Protein AF-A0A4T0NQP6-F1 (afdb_monomer_lite)

Sequence (544 aa):
MNRVLAATRSRFIADLNANSIKNWTIVLGNQASDSLASSIAFSYLSTLKDSPVVLKNTVPVIQSTREDLNLRPENKLALSNAKIDPSQLTFYSDISQNIDPATNYALVDHFALDNQWKSPESDIVAVIDHHDGAPERHPSALLWDIRTPVGSCASLVTDNFKKVWSQSEIEIDIERSIADLLIQAIIIDTNNLKEGGKAQPVDYEAYDFLLPRSSFGDDATSMTVSTASNTLTAGVFNNLSDSKNDVSALNTTQLLKRDYKRVYTNDGLSVGLASVPLSLDTWIEENAGDMAIFEKEIQKFTSDDGKDEGPLDLLGIGTSYHDKNSKSGHKHRRELLLHVPMSSKLAGVFGKLREGIESNEILKLKVKDLHLDLADTVAYTQKNSDATRKQYMPAILSMGSQHMASSILEAHKERKAKKVSSLYTLHALVQQGHRAIRKGSRESDDWKTFLSAIESILGDFFDESIKRLDRELKVGLFDETSLNVNPKLKEKSLKILKMWSQMGIFNKPLLEILMEKINNNKNILEKGAFINLLITLDKSVLTL

Structure (mmCIF, N/CA/C/O backbone):
data_AF-A0A4T0NQP6-F1
#
_entry.id   AF-A0A4T0NQP6-F1
#
loop_
_atom_site.group_PDB
_atom_site.id
_atom_site.type_symbol
_atom_site.label_atom_id
_atom_site.label_alt_id
_atom_site.label_comp_id
_atom_site.label_asym_id
_atom_site.label_entity_id
_atom_site.label_seq_id
_atom_site.pdbx_PDB_ins_code
_atom_site.Cartn_x
_atom_site.Cartn_y
_atom_site.Cartn_z
_atom_site.occupancy
_atom_site.B_iso_or_equiv
_atom_site.auth_seq_id
_atom_site.auth_comp_id
_atom_site.auth_asym_id
_atom_site.auth_atom_id
_atom_site.pdbx_PDB_model_num
ATOM 1 N N . MET A 1 1 ? 18.799 4.748 -12.238 1.00 95.19 1 MET A N 1
ATOM 2 C CA . MET A 1 1 ? 17.313 4.807 -12.234 1.00 95.19 1 MET A CA 1
ATOM 3 C C . MET A 1 1 ? 16.719 6.222 -12.377 1.00 95.19 1 MET A C 1
ATOM 5 O O . MET A 1 1 ? 15.844 6.409 -13.213 1.00 95.19 1 MET A O 1
ATOM 9 N N . ASN A 1 2 ? 17.191 7.240 -11.639 1.00 97.75 2 ASN A N 1
ATOM 10 C CA . ASN A 1 2 ? 16.601 8.602 -11.646 1.00 97.75 2 ASN A CA 1
ATOM 11 C C . ASN A 1 2 ? 16.384 9.226 -13.031 1.00 97.75 2 ASN A C 1
ATOM 13 O O . ASN A 1 2 ? 15.325 9.786 -13.283 1.00 97.75 2 ASN A O 1
ATOM 17 N N . ARG A 1 3 ? 17.346 9.078 -13.952 1.00 97.62 3 ARG A N 1
ATOM 18 C CA . ARG A 1 3 ? 17.235 9.559 -15.343 1.00 97.62 3 ARG A CA 1
ATOM 19 C C . ARG A 1 3 ? 16.010 8.977 -16.063 1.00 97.62 3 ARG A C 1
ATOM 21 O O . ARG A 1 3 ? 15.324 9.693 -16.783 1.00 97.62 3 ARG A O 1
ATOM 28 N N . VAL A 1 4 ? 15.737 7.688 -15.850 1.00 96.75 4 VAL A N 1
ATOM 29 C CA . VAL A 1 4 ? 14.607 6.974 -16.461 1.00 96.75 4 VAL A CA 1
ATOM 30 C C . VAL A 1 4 ? 13.288 7.459 -15.873 1.00 96.75 4 VAL A C 1
ATOM 32 O O . VAL A 1 4 ? 12.372 7.776 -16.628 1.00 96.75 4 VAL A O 1
ATOM 35 N N . LEU A 1 5 ? 13.207 7.583 -14.545 1.00 97.69 5 LEU A N 1
ATOM 36 C CA . LEU A 1 5 ? 12.022 8.110 -13.861 1.00 97.69 5 LEU A CA 1
ATOM 37 C C . LEU A 1 5 ? 11.720 9.551 -14.295 1.00 97.69 5 LEU A C 1
ATOM 39 O O . LEU A 1 5 ? 10.596 9.841 -14.690 1.00 97.69 5 LEU A O 1
ATOM 43 N N . ALA A 1 6 ? 12.736 10.418 -14.333 1.00 97.94 6 ALA A N 1
ATOM 44 C CA . ALA A 1 6 ? 12.618 11.809 -14.765 1.00 97.94 6 ALA A CA 1
ATOM 45 C C . ALA A 1 6 ? 12.101 11.936 -16.208 1.00 97.94 6 ALA A C 1
ATOM 47 O O . ALA A 1 6 ? 11.173 12.701 -16.483 1.00 97.94 6 ALA A O 1
ATOM 48 N N . ALA A 1 7 ? 12.681 11.165 -17.136 1.00 97.62 7 ALA A N 1
ATOM 49 C CA . ALA A 1 7 ? 12.280 11.165 -18.541 1.00 97.62 7 ALA A CA 1
ATOM 50 C C . ALA A 1 7 ? 10.852 10.629 -18.726 1.00 97.62 7 ALA A C 1
ATOM 52 O O . ALA A 1 7 ? 10.063 11.208 -19.474 1.00 97.62 7 ALA A O 1
ATOM 53 N N . THR A 1 8 ? 10.508 9.559 -18.006 1.00 97.12 8 THR A N 1
ATOM 54 C CA . THR A 1 8 ? 9.171 8.951 -18.021 1.00 97.12 8 THR A CA 1
ATOM 55 C C . THR A 1 8 ? 8.126 9.916 -17.474 1.00 97.12 8 THR A C 1
ATOM 57 O O . THR A 1 8 ? 7.138 10.181 -18.154 1.00 97.12 8 THR A O 1
ATOM 60 N N . ARG A 1 9 ? 8.375 10.515 -16.300 1.00 97.00 9 ARG A N 1
ATOM 61 C CA . ARG A 1 9 ? 7.513 11.537 -15.693 1.00 97.00 9 ARG A CA 1
ATOM 62 C C . ARG A 1 9 ? 7.316 12.718 -16.637 1.00 97.00 9 ARG A C 1
ATOM 64 O O . ARG A 1 9 ? 6.184 13.121 -16.867 1.00 97.00 9 ARG A O 1
ATOM 71 N N . SER A 1 10 ? 8.391 13.249 -17.219 1.00 97.56 10 SER A N 1
ATOM 72 C CA . SER A 1 10 ? 8.309 14.406 -18.123 1.00 97.56 10 SER A CA 1
ATOM 73 C C . SER A 1 10 ? 7.435 14.118 -19.345 1.00 97.56 10 SER A C 1
ATOM 75 O O . SER A 1 10 ? 6.579 14.928 -19.694 1.00 97.56 10 SER A O 1
ATOM 77 N N . ARG A 1 11 ? 7.605 12.943 -19.965 1.00 97.50 11 ARG A N 1
ATOM 78 C CA . ARG A 1 11 ? 6.758 12.502 -21.080 1.00 97.50 11 ARG A CA 1
ATOM 79 C C . ARG A 1 11 ? 5.307 12.295 -20.660 1.00 97.50 11 ARG A C 1
ATOM 81 O O . ARG A 1 11 ? 4.415 12.779 -21.342 1.00 97.50 11 ARG A O 1
ATOM 88 N N . PHE A 1 12 ? 5.079 11.609 -19.543 1.00 97.50 12 PHE A N 1
ATOM 89 C CA . PHE A 1 12 ? 3.733 11.350 -19.041 1.00 97.50 12 PHE A CA 1
ATOM 90 C C . PHE A 1 12 ? 2.979 12.648 -18.753 1.00 97.50 12 PHE A C 1
ATOM 92 O O . PHE A 1 12 ? 1.846 12.795 -19.185 1.00 97.50 12 PHE A O 1
ATOM 99 N N . ILE A 1 13 ? 3.614 13.617 -18.085 1.00 96.69 13 ILE A N 1
ATOM 100 C CA . ILE A 1 13 ? 2.999 14.917 -17.789 1.00 96.69 13 ILE A CA 1
ATOM 101 C C . ILE A 1 13 ? 2.712 15.708 -19.073 1.00 96.69 13 ILE A C 1
ATOM 103 O O . ILE A 1 13 ? 1.671 16.356 -19.167 1.00 96.69 13 ILE A O 1
ATOM 107 N N . ALA A 1 14 ? 3.593 15.649 -20.077 1.00 96.56 14 ALA A N 1
ATOM 108 C CA . ALA A 1 14 ? 3.333 16.274 -21.373 1.00 96.56 14 ALA A CA 1
ATOM 109 C C . ALA A 1 14 ? 2.105 15.655 -22.065 1.00 96.56 14 ALA A C 1
ATOM 111 O O . ALA A 1 14 ? 1.210 16.386 -22.490 1.00 96.56 14 ALA A O 1
ATOM 112 N N . ASP A 1 15 ? 2.028 14.323 -22.107 1.00 96.44 15 ASP A N 1
ATOM 113 C CA . ASP A 1 15 ? 0.911 13.601 -22.719 1.00 96.44 15 ASP A CA 1
ATOM 114 C C . ASP A 1 15 ? -0.396 13.785 -21.927 1.00 96.44 15 ASP A C 1
ATOM 116 O O . ASP A 1 15 ? -1.464 13.895 -22.534 1.00 96.44 15 ASP A O 1
ATOM 120 N N . LEU A 1 16 ? -0.317 13.871 -20.593 1.00 96.06 16 LEU A N 1
ATOM 121 C CA . LEU A 1 16 ? -1.428 14.177 -19.685 1.00 96.06 16 LEU A CA 1
ATOM 122 C C . LEU A 1 16 ? -2.015 15.552 -19.989 1.00 96.06 16 LEU A C 1
ATOM 124 O O . LEU A 1 16 ? -3.209 15.665 -20.242 1.00 96.06 16 LEU A O 1
ATOM 128 N N . ASN A 1 17 ? -1.170 16.582 -20.055 1.00 95.25 17 ASN A N 1
ATOM 129 C CA . ASN A 1 17 ? -1.604 17.942 -20.377 1.00 95.25 17 ASN A CA 1
ATOM 130 C C . ASN A 1 17 ? -2.167 18.061 -21.805 1.00 95.25 17 ASN A C 1
ATOM 132 O O . ASN A 1 17 ? -2.947 18.968 -22.089 1.00 95.25 17 ASN A O 1
ATOM 136 N N . ALA A 1 18 ? -1.786 17.147 -22.700 1.00 95.12 18 ALA A N 1
ATOM 137 C CA . ALA A 1 18 ? -2.325 17.036 -24.051 1.00 95.12 18 ALA A CA 1
ATOM 138 C C . ALA A 1 18 ? -3.567 16.122 -24.156 1.00 95.12 18 ALA A C 1
ATOM 140 O O . ALA A 1 18 ? -4.035 15.881 -25.268 1.00 95.12 18 ALA A O 1
ATOM 141 N N . ASN A 1 19 ? -4.102 15.605 -23.038 1.00 93.62 19 ASN A N 1
ATOM 142 C CA . ASN A 1 19 ? -5.211 14.638 -22.993 1.00 93.62 19 ASN A CA 1
ATOM 143 C C . ASN A 1 19 ? -4.969 13.390 -23.867 1.00 93.62 19 ASN A C 1
ATOM 145 O O . ASN A 1 19 ? -5.860 12.895 -24.555 1.00 93.62 19 ASN A O 1
ATOM 149 N N . SER A 1 20 ? -3.735 12.887 -23.871 1.00 93.81 20 SER A N 1
ATOM 150 C CA . SER A 1 20 ? -3.271 11.813 -24.763 1.00 93.81 20 SER A CA 1
ATOM 151 C C . SER A 1 20 ? -2.775 10.567 -24.018 1.00 93.81 20 SER A C 1
ATOM 153 O O . SER A 1 20 ? -2.065 9.726 -24.570 1.00 93.81 20 SER A O 1
ATOM 155 N N . ILE A 1 21 ? -3.208 10.393 -22.765 1.00 94.94 21 ILE A N 1
ATOM 156 C CA . ILE A 1 21 ? -2.753 9.299 -21.895 1.00 94.94 21 ILE A CA 1
ATOM 157 C C . ILE A 1 21 ? -3.470 7.961 -22.102 1.00 94.94 21 ILE A C 1
ATOM 159 O O . ILE A 1 21 ? -3.152 6.994 -21.420 1.00 94.94 21 ILE A O 1
ATOM 163 N N . LYS A 1 22 ? -4.401 7.849 -23.054 1.00 92.81 22 LYS A N 1
ATOM 164 C CA . LYS A 1 22 ? -5.167 6.611 -23.302 1.00 92.81 22 LYS A CA 1
ATOM 165 C C . LYS A 1 22 ? -4.287 5.380 -23.585 1.00 92.81 22 LYS A C 1
ATOM 167 O O . LYS A 1 22 ? -4.662 4.257 -23.272 1.00 92.81 22 LYS A O 1
ATOM 172 N N . ASN A 1 23 ? -3.108 5.593 -24.173 1.00 91.31 23 ASN A N 1
ATOM 173 C CA . ASN A 1 23 ? -2.142 4.532 -24.485 1.00 91.31 23 ASN A CA 1
ATOM 174 C C . ASN A 1 23 ? -1.051 4.366 -23.416 1.00 91.31 23 ASN A C 1
ATOM 176 O O . ASN A 1 23 ? -0.079 3.644 -23.647 1.00 91.31 23 ASN A O 1
ATOM 180 N N . TRP A 1 24 ? -1.159 5.072 -22.291 1.00 97.50 24 TRP A N 1
ATOM 181 C CA . TRP A 1 24 ? -0.305 4.836 -21.137 1.00 97.50 24 TRP A CA 1
ATOM 182 C C . TRP A 1 24 ? -0.848 3.676 -20.306 1.00 97.50 24 TRP A C 1
ATOM 184 O O . TRP A 1 24 ? -2.020 3.310 -20.387 1.00 97.50 24 TRP A O 1
ATOM 194 N N . THR A 1 25 ? 0.033 3.069 -19.525 1.00 98.00 25 THR A N 1
ATOM 195 C CA . THR A 1 25 ? -0.321 2.168 -18.440 1.00 98.00 25 THR A CA 1
ATOM 196 C C . THR A 1 25 ? 0.182 2.769 -17.139 1.00 98.00 25 THR A C 1
ATOM 198 O O . THR A 1 25 ? 1.390 2.925 -16.939 1.00 98.00 25 THR A O 1
ATOM 201 N N . ILE A 1 26 ? -0.746 3.118 -16.257 1.00 98.25 26 ILE A N 1
ATOM 202 C CA . ILE A 1 26 ? -0.429 3.615 -14.922 1.00 98.25 26 ILE A CA 1
ATOM 203 C C . ILE A 1 26 ? -0.225 2.408 -14.007 1.00 98.25 26 ILE A C 1
ATOM 205 O O . ILE A 1 26 ? -1.113 1.570 -13.853 1.00 98.25 26 ILE A O 1
ATOM 209 N N . VAL A 1 27 ? 0.963 2.305 -13.415 1.00 98.19 27 VAL A N 1
ATOM 210 C CA . VAL A 1 27 ? 1.306 1.232 -12.479 1.00 98.19 27 VAL A CA 1
ATOM 211 C C . VAL A 1 27 ? 1.019 1.711 -11.063 1.00 98.19 27 VAL A C 1
ATOM 213 O O . VAL A 1 27 ? 1.685 2.622 -10.564 1.00 98.19 27 VAL A O 1
ATOM 216 N N . LEU A 1 28 ? 0.029 1.097 -10.424 1.00 97.06 28 LEU A N 1
ATOM 217 C CA . LEU A 1 28 ? -0.449 1.462 -9.096 1.00 97.06 28 LEU A CA 1
ATOM 218 C C . LEU A 1 28 ? -0.051 0.386 -8.086 1.00 97.06 28 LEU A C 1
ATOM 220 O O . LEU A 1 28 ? -0.299 -0.799 -8.298 1.00 97.06 28 LEU A O 1
ATOM 224 N N . GLY A 1 29 ? 0.540 0.816 -6.972 1.00 92.69 29 GLY A N 1
ATOM 225 C CA . GLY A 1 29 ? 0.601 0.031 -5.735 1.00 92.69 29 GLY A CA 1
ATOM 226 C C . GLY A 1 29 ? -0.659 0.239 -4.887 1.00 92.69 29 GLY A C 1
ATOM 227 O O . GLY A 1 29 ? -1.455 1.108 -5.208 1.00 92.69 29 GLY A O 1
ATOM 228 N N . ASN A 1 30 ? -0.859 -0.509 -3.805 1.00 84.25 30 ASN A N 1
ATOM 229 C CA . ASN A 1 30 ? -1.868 -0.243 -2.766 1.00 84.25 30 ASN A CA 1
ATOM 230 C C . ASN A 1 30 ? -1.843 1.229 -2.259 1.00 84.25 30 ASN A C 1
ATOM 232 O O . ASN A 1 30 ? -0.790 1.866 -2.180 1.00 84.25 30 ASN A O 1
ATOM 236 N N . GLN A 1 31 ? -3.010 1.746 -1.847 1.00 72.31 31 GLN A N 1
ATOM 237 C CA . GLN A 1 31 ? -3.246 3.074 -1.245 1.00 72.31 31 GLN A CA 1
ATOM 238 C C . GLN A 1 31 ? -2.290 3.455 -0.108 1.00 72.31 31 GLN A C 1
ATOM 240 O O . GLN A 1 31 ? -2.074 4.635 0.159 1.00 72.31 31 GLN A O 1
ATOM 245 N N . ALA A 1 32 ? -1.761 2.459 0.599 1.00 60.88 32 ALA A N 1
ATOM 246 C CA . ALA A 1 32 ? -0.898 2.669 1.748 1.00 60.88 32 ALA A CA 1
ATOM 247 C C . ALA A 1 32 ? 0.557 3.005 1.356 1.00 60.88 32 ALA A C 1
ATOM 249 O O . ALA A 1 32 ? 1.371 3.231 2.243 1.00 60.88 32 ALA A O 1
ATOM 250 N N . SER A 1 33 ? 0.909 3.045 0.063 1.00 66.62 33 SER A N 1
ATOM 251 C CA . SER A 1 33 ? 2.267 3.334 -0.443 1.00 66.62 33 SER A CA 1
ATOM 252 C C . SER A 1 33 ? 3.373 2.398 0.085 1.00 66.62 33 SER A C 1
ATOM 254 O O . SER A 1 33 ? 4.556 2.666 -0.111 1.00 66.62 33 SER A O 1
ATOM 256 N N . ASP A 1 34 ? 3.017 1.283 0.724 1.00 68.44 34 ASP A N 1
ATOM 257 C CA . ASP A 1 34 ? 3.895 0.160 1.098 1.00 68.44 34 ASP A CA 1
ATOM 258 C C . ASP A 1 34 ? 4.476 -0.567 -0.127 1.00 68.44 34 ASP A C 1
ATOM 260 O O . ASP A 1 34 ? 5.562 -1.134 -0.091 1.00 68.44 34 ASP A O 1
ATOM 264 N N . SER A 1 35 ? 3.772 -0.467 -1.243 1.00 83.44 35 SER A N 1
ATOM 265 C CA . SER A 1 35 ? 4.018 -1.159 -2.508 1.00 83.44 35 SER A CA 1
ATOM 266 C C . SER A 1 35 ? 4.783 -0.331 -3.549 1.00 83.44 35 SER A C 1
ATOM 268 O O . SER A 1 35 ? 4.858 -0.722 -4.717 1.00 83.44 35 SER A O 1
ATOM 270 N N . LEU A 1 36 ? 5.392 0.799 -3.154 1.00 93.31 36 LEU A N 1
ATOM 271 C CA . LEU A 1 36 ? 6.135 1.672 -4.081 1.00 93.31 36 LEU A CA 1
ATOM 272 C C . LEU A 1 36 ? 7.294 0.945 -4.778 1.00 93.31 36 LEU A C 1
ATOM 274 O O . LEU A 1 36 ? 7.614 1.235 -5.929 1.00 93.31 36 LEU A O 1
ATOM 278 N N . ALA A 1 37 ? 7.919 -0.013 -4.085 1.00 96.62 37 ALA A N 1
ATOM 279 C CA . ALA A 1 37 ? 9.008 -0.811 -4.632 1.00 96.62 37 ALA A CA 1
ATOM 280 C C . ALA A 1 37 ? 8.539 -1.629 -5.838 1.00 96.62 37 ALA A C 1
ATOM 282 O O . ALA A 1 37 ? 9.123 -1.556 -6.922 1.00 96.62 37 ALA A O 1
ATOM 283 N N . SER A 1 38 ? 7.431 -2.346 -5.650 1.00 97.94 38 SER A N 1
ATOM 284 C CA . SER A 1 38 ? 6.796 -3.166 -6.674 1.00 97.94 38 SER A CA 1
ATOM 285 C C . SER A 1 38 ? 6.334 -2.328 -7.862 1.00 97.94 38 SER A C 1
ATOM 287 O O . SER A 1 38 ? 6.537 -2.748 -8.997 1.00 97.94 38 SER A O 1
ATOM 289 N N . SER A 1 39 ? 5.759 -1.138 -7.639 1.00 97.50 39 SER A N 1
ATOM 290 C CA . SER A 1 39 ? 5.240 -0.313 -8.739 1.00 97.50 39 SER A CA 1
ATOM 291 C C . SER A 1 39 ? 6.361 0.277 -9.595 1.00 97.50 39 SER A C 1
ATOM 293 O O . SER A 1 39 ? 6.294 0.213 -10.824 1.00 97.50 39 SER A O 1
ATOM 295 N N . ILE A 1 40 ? 7.436 0.775 -8.972 1.00 98.19 40 ILE A N 1
ATOM 296 C CA . ILE A 1 40 ? 8.623 1.284 -9.677 1.00 98.19 40 ILE A CA 1
ATOM 297 C C . ILE A 1 40 ? 9.300 0.164 -10.475 1.00 98.19 40 ILE A C 1
ATOM 299 O O . ILE A 1 40 ? 9.589 0.343 -11.661 1.00 98.19 40 ILE A O 1
ATOM 303 N N . ALA A 1 41 ? 9.525 -0.994 -9.847 1.00 98.25 41 ALA A N 1
ATOM 304 C CA . ALA A 1 41 ? 10.163 -2.135 -10.495 1.00 98.25 41 ALA A CA 1
ATOM 305 C C . ALA A 1 41 ? 9.321 -2.670 -11.659 1.00 98.25 41 ALA A C 1
ATOM 307 O O . ALA A 1 41 ? 9.833 -2.803 -12.769 1.00 98.25 41 ALA A O 1
ATOM 308 N N . PHE A 1 42 ? 8.022 -2.907 -11.440 1.00 98.50 42 PHE A N 1
ATOM 309 C CA . PHE A 1 42 ? 7.102 -3.351 -12.486 1.00 98.50 42 PHE A CA 1
ATOM 310 C C . PHE A 1 42 ? 7.093 -2.372 -13.661 1.00 98.50 42 PHE A C 1
ATOM 312 O O . PHE A 1 42 ? 7.199 -2.792 -14.816 1.00 98.50 42 PHE A O 1
ATOM 319 N N . SER A 1 43 ? 7.004 -1.064 -13.388 1.00 98.00 43 SER A N 1
ATOM 320 C CA . SER A 1 43 ? 6.961 -0.053 -14.445 1.00 98.00 43 SER A CA 1
ATOM 321 C C . SER A 1 43 ? 8.198 -0.093 -15.330 1.00 98.00 43 SER A C 1
ATOM 323 O O . SER A 1 43 ? 8.059 0.094 -16.530 1.00 98.00 43 SER A O 1
ATOM 325 N N . TYR A 1 44 ? 9.386 -0.347 -14.778 1.00 97.94 44 TYR A N 1
ATOM 326 C CA . TYR A 1 44 ? 10.599 -0.479 -15.583 1.00 97.94 44 TYR A CA 1
ATOM 327 C C . TYR A 1 44 ? 10.679 -1.833 -16.298 1.00 97.94 44 TYR A C 1
ATOM 329 O O . TYR A 1 44 ? 10.861 -1.880 -17.513 1.00 97.94 44 TYR A O 1
ATOM 337 N N . LEU A 1 45 ? 10.507 -2.939 -15.571 1.00 98.06 45 LEU A N 1
ATOM 338 C CA . LEU A 1 45 ? 10.716 -4.298 -16.088 1.00 98.06 45 LEU A CA 1
ATOM 339 C C . LEU A 1 45 ? 9.697 -4.690 -17.173 1.00 98.06 45 LEU A C 1
ATOM 341 O O . LEU A 1 45 ? 10.014 -5.456 -18.084 1.00 98.06 45 LEU A O 1
ATOM 345 N N . SER A 1 46 ? 8.490 -4.121 -17.137 1.00 97.75 46 SER A N 1
ATOM 346 C CA . SER A 1 46 ? 7.484 -4.286 -18.199 1.00 97.75 46 SER A CA 1
ATOM 347 C C . SER A 1 46 ? 7.850 -3.587 -19.517 1.00 97.75 46 SER A C 1
ATOM 349 O O . SER A 1 46 ? 7.289 -3.918 -20.558 1.00 97.75 46 SER A O 1
ATOM 351 N N . THR A 1 47 ? 8.821 -2.665 -19.517 1.00 96.56 47 THR A N 1
ATOM 352 C CA . THR A 1 47 ? 9.315 -2.019 -20.752 1.00 96.56 47 THR A CA 1
ATOM 353 C C . THR A 1 47 ? 10.392 -2.832 -21.464 1.00 96.56 47 THR A C 1
ATOM 355 O O . THR A 1 47 ? 10.706 -2.554 -22.624 1.00 96.56 47 THR A O 1
ATOM 358 N N . LEU A 1 48 ? 10.965 -3.833 -20.785 1.00 96.38 48 LEU A N 1
ATOM 359 C CA . LEU A 1 48 ? 12.004 -4.677 -21.358 1.00 96.38 48 LEU A CA 1
ATOM 360 C C . LEU A 1 48 ? 11.458 -5.475 -22.544 1.00 96.38 48 LEU A C 1
ATOM 362 O O . LEU A 1 48 ? 10.290 -5.874 -22.600 1.00 96.38 48 LEU A O 1
ATOM 366 N N . LYS A 1 49 ? 12.337 -5.731 -23.509 1.00 93.75 49 LYS A N 1
ATOM 367 C CA . LYS A 1 49 ? 12.024 -6.607 -24.633 1.00 93.75 49 LYS A CA 1
ATOM 368 C C . LYS A 1 49 ? 11.759 -8.022 -24.107 1.00 93.75 49 LYS A C 1
ATOM 370 O O . LYS A 1 49 ? 12.467 -8.476 -23.222 1.00 93.75 49 LYS A O 1
ATOM 375 N N . ASP A 1 50 ? 10.761 -8.707 -24.662 1.00 92.81 50 ASP A N 1
ATOM 376 C CA . ASP A 1 50 ? 10.399 -10.091 -24.303 1.00 92.81 50 ASP A CA 1
ATOM 377 C C . ASP A 1 50 ? 9.921 -10.267 -22.845 1.00 92.81 50 ASP A C 1
ATOM 379 O O . ASP A 1 50 ? 9.886 -11.375 -22.306 1.00 92.81 50 ASP A O 1
ATOM 383 N N . SER A 1 51 ? 9.512 -9.164 -22.212 1.00 95.00 51 SER A N 1
ATOM 384 C CA . SER A 1 51 ? 8.862 -9.156 -20.903 1.00 95.00 51 SER A CA 1
ATOM 385 C C . SER A 1 51 ? 7.550 -9.961 -20.924 1.00 95.00 51 SER A C 1
ATOM 387 O O . SER A 1 51 ? 6.872 -9.959 -21.956 1.00 95.00 51 SER A O 1
ATOM 389 N N . PRO A 1 52 ? 7.140 -10.637 -19.823 1.00 94.31 52 PRO A N 1
ATOM 390 C CA . PRO A 1 52 ? 5.863 -11.369 -19.765 1.00 94.31 52 PRO A CA 1
ATOM 391 C C . PRO A 1 52 ? 4.657 -10.486 -20.110 1.00 94.31 52 PRO A C 1
ATOM 393 O O . PRO A 1 52 ? 3.638 -10.982 -20.585 1.00 94.31 52 PRO A O 1
ATOM 396 N N . VAL A 1 53 ? 4.793 -9.174 -19.904 1.00 94.94 53 VAL A N 1
ATOM 397 C CA . VAL A 1 53 ? 3.892 -8.151 -20.419 1.00 94.94 53 VAL A CA 1
ATOM 398 C C . VAL A 1 53 ? 4.727 -6.983 -20.941 1.00 94.94 53 VAL A C 1
ATOM 400 O O . VAL A 1 53 ? 5.446 -6.340 -20.181 1.00 94.94 53 VAL A O 1
ATOM 403 N N . VAL A 1 54 ? 4.666 -6.727 -22.251 1.00 93.69 54 VAL A N 1
ATOM 404 C CA . VAL A 1 54 ? 5.447 -5.659 -22.895 1.00 93.69 54 VAL A CA 1
ATOM 405 C C . VAL A 1 54 ? 4.609 -4.387 -22.966 1.00 93.69 54 VAL A C 1
ATOM 407 O O . VAL A 1 54 ? 3.718 -4.261 -23.807 1.00 93.69 54 VAL A O 1
ATOM 410 N N . LEU A 1 55 ? 4.920 -3.428 -22.099 1.00 93.62 55 LEU A N 1
ATOM 411 C CA . LEU A 1 55 ? 4.216 -2.155 -21.976 1.00 93.62 55 LEU A CA 1
ATOM 412 C C . LEU A 1 55 ? 5.170 -1.007 -22.328 1.00 93.62 55 LEU A C 1
ATOM 414 O O . LEU A 1 55 ? 6.183 -0.801 -21.671 1.00 93.62 55 LEU A O 1
ATOM 418 N N . LYS A 1 56 ? 4.866 -0.255 -23.392 1.00 88.31 56 LYS A N 1
ATOM 419 C CA . LYS A 1 56 ? 5.788 0.769 -23.930 1.00 88.31 56 LYS A CA 1
ATOM 420 C C . LYS A 1 56 ? 5.736 2.108 -23.193 1.00 88.31 56 LYS A C 1
ATOM 422 O O . LYS A 1 56 ? 6.752 2.788 -23.098 1.00 88.31 56 LYS A O 1
ATOM 427 N N . ASN A 1 57 ? 4.551 2.500 -22.734 1.00 95.38 57 ASN A N 1
ATOM 428 C CA . ASN A 1 57 ? 4.301 3.776 -22.071 1.00 95.38 57 ASN A CA 1
ATOM 429 C C . ASN A 1 57 ? 3.816 3.489 -20.650 1.00 95.38 57 ASN A C 1
ATOM 431 O O . ASN A 1 57 ? 2.616 3.480 -20.397 1.00 95.38 57 ASN A O 1
ATOM 435 N N . THR A 1 58 ? 4.735 3.190 -19.738 1.00 97.31 58 THR A N 1
ATOM 436 C CA . THR A 1 58 ? 4.418 2.882 -18.339 1.00 97.31 58 THR A CA 1
ATOM 437 C C . THR A 1 58 ? 4.883 3.994 -17.424 1.00 97.31 58 THR A C 1
ATOM 439 O O . THR A 1 58 ? 5.947 4.573 -17.635 1.00 97.31 58 THR A O 1
ATOM 442 N N . VAL A 1 59 ? 4.100 4.294 -16.393 1.00 98.00 59 VAL A N 1
ATOM 443 C CA . VAL A 1 59 ? 4.496 5.239 -15.346 1.00 98.00 59 VAL A CA 1
ATOM 444 C C . VAL A 1 59 ? 4.099 4.683 -13.979 1.00 98.00 59 VAL A C 1
ATOM 446 O O . VAL A 1 59 ? 2.935 4.320 -13.798 1.00 98.00 59 VAL A O 1
ATOM 449 N N . PRO A 1 60 ? 5.016 4.615 -12.997 1.00 97.56 60 PRO A N 1
ATOM 450 C CA . PRO A 1 60 ? 4.628 4.305 -11.635 1.00 97.56 60 PRO A CA 1
ATOM 451 C C . PRO A 1 60 ? 3.997 5.550 -11.013 1.00 97.56 60 PRO A C 1
ATOM 453 O O . PRO A 1 60 ? 4.609 6.623 -11.011 1.00 97.56 60 PRO A O 1
ATOM 456 N N . VAL A 1 61 ? 2.785 5.408 -10.480 1.00 96.75 61 VAL A N 1
ATOM 457 C CA . VAL A 1 61 ? 2.120 6.474 -9.725 1.00 96.75 61 VAL A CA 1
ATOM 458 C C . VAL A 1 61 ? 1.934 6.029 -8.282 1.00 96.75 61 VAL A C 1
ATOM 460 O O . VAL A 1 61 ? 1.314 5.006 -7.993 1.00 96.75 61 VAL A O 1
ATOM 463 N N . ILE A 1 62 ? 2.493 6.814 -7.365 1.00 94.69 62 ILE A N 1
ATOM 464 C CA . ILE A 1 62 ? 2.359 6.604 -5.928 1.00 94.69 62 ILE A CA 1
ATOM 465 C C . ILE A 1 62 ? 1.024 7.199 -5.479 1.00 94.69 62 ILE A C 1
ATOM 467 O O . ILE A 1 62 ? 0.773 8.390 -5.664 1.00 94.69 62 ILE A O 1
ATOM 471 N N . GLN A 1 63 ? 0.170 6.366 -4.885 1.00 90.38 63 GLN A N 1
ATOM 472 C CA . GLN A 1 63 ? -1.225 6.678 -4.541 1.00 90.38 63 GLN A CA 1
ATOM 473 C C . GLN A 1 63 ? -1.401 7.598 -3.311 1.00 90.38 63 GLN A C 1
ATOM 475 O O . GLN A 1 63 ? -2.430 7.569 -2.636 1.00 90.38 63 GLN A O 1
ATOM 480 N N . SER A 1 64 ? -0.402 8.426 -3.009 1.00 85.88 64 SER A N 1
ATOM 481 C CA . SER A 1 64 ? -0.406 9.379 -1.897 1.00 85.88 64 SER A CA 1
ATOM 482 C C . SER A 1 64 ? -0.050 10.784 -2.376 1.00 85.88 64 SER A C 1
ATOM 484 O O . SER A 1 64 ? 0.325 10.982 -3.536 1.00 85.88 64 SER A O 1
ATOM 486 N N . THR A 1 65 ? -0.133 11.770 -1.481 1.00 89.19 65 THR A N 1
ATOM 487 C CA . THR A 1 65 ? 0.514 13.063 -1.732 1.00 89.19 65 THR A CA 1
ATOM 488 C C . THR A 1 65 ? 2.033 12.928 -1.614 1.00 89.19 65 THR A C 1
ATOM 490 O O . THR A 1 65 ? 2.551 11.941 -1.072 1.00 89.19 65 THR A O 1
ATOM 493 N N . ARG A 1 66 ? 2.766 13.921 -2.126 1.00 90.56 66 ARG A N 1
ATOM 494 C CA . ARG A 1 66 ? 4.225 13.987 -1.970 1.00 90.56 66 ARG A CA 1
ATOM 495 C C . ARG A 1 66 ? 4.612 14.175 -0.505 1.00 90.56 66 ARG A C 1
ATOM 497 O O . ARG A 1 66 ? 5.581 13.581 -0.033 1.00 90.56 66 ARG A O 1
ATOM 504 N N . GLU A 1 67 ? 3.841 14.978 0.214 1.00 89.38 67 GLU A N 1
ATOM 505 C CA . GLU A 1 67 ? 4.017 15.273 1.631 1.00 89.38 67 GLU A CA 1
ATOM 506 C C . GLU A 1 67 ? 3.791 14.020 2.482 1.00 89.38 67 GLU A C 1
ATOM 508 O O . GLU A 1 67 ? 4.516 13.809 3.456 1.00 89.38 67 GLU A O 1
ATOM 513 N N . ASP A 1 68 ? 2.866 13.146 2.074 1.00 89.69 68 ASP A N 1
ATOM 514 C CA . ASP A 1 68 ? 2.574 11.891 2.773 1.00 89.69 68 ASP A CA 1
ATOM 515 C C . ASP A 1 68 ? 3.729 10.883 2.719 1.00 89.69 68 ASP A C 1
ATOM 517 O O . ASP A 1 68 ? 3.776 9.956 3.528 1.00 89.69 68 ASP A O 1
ATOM 521 N N . LEU A 1 69 ? 4.730 11.081 1.853 1.00 89.06 69 LEU A N 1
ATOM 522 C CA . LEU A 1 69 ? 5.964 10.294 1.916 1.00 89.06 69 LEU A CA 1
ATOM 523 C C . LEU A 1 69 ? 6.677 10.472 3.272 1.00 89.06 69 LEU A C 1
ATOM 525 O O . LEU A 1 69 ? 7.411 9.588 3.705 1.00 89.06 69 LEU A O 1
ATOM 529 N N . ASN A 1 70 ? 6.466 11.597 3.972 1.00 90.12 70 ASN A N 1
ATOM 530 C CA . ASN A 1 70 ? 6.969 11.802 5.336 1.00 90.12 70 ASN A CA 1
ATOM 531 C C . ASN A 1 70 ? 6.320 10.870 6.366 1.00 90.12 70 ASN A C 1
ATOM 533 O O . ASN A 1 70 ? 6.919 10.633 7.409 1.00 90.12 70 ASN A O 1
ATOM 537 N N . LEU A 1 71 ? 5.126 10.338 6.088 1.00 91.31 71 LEU A N 1
ATOM 538 C CA . LEU A 1 71 ? 4.433 9.429 7.002 1.00 91.31 71 LEU A CA 1
ATOM 539 C C . LEU A 1 71 ? 5.117 8.062 7.072 1.00 91.31 71 LEU A C 1
ATOM 541 O O . LEU A 1 71 ? 4.895 7.319 8.023 1.00 91.31 71 LEU A O 1
ATOM 545 N N . ARG A 1 72 ? 5.930 7.729 6.063 1.00 89.56 72 ARG A N 1
ATOM 546 C CA . ARG A 1 72 ? 6.630 6.450 5.921 1.00 89.56 72 ARG A CA 1
ATOM 547 C C . ARG A 1 72 ? 8.126 6.687 5.739 1.00 89.56 72 ARG A C 1
ATOM 549 O O . ARG A 1 72 ? 8.637 6.598 4.618 1.00 89.56 72 ARG A O 1
ATOM 556 N N . PRO A 1 73 ? 8.845 7.063 6.806 1.00 91.50 73 PRO A N 1
ATOM 557 C CA . PRO A 1 73 ? 10.276 7.331 6.718 1.00 91.50 73 PRO A CA 1
ATOM 558 C C . PRO A 1 73 ? 11.078 6.105 6.242 1.00 91.50 73 PRO A C 1
ATOM 560 O O . PRO A 1 73 ? 12.084 6.281 5.555 1.00 91.50 73 PRO A O 1
ATOM 563 N N . GLU A 1 74 ? 10.589 4.881 6.466 1.00 93.50 74 GLU A N 1
ATOM 564 C CA . GLU A 1 74 ? 11.200 3.655 5.949 1.00 93.50 74 GLU A CA 1
ATOM 565 C C . GLU A 1 74 ? 11.209 3.613 4.416 1.00 93.50 74 GLU A C 1
ATOM 567 O O . GLU A 1 74 ? 12.179 3.161 3.812 1.00 93.50 74 GLU A O 1
ATOM 572 N N . ASN A 1 75 ? 10.177 4.163 3.771 1.00 93.94 75 ASN A N 1
ATOM 573 C CA . ASN A 1 75 ? 10.102 4.261 2.316 1.00 93.94 75 ASN A CA 1
ATOM 574 C C . ASN A 1 75 ? 11.127 5.261 1.772 1.00 93.94 75 ASN A C 1
ATOM 576 O O . ASN A 1 75 ? 11.742 5.022 0.733 1.00 93.94 75 ASN A O 1
ATOM 580 N N . LYS A 1 76 ? 11.352 6.374 2.479 1.00 94.00 76 LYS A N 1
ATOM 581 C CA . LYS A 1 76 ? 12.408 7.332 2.119 1.00 94.00 76 LYS A CA 1
ATOM 582 C C . LYS A 1 76 ? 13.791 6.726 2.269 1.00 94.00 76 LYS A C 1
ATOM 584 O O . LYS A 1 76 ? 14.634 6.921 1.397 1.00 94.00 76 LYS A O 1
ATOM 589 N N . LEU A 1 77 ? 14.008 5.994 3.359 1.00 96.38 77 LEU A N 1
ATOM 590 C CA . LEU A 1 77 ? 15.251 5.278 3.589 1.00 96.38 77 LEU A CA 1
ATOM 591 C C . LEU A 1 77 ? 15.481 4.235 2.487 1.00 96.38 77 LEU A C 1
ATOM 593 O O . LEU A 1 77 ? 16.566 4.198 1.916 1.00 96.38 77 LEU A O 1
ATOM 597 N N . ALA A 1 78 ? 14.449 3.474 2.109 1.00 97.25 78 ALA A N 1
ATOM 598 C CA . ALA A 1 78 ? 14.535 2.494 1.030 1.00 97.25 78 ALA A CA 1
ATOM 599 C C . ALA A 1 78 ? 14.885 3.125 -0.327 1.00 97.25 78 ALA A C 1
ATOM 601 O O . ALA A 1 78 ? 15.775 2.629 -1.023 1.00 97.25 78 ALA A O 1
ATOM 602 N N . LEU A 1 79 ? 14.242 4.248 -0.674 1.00 97.56 79 LEU A N 1
ATOM 603 C CA . LEU A 1 79 ? 14.556 5.032 -1.874 1.00 97.56 79 LEU A CA 1
ATOM 604 C C . LEU A 1 79 ? 15.994 5.563 -1.842 1.00 97.56 79 LEU A C 1
ATOM 606 O O . LEU A 1 79 ? 16.713 5.436 -2.831 1.00 97.56 79 LEU A O 1
ATOM 610 N N . SER A 1 80 ? 16.433 6.097 -0.700 1.00 97.81 80 SER A N 1
ATOM 611 C CA . SER A 1 80 ? 17.798 6.593 -0.508 1.00 97.81 80 SER A CA 1
ATOM 612 C C . SER A 1 80 ? 18.837 5.484 -0.685 1.00 97.81 80 SER A C 1
ATOM 614 O O . SER A 1 80 ? 19.797 5.666 -1.433 1.00 97.81 80 SER A O 1
ATOM 616 N N . ASN A 1 81 ? 18.629 4.322 -0.058 1.00 97.25 81 ASN A N 1
ATOM 617 C CA . ASN A 1 81 ? 19.501 3.152 -0.195 1.00 97.25 81 ASN A CA 1
ATOM 618 C C . ASN A 1 81 ? 19.576 2.684 -1.657 1.00 97.25 81 ASN A C 1
ATOM 620 O O . ASN A 1 81 ? 20.661 2.425 -2.164 1.00 97.25 81 ASN A O 1
ATOM 624 N N . ALA A 1 82 ? 18.442 2.695 -2.365 1.00 97.88 82 ALA A N 1
ATOM 625 C CA . ALA A 1 82 ? 18.356 2.379 -3.791 1.00 97.88 82 ALA A CA 1
ATOM 626 C C . ALA A 1 82 ? 18.862 3.505 -4.721 1.00 97.88 82 ALA A C 1
ATOM 628 O O . ALA A 1 82 ? 18.777 3.380 -5.946 1.00 97.88 82 ALA A O 1
ATOM 629 N N . LYS A 1 83 ? 19.371 4.621 -4.177 1.00 98.06 83 LYS A N 1
ATOM 630 C CA . LYS A 1 83 ? 19.809 5.819 -4.920 1.00 98.06 83 LYS A CA 1
ATOM 631 C C . LYS A 1 83 ? 18.718 6.410 -5.825 1.00 98.06 83 LYS A C 1
ATOM 633 O O . LYS A 1 83 ? 19.012 6.944 -6.899 1.00 98.06 83 LYS A O 1
ATOM 638 N N . ILE A 1 84 ? 17.456 6.325 -5.409 1.00 98.00 84 ILE A N 1
ATOM 639 C CA . ILE A 1 84 ? 16.305 6.910 -6.101 1.00 98.00 84 ILE A CA 1
ATOM 640 C C . ILE A 1 84 ? 15.917 8.220 -5.413 1.00 98.00 84 ILE A C 1
ATOM 642 O O . ILE A 1 84 ? 15.624 8.250 -4.222 1.00 98.00 84 ILE A O 1
ATOM 646 N N . ASP A 1 85 ? 15.896 9.304 -6.181 1.00 96.94 85 ASP A N 1
ATOM 647 C CA . ASP A 1 85 ? 15.459 10.622 -5.740 1.00 96.94 85 ASP A CA 1
ATOM 648 C C . ASP A 1 85 ? 13.918 10.700 -5.782 1.00 96.94 85 ASP A C 1
ATOM 650 O O . ASP A 1 85 ? 13.329 10.626 -6.869 1.00 96.94 85 ASP A O 1
ATOM 654 N N . PRO A 1 86 ? 13.242 10.888 -4.629 1.00 95.06 86 PRO A N 1
ATOM 655 C CA . PRO A 1 86 ? 11.786 10.998 -4.572 1.00 95.06 86 PRO A CA 1
ATOM 656 C C . PRO A 1 86 ? 11.202 12.137 -5.421 1.00 95.06 86 PRO A C 1
ATOM 658 O O . PRO A 1 86 ? 10.022 12.090 -5.780 1.00 95.06 86 PRO A O 1
ATOM 661 N N . SER A 1 87 ? 11.989 13.164 -5.765 1.00 95.12 87 SER A N 1
ATOM 662 C CA . SER A 1 87 ? 11.536 14.258 -6.635 1.00 95.12 87 SER A CA 1
ATOM 663 C C . SER A 1 87 ? 11.211 13.787 -8.062 1.00 95.12 87 SER A C 1
ATOM 665 O O . SER A 1 87 ? 10.384 14.399 -8.737 1.00 95.12 87 SER A O 1
ATOM 667 N N . GLN A 1 88 ? 11.780 12.653 -8.489 1.00 96.50 88 GLN A N 1
ATOM 668 C CA . GLN A 1 88 ? 11.558 12.068 -9.815 1.00 96.50 88 GLN A CA 1
ATOM 669 C C . GLN A 1 88 ? 10.319 11.162 -9.881 1.00 96.50 88 GLN A C 1
ATOM 671 O O . GLN A 1 88 ? 9.900 10.778 -10.973 1.00 96.50 88 GLN A O 1
ATOM 676 N N . LEU A 1 89 ? 9.722 10.811 -8.736 1.00 96.12 89 LEU A N 1
ATOM 677 C CA . LEU A 1 89 ? 8.529 9.963 -8.660 1.00 96.12 89 LEU A CA 1
ATOM 678 C C . LEU A 1 89 ? 7.257 10.761 -8.917 1.00 96.12 89 LEU A C 1
ATOM 680 O O . LEU A 1 89 ? 7.150 11.903 -8.467 1.00 96.12 89 LEU A O 1
ATOM 684 N N . THR A 1 90 ? 6.287 10.143 -9.592 1.00 96.31 90 THR A N 1
ATOM 685 C CA . THR A 1 90 ? 4.940 10.684 -9.819 1.00 96.31 90 THR A CA 1
ATOM 686 C C . THR A 1 90 ? 4.014 10.300 -8.674 1.00 96.31 90 THR A C 1
ATOM 688 O O . THR A 1 90 ? 3.794 9.120 -8.419 1.00 96.31 90 THR A O 1
ATOM 691 N N . PHE A 1 91 ? 3.471 11.296 -7.986 1.00 94.81 91 PHE A N 1
ATOM 692 C CA . PHE A 1 91 ? 2.468 11.145 -6.938 1.00 94.81 91 PHE A CA 1
ATOM 693 C C . PHE A 1 91 ? 1.090 11.479 -7.492 1.00 94.81 91 PHE A C 1
ATOM 695 O O . PHE A 1 91 ? 0.964 12.275 -8.423 1.00 94.81 91 PHE A O 1
ATOM 702 N N . TYR A 1 92 ? 0.044 10.922 -6.888 1.00 92.81 92 TYR A N 1
ATOM 703 C CA . TYR A 1 92 ? -1.328 11.245 -7.269 1.00 92.81 92 TYR A CA 1
ATOM 704 C C . TYR A 1 92 ? -1.607 12.754 -7.178 1.00 92.81 92 TYR A C 1
ATOM 706 O O . TYR A 1 92 ? -2.209 13.323 -8.084 1.00 92.81 92 TYR A O 1
ATOM 714 N N . SER A 1 93 ? -1.079 13.430 -6.152 1.00 91.62 93 SER A N 1
ATOM 715 C CA . SER A 1 93 ? -1.218 14.885 -5.991 1.00 91.62 93 SER A CA 1
ATOM 716 C C . SER A 1 93 ? -0.592 15.708 -7.121 1.00 91.62 93 SER A C 1
ATOM 718 O O . SER A 1 93 ? -0.971 16.859 -7.304 1.00 91.62 93 SER A O 1
ATOM 720 N N . ASP A 1 94 ? 0.359 15.148 -7.879 1.00 93.25 94 ASP A N 1
ATOM 721 C CA . ASP A 1 94 ? 0.950 15.841 -9.028 1.00 93.25 94 ASP A CA 1
ATOM 722 C C . ASP A 1 94 ? -0.011 15.894 -10.231 1.00 93.25 94 ASP A C 1
ATOM 724 O O . ASP A 1 94 ? 0.182 16.715 -11.127 1.00 93.25 94 ASP A O 1
ATOM 728 N N . ILE A 1 95 ? -1.002 14.994 -10.288 1.00 94.50 95 ILE A N 1
ATOM 729 C CA . ILE A 1 95 ? -1.822 14.753 -11.487 1.00 94.50 95 ILE A CA 1
ATOM 730 C C . ILE A 1 95 ? -3.331 14.782 -11.238 1.00 94.50 95 ILE A C 1
ATOM 732 O O . ILE A 1 95 ? -4.091 14.819 -12.202 1.00 94.50 95 ILE A O 1
ATOM 736 N N . SER A 1 96 ? -3.776 14.787 -9.979 1.00 91.50 96 SER A N 1
ATOM 737 C CA . SER A 1 96 ? -5.183 14.613 -9.587 1.00 91.50 96 SER A CA 1
ATOM 738 C C . SER A 1 96 ? -6.153 15.613 -10.223 1.00 91.50 96 SER A C 1
ATOM 740 O O . SER A 1 96 ? -7.316 15.285 -10.417 1.00 91.50 96 SER A O 1
ATOM 742 N N . GLN A 1 97 ? -5.685 16.808 -10.591 1.00 89.12 97 GLN A N 1
ATOM 743 C CA . GLN A 1 97 ? -6.513 17.841 -11.226 1.00 89.12 97 GLN A CA 1
ATOM 744 C C . GLN A 1 97 ? -6.787 17.592 -12.717 1.00 89.12 97 GLN A C 1
ATOM 746 O O . GLN A 1 97 ? -7.768 18.106 -13.246 1.00 89.12 97 GLN A O 1
ATOM 751 N N . ASN A 1 98 ? -5.928 16.826 -13.397 1.00 88.94 98 ASN A N 1
ATOM 752 C CA . ASN A 1 98 ? -5.952 16.671 -14.858 1.00 88.94 98 ASN A CA 1
ATOM 753 C C . ASN A 1 98 ? -6.097 15.209 -15.306 1.00 88.94 98 ASN A C 1
ATOM 755 O O . ASN A 1 98 ? -6.110 14.937 -16.505 1.00 88.94 98 ASN A O 1
ATOM 759 N N . ILE A 1 99 ? -6.125 14.258 -14.370 1.00 92.69 99 ILE A N 1
ATOM 760 C CA . ILE A 1 99 ? -6.134 12.834 -14.692 1.00 92.69 99 ILE A CA 1
ATOM 761 C C . ILE A 1 99 ? -7.490 12.393 -15.248 1.00 92.69 99 ILE A C 1
ATOM 763 O O . ILE A 1 99 ? -8.514 12.494 -14.580 1.00 92.69 99 ILE A O 1
ATOM 767 N N . ASP A 1 100 ? -7.474 11.864 -16.471 1.00 91.81 100 ASP A N 1
ATOM 768 C CA . ASP A 1 100 ? -8.582 11.092 -17.026 1.00 91.81 100 ASP A CA 1
ATOM 769 C C . ASP A 1 100 ? -8.388 9.607 -16.658 1.00 91.81 100 ASP A C 1
ATOM 771 O O . ASP A 1 100 ? -7.393 9.003 -17.082 1.00 91.81 100 ASP A O 1
ATOM 775 N N . PRO A 1 101 ? -9.293 9.000 -15.867 1.00 92.56 101 PRO A N 1
ATOM 776 C CA . PRO A 1 101 ? -9.207 7.586 -15.520 1.00 92.56 101 PRO A CA 1
ATOM 777 C C . PRO A 1 101 ? -9.401 6.626 -16.712 1.00 92.56 101 PRO A C 1
ATOM 779 O O . PRO A 1 101 ? -9.169 5.425 -16.564 1.00 92.56 101 PRO A O 1
ATOM 782 N N . ALA A 1 102 ? -9.802 7.104 -17.895 1.00 94.19 102 ALA A N 1
ATOM 783 C CA . ALA A 1 102 ? -9.975 6.305 -19.114 1.00 94.19 102 ALA A CA 1
ATOM 784 C C . ALA A 1 102 ? -8.636 5.878 -19.762 1.00 94.19 102 ALA A C 1
ATOM 786 O O . ALA A 1 102 ? -8.280 6.283 -20.875 1.00 94.19 102 ALA A O 1
ATOM 787 N N . THR A 1 103 ? -7.868 5.047 -19.057 1.00 95.69 103 THR A N 1
ATOM 788 C CA . THR A 1 103 ? -6.563 4.531 -19.492 1.00 95.69 103 THR A CA 1
ATOM 789 C C . THR A 1 103 ? -6.321 3.097 -19.003 1.00 95.69 103 THR A C 1
ATOM 791 O O . THR A 1 103 ? -7.205 2.463 -18.423 1.00 95.69 103 THR A O 1
ATOM 794 N N . ASN A 1 104 ? -5.127 2.561 -19.257 1.00 97.00 104 ASN A N 1
ATOM 795 C CA . ASN A 1 104 ? -4.743 1.221 -18.831 1.00 97.00 104 ASN A CA 1
ATOM 796 C C . ASN A 1 104 ? -4.071 1.252 -17.455 1.00 97.00 104 ASN A C 1
ATOM 798 O O . ASN A 1 104 ? -3.331 2.181 -17.121 1.00 97.00 104 ASN A O 1
ATOM 802 N N . TYR A 1 105 ? -4.239 0.175 -16.699 1.00 97.69 105 TYR A N 1
ATOM 803 C CA . TYR A 1 105 ? -3.713 0.028 -15.352 1.00 97.69 105 TYR A CA 1
ATOM 804 C C . TYR A 1 105 ? -2.989 -1.297 -15.168 1.00 97.69 105 TYR A C 1
ATOM 806 O O . TYR A 1 105 ? -3.456 -2.355 -15.597 1.00 97.69 105 TYR A O 1
ATOM 814 N N . ALA A 1 106 ? -1.858 -1.231 -14.475 1.00 97.88 106 ALA A N 1
ATOM 815 C CA . ALA A 1 106 ? -1.205 -2.389 -13.893 1.00 97.88 106 ALA A CA 1
ATOM 816 C C . ALA A 1 106 ? -1.259 -2.262 -12.370 1.00 97.88 106 ALA A C 1
ATOM 818 O O . ALA A 1 106 ? -0.826 -1.248 -11.824 1.00 97.88 106 ALA A O 1
ATOM 819 N N . LEU A 1 107 ? -1.798 -3.269 -11.690 1.00 97.25 107 LEU A N 1
ATOM 820 C CA . LEU A 1 107 ? -1.961 -3.259 -10.240 1.00 97.25 107 LEU A CA 1
ATOM 821 C C . LEU A 1 107 ? -0.926 -4.177 -9.603 1.00 97.25 107 LEU A C 1
ATOM 823 O O . LEU A 1 107 ? -0.763 -5.327 -10.015 1.00 97.25 107 LEU A O 1
ATOM 827 N N . VAL A 1 108 ? -0.220 -3.661 -8.606 1.00 96.94 108 VAL A N 1
ATOM 828 C CA . VAL A 1 108 ? 0.694 -4.442 -7.777 1.00 96.94 108 VAL A CA 1
ATOM 829 C C . VAL A 1 108 ? 0.290 -4.332 -6.313 1.00 96.94 108 VAL A C 1
ATOM 831 O O . VAL A 1 108 ? -0.104 -3.259 -5.851 1.00 96.94 108 VAL A O 1
ATOM 834 N N . ASP A 1 109 ? 0.377 -5.440 -5.581 1.00 94.56 109 ASP A N 1
ATOM 835 C CA . ASP A 1 109 ? 0.025 -5.535 -4.153 1.00 94.56 109 ASP A CA 1
ATOM 836 C C . ASP A 1 109 ? -1.460 -5.254 -3.835 1.00 94.56 109 ASP A C 1
ATOM 838 O O . ASP A 1 109 ? -1.852 -4.991 -2.696 1.00 94.56 109 ASP A O 1
ATOM 842 N N . HIS A 1 110 ? -2.295 -5.262 -4.875 1.00 91.12 110 HIS A N 1
ATOM 843 C CA . HIS A 1 110 ? -3.749 -5.230 -4.814 1.00 91.12 110 HIS A CA 1
ATOM 844 C C . HIS A 1 110 ? -4.328 -5.617 -6.186 1.00 91.12 110 HIS A C 1
ATOM 846 O O . HIS A 1 110 ? -3.629 -5.587 -7.199 1.00 91.12 110 HIS A O 1
ATOM 852 N N . PHE A 1 111 ? -5.622 -5.937 -6.234 1.00 89.69 111 PHE A N 1
ATOM 853 C CA . PHE A 1 111 ? -6.296 -6.409 -7.453 1.00 89.69 111 PHE A CA 1
ATOM 854 C C . PHE A 1 111 ? -7.499 -5.561 -7.896 1.00 89.69 111 PHE A C 1
ATOM 856 O O . PHE A 1 111 ? -8.193 -5.941 -8.834 1.00 89.69 111 PHE A O 1
ATOM 863 N N . ALA A 1 112 ? -7.800 -4.448 -7.221 1.00 86.69 112 ALA A N 1
ATOM 864 C CA . ALA A 1 112 ? -8.978 -3.630 -7.518 1.00 86.69 112 ALA A CA 1
ATOM 865 C C . ALA A 1 112 ? -8.655 -2.135 -7.529 1.00 86.69 112 ALA A C 1
ATOM 867 O O . ALA A 1 112 ? -8.086 -1.624 -6.573 1.00 86.69 112 ALA A O 1
ATOM 868 N N . LEU A 1 113 ? -9.090 -1.429 -8.574 1.00 88.44 113 LEU A N 1
ATOM 869 C CA . LEU A 1 113 ? -8.943 0.024 -8.657 1.00 88.44 113 LEU A CA 1
ATOM 870 C C . LEU A 1 113 ? -9.718 0.743 -7.547 1.00 88.44 113 LEU A C 1
ATOM 872 O O . LEU A 1 113 ? -10.841 0.361 -7.189 1.00 88.44 113 LEU A O 1
ATOM 876 N N . ASP A 1 114 ? -9.154 1.852 -7.088 1.00 84.12 114 ASP A N 1
ATOM 877 C CA . ASP A 1 114 ? -9.870 2.822 -6.265 1.00 84.12 114 ASP A CA 1
ATOM 878 C C . ASP A 1 114 ? -10.796 3.678 -7.126 1.00 84.12 114 ASP A C 1
ATOM 880 O O . ASP A 1 114 ? -10.628 3.773 -8.342 1.00 84.12 114 ASP A O 1
ATOM 884 N N . ASN A 1 115 ? -11.803 4.295 -6.509 1.00 83.12 115 ASN A N 1
ATOM 885 C CA . ASN A 1 115 ? -12.861 4.998 -7.239 1.00 83.12 115 ASN A CA 1
ATOM 886 C C . ASN A 1 115 ? -12.327 6.128 -8.126 1.00 83.12 115 ASN A C 1
ATOM 888 O O . ASN A 1 115 ? -12.790 6.273 -9.252 1.00 83.12 115 ASN A O 1
ATOM 892 N N . GLN A 1 116 ? -11.307 6.852 -7.664 1.00 86.38 116 GLN A N 1
ATOM 893 C CA . GLN A 1 116 ? -10.633 7.903 -8.433 1.00 86.38 116 GLN A CA 1
ATOM 894 C C . GLN A 1 116 ? -9.986 7.415 -9.745 1.00 86.38 116 GLN A C 1
ATOM 896 O O . GLN A 1 116 ? -9.741 8.216 -10.640 1.00 86.38 116 GLN A O 1
ATOM 901 N N . TRP A 1 117 ? -9.715 6.113 -9.875 1.00 91.88 117 TRP A N 1
ATOM 902 C CA . TRP A 1 117 ? -9.123 5.507 -11.073 1.00 91.88 117 TRP A CA 1
ATOM 903 C C . TRP A 1 117 ? -10.140 4.752 -11.928 1.00 91.88 117 TRP A C 1
ATOM 905 O O . TRP A 1 117 ? -9.758 4.126 -12.911 1.00 91.88 117 TRP A O 1
ATOM 915 N N . LYS A 1 118 ? -11.423 4.753 -11.545 1.00 90.12 118 LYS A N 1
ATOM 916 C CA . LYS A 1 118 ? -12.473 4.021 -12.257 1.00 90.12 118 LYS A CA 1
ATOM 917 C C . LYS A 1 118 ? -13.195 4.913 -13.255 1.00 90.12 118 LYS A C 1
ATOM 919 O O . LYS A 1 118 ? -13.750 5.951 -12.909 1.00 90.12 118 LYS A O 1
ATOM 924 N N . SER A 1 119 ? -13.309 4.402 -14.468 1.00 91.19 119 SER A N 1
ATOM 925 C CA . SER A 1 119 ? -14.215 4.839 -15.523 1.00 91.19 119 SER A CA 1
ATOM 926 C C . SER A 1 119 ? -14.686 3.617 -16.320 1.00 91.19 119 SER A C 1
ATOM 928 O O . SER A 1 119 ? -14.073 2.550 -16.206 1.00 91.19 119 SER A O 1
ATOM 930 N N . PRO A 1 120 ? -15.757 3.728 -17.125 1.00 89.19 120 PRO A N 1
ATOM 931 C CA . PRO A 1 120 ? -16.166 2.660 -18.040 1.00 89.19 120 PRO A CA 1
ATOM 932 C C . PRO A 1 120 ? -15.064 2.218 -19.017 1.00 89.19 120 PRO A C 1
ATOM 934 O O . PRO A 1 120 ? -15.084 1.084 -19.487 1.00 89.19 120 PRO A O 1
ATOM 937 N N . GLU A 1 121 ? -14.111 3.102 -19.311 1.00 91.25 121 GLU A N 1
ATOM 938 C CA . GLU A 1 121 ? -12.990 2.889 -20.223 1.00 91.25 121 GLU A CA 1
ATOM 939 C C . GLU A 1 121 ? -11.666 2.552 -19.511 1.00 91.25 121 GLU A C 1
ATOM 941 O O . GLU A 1 121 ? -10.647 2.379 -20.182 1.00 91.25 121 GLU A O 1
ATOM 946 N N . SER A 1 122 ? -11.657 2.458 -18.176 1.00 93.06 122 SER A N 1
ATOM 947 C CA . SER A 1 122 ? -10.483 2.032 -17.406 1.00 93.06 122 SER A CA 1
ATOM 948 C C . SER A 1 122 ? -10.246 0.540 -17.600 1.00 93.06 122 SER A C 1
ATOM 950 O O . SER A 1 122 ? -11.119 -0.268 -17.278 1.00 93.06 122 SER A O 1
ATOM 952 N N . ASP A 1 123 ? -9.055 0.162 -18.062 1.00 94.25 123 ASP A N 1
ATOM 953 C CA . ASP A 1 123 ? -8.739 -1.235 -18.359 1.00 94.25 123 ASP A CA 1
ATOM 954 C C . ASP A 1 123 ? -7.592 -1.766 -17.498 1.00 94.25 123 ASP A C 1
ATOM 956 O O . ASP A 1 123 ? -6.518 -1.171 -17.428 1.00 94.25 123 ASP A O 1
ATOM 960 N N . ILE A 1 124 ? -7.798 -2.903 -16.833 1.00 95.62 124 ILE A N 1
ATOM 961 C CA . ILE A 1 124 ? -6.767 -3.535 -16.000 1.00 95.62 124 ILE A CA 1
ATOM 962 C C . ILE A 1 124 ? -6.032 -4.564 -16.857 1.00 95.62 124 ILE A C 1
ATOM 964 O O . ILE A 1 124 ? -6.517 -5.674 -17.086 1.00 95.62 124 ILE A O 1
ATOM 968 N N . VAL A 1 125 ? -4.840 -4.188 -17.319 1.00 97.00 125 VAL A N 1
ATOM 969 C CA . VAL A 1 125 ? -4.025 -4.980 -18.254 1.00 97.00 125 VAL A CA 1
ATOM 970 C C . VAL A 1 125 ? -3.007 -5.874 -17.551 1.00 97.00 125 VAL A C 1
ATOM 972 O O . VAL A 1 125 ? -2.492 -6.813 -18.159 1.00 97.00 125 VAL A O 1
ATOM 975 N N . ALA A 1 126 ? -2.708 -5.619 -16.275 1.00 97.75 126 ALA A N 1
ATOM 976 C CA . ALA A 1 126 ? -1.850 -6.487 -15.478 1.00 97.75 126 ALA A CA 1
ATOM 977 C C . ALA A 1 126 ? -2.208 -6.452 -13.987 1.00 97.75 126 ALA A C 1
ATOM 979 O O . ALA A 1 126 ? -2.523 -5.391 -13.453 1.00 97.75 126 ALA A O 1
ATOM 980 N N . VAL A 1 127 ? -2.108 -7.597 -13.310 1.00 97.62 127 VAL A N 1
ATOM 981 C CA . VAL A 1 127 ? -2.204 -7.704 -11.847 1.00 97.62 127 VAL A CA 1
ATOM 982 C C . VAL A 1 127 ? -1.126 -8.650 -11.324 1.00 97.62 127 VAL A C 1
ATOM 984 O O . VAL A 1 127 ? -1.010 -9.776 -11.815 1.00 97.62 127 VAL A O 1
ATOM 987 N N . ILE A 1 128 ? -0.364 -8.196 -10.326 1.00 97.69 128 ILE A N 1
ATOM 988 C CA . ILE A 1 128 ? 0.509 -9.029 -9.490 1.00 97.69 128 ILE A CA 1
ATOM 989 C C . ILE A 1 128 ? 0.152 -8.776 -8.025 1.00 97.69 128 ILE A C 1
ATOM 991 O O . ILE A 1 128 ? 0.353 -7.671 -7.528 1.00 97.69 128 ILE A O 1
ATOM 995 N N . ASP A 1 129 ? -0.366 -9.773 -7.315 1.00 95.25 129 ASP A N 1
ATOM 996 C CA . ASP A 1 129 ? -0.826 -9.582 -5.936 1.00 95.25 129 ASP A CA 1
ATOM 997 C C . ASP A 1 129 ? -0.628 -10.831 -5.061 1.00 95.25 129 ASP A C 1
ATOM 999 O O . ASP A 1 129 ? -0.539 -11.957 -5.546 1.00 95.25 129 ASP A O 1
ATOM 1003 N N . HIS A 1 130 ? -0.569 -10.631 -3.747 1.00 91.94 130 HIS A N 1
ATOM 1004 C CA . HIS A 1 130 ? -0.458 -11.690 -2.746 1.00 91.94 130 HIS A CA 1
ATOM 1005 C C . HIS A 1 130 ? -1.589 -11.701 -1.704 1.00 91.94 130 HIS A C 1
ATOM 1007 O O . HIS A 1 130 ? -1.516 -12.401 -0.690 1.00 91.94 130 HIS A O 1
ATOM 1013 N N . HIS A 1 131 ? -2.646 -10.919 -1.931 1.00 86.31 131 HIS A N 1
ATOM 1014 C CA . HIS A 1 131 ? -3.821 -10.886 -1.069 1.00 86.31 131 HIS A CA 1
ATOM 1015 C C . HIS A 1 131 ? -4.846 -11.977 -1.427 1.00 86.31 131 HIS A C 1
ATOM 1017 O O . HIS A 1 131 ? -5.047 -12.331 -2.587 1.00 86.31 131 HIS A O 1
ATOM 1023 N N . ASP A 1 132 ? -5.532 -12.498 -0.405 1.00 80.38 132 ASP A N 1
ATOM 1024 C CA . ASP A 1 132 ? -6.672 -13.403 -0.581 1.00 80.38 132 ASP A CA 1
ATOM 1025 C C . ASP A 1 132 ? -7.896 -12.673 -1.160 1.00 80.38 132 ASP A C 1
ATOM 1027 O O . ASP A 1 132 ? -8.028 -11.453 -1.055 1.00 80.38 132 ASP A O 1
ATOM 1031 N N . GLY A 1 133 ? -8.861 -13.443 -1.673 1.00 75.81 133 GLY A N 1
ATOM 1032 C CA . GLY A 1 133 ? -10.166 -12.907 -2.077 1.00 75.81 133 GLY A CA 1
ATOM 1033 C C . GLY A 1 133 ? -10.169 -12.220 -3.440 1.00 75.81 133 GLY A C 1
ATOM 1034 O O . GLY A 1 133 ? -11.035 -11.384 -3.694 1.00 75.81 133 GLY A O 1
ATOM 1035 N N . ALA A 1 134 ? -9.214 -12.580 -4.300 1.00 76.06 134 ALA A N 1
ATOM 1036 C CA . ALA A 1 134 ? -9.134 -12.089 -5.665 1.00 76.06 134 ALA A CA 1
ATOM 1037 C C . ALA A 1 134 ? -10.450 -12.300 -6.439 1.00 76.06 134 ALA A C 1
ATOM 1039 O O . ALA A 1 134 ? -11.094 -13.347 -6.287 1.00 76.06 134 ALA A O 1
ATOM 1040 N N . PRO A 1 135 ? -10.846 -11.335 -7.286 1.00 78.81 135 PRO A N 1
ATOM 1041 C CA . PRO A 1 135 ? -11.985 -11.486 -8.174 1.00 78.81 135 PRO A CA 1
ATOM 1042 C C . PRO A 1 135 ? -11.669 -12.474 -9.306 1.00 78.81 135 PRO A C 1
ATOM 1044 O O . PRO A 1 135 ? -10.550 -12.979 -9.444 1.00 78.81 135 PRO A O 1
ATOM 1047 N N . GLU A 1 136 ? -12.664 -12.726 -10.156 1.00 81.31 136 GLU A N 1
ATOM 1048 C CA . GLU A 1 136 ? -12.402 -13.340 -11.456 1.00 81.31 136 GLU A CA 1
ATOM 1049 C C . GLU A 1 136 ? -11.411 -12.487 -12.259 1.00 81.31 136 GLU A C 1
ATOM 1051 O O . GLU A 1 136 ? -11.403 -11.256 -12.168 1.00 81.31 136 GLU A O 1
ATOM 1056 N N . ARG A 1 137 ? -10.567 -13.160 -13.049 1.00 88.88 137 ARG A N 1
ATOM 1057 C CA . ARG A 1 137 ? -9.550 -12.511 -13.879 1.00 88.88 137 ARG A CA 1
ATOM 1058 C C . ARG A 1 137 ? -10.181 -11.455 -14.782 1.00 88.88 137 ARG A C 1
ATOM 1060 O O . ARG A 1 137 ? -11.125 -11.749 -15.513 1.00 88.88 137 ARG A O 1
ATOM 1067 N N . HIS A 1 138 ? -9.594 -10.258 -14.791 1.00 85.38 138 HIS A N 1
ATOM 1068 C CA . HIS A 1 138 ? -9.994 -9.212 -15.728 1.00 85.38 138 HIS A CA 1
ATOM 1069 C C . HIS A 1 138 ? -9.760 -9.683 -17.177 1.00 85.38 138 HIS A C 1
ATOM 1071 O O . HIS A 1 138 ? -8.648 -10.120 -17.486 1.00 85.38 138 HIS A O 1
ATOM 1077 N N . PRO A 1 139 ? -10.771 -9.623 -18.069 1.00 83.81 139 PRO A N 1
ATOM 1078 C CA . PRO A 1 139 ? -10.670 -10.185 -19.419 1.00 83.81 139 PRO A CA 1
ATOM 1079 C C . PRO A 1 139 ? -9.493 -9.649 -20.240 1.00 83.81 139 PRO A C 1
ATOM 1081 O O . PRO A 1 139 ? -8.875 -10.404 -20.987 1.00 83.81 139 PRO A O 1
ATOM 1084 N N . SER A 1 140 ? -9.160 -8.370 -20.068 1.00 86.31 140 SER A N 1
ATOM 1085 C CA . SER A 1 140 ? -8.065 -7.700 -20.776 1.00 86.31 140 SER A CA 1
ATOM 1086 C C . SER A 1 140 ? -6.693 -7.895 -20.126 1.00 86.31 140 SER A C 1
ATOM 1088 O O . SER A 1 140 ? -5.686 -7.453 -20.679 1.00 86.31 140 SER A O 1
ATOM 1090 N N . ALA A 1 141 ? -6.621 -8.542 -18.956 1.00 93.25 141 ALA A N 1
ATOM 1091 C CA . ALA A 1 141 ? -5.364 -8.712 -18.244 1.00 93.25 141 ALA A CA 1
ATOM 1092 C C . ALA A 1 141 ? -4.422 -9.624 -19.037 1.00 93.25 141 ALA A C 1
ATOM 1094 O O . ALA A 1 141 ? -4.645 -10.833 -19.149 1.00 93.25 141 ALA A O 1
ATOM 1095 N N . LEU A 1 142 ? -3.339 -9.046 -19.548 1.00 95.12 142 LEU A N 1
ATOM 1096 C CA . LEU A 1 142 ? -2.243 -9.738 -20.221 1.00 95.12 142 LEU A CA 1
ATOM 1097 C C . LEU A 1 142 ? -1.417 -10.545 -19.215 1.00 95.12 142 LEU A C 1
ATOM 1099 O O . LEU A 1 142 ? -1.042 -11.684 -19.489 1.00 95.12 142 LEU A O 1
ATOM 1103 N N . LEU A 1 143 ? -1.215 -9.982 -18.022 1.00 97.06 143 LEU A N 1
ATOM 1104 C CA . LEU A 1 143 ? -0.565 -10.636 -16.893 1.00 97.06 143 LEU A CA 1
ATOM 1105 C C . LEU A 1 143 ? -1.523 -10.704 -15.701 1.00 97.06 143 LEU A C 1
ATOM 1107 O O . LEU A 1 143 ? -2.087 -9.696 -15.291 1.00 97.06 143 LEU A O 1
ATOM 1111 N N . TRP A 1 144 ? -1.714 -11.896 -15.146 1.00 96.44 144 TRP A N 1
ATOM 1112 C CA . TRP A 1 144 ? -2.556 -12.114 -13.972 1.00 96.44 144 TRP A CA 1
ATOM 1113 C C . TRP A 1 144 ? -1.890 -13.144 -13.068 1.00 96.44 144 TRP A C 1
ATOM 1115 O O . TRP A 1 144 ? -2.002 -14.345 -13.319 1.00 96.44 144 TRP A O 1
ATOM 1125 N N . ASP A 1 145 ? -1.183 -12.672 -12.047 1.00 96.25 145 ASP A N 1
ATOM 1126 C CA . ASP A 1 145 ? -0.528 -13.516 -11.051 1.00 96.25 145 ASP A CA 1
ATOM 1127 C C . ASP A 1 145 ? -0.966 -13.094 -9.649 1.00 96.25 145 ASP A C 1
ATOM 1129 O O . ASP A 1 145 ? -0.510 -12.086 -9.116 1.00 96.25 145 ASP A O 1
ATOM 1133 N N . ILE A 1 146 ? -1.879 -13.863 -9.057 1.00 94.25 146 ILE A N 1
ATOM 1134 C CA . ILE A 1 146 ? -2.299 -13.658 -7.673 1.00 94.25 146 ILE A CA 1
ATOM 1135 C C . ILE A 1 146 ? -2.025 -14.940 -6.895 1.00 94.25 146 ILE A C 1
ATOM 1137 O O . ILE A 1 146 ? -2.654 -15.969 -7.155 1.00 94.25 146 ILE A O 1
ATOM 1141 N N . ARG A 1 147 ? -1.073 -14.888 -5.956 1.00 93.12 147 ARG A N 1
ATOM 1142 C CA . ARG A 1 147 ? -0.588 -16.057 -5.203 1.00 93.12 147 ARG A CA 1
ATOM 1143 C C . ARG A 1 147 ? -0.606 -15.806 -3.703 1.00 93.12 147 ARG A C 1
ATOM 1145 O O . ARG A 1 147 ? 0.010 -14.873 -3.206 1.00 93.12 147 ARG A O 1
ATOM 1152 N N . THR A 1 148 ? -1.261 -16.704 -2.976 1.00 89.19 148 THR A N 1
ATOM 1153 C CA . THR A 1 148 ? -1.398 -16.656 -1.518 1.00 89.19 148 THR A CA 1
ATOM 1154 C C . THR A 1 148 ? -1.243 -18.070 -0.930 1.00 89.19 148 THR A C 1
ATOM 1156 O O . THR A 1 148 ? -1.812 -19.015 -1.485 1.00 89.19 148 THR A O 1
ATOM 1159 N N . PRO A 1 149 ? -0.469 -18.258 0.157 1.00 91.31 149 PRO A N 1
ATOM 1160 C CA . PRO A 1 149 ? 0.328 -17.237 0.834 1.00 91.31 149 PRO A CA 1
ATOM 1161 C C . PRO A 1 149 ? 1.608 -16.906 0.049 1.00 91.31 149 PRO A C 1
ATOM 1163 O O . PRO A 1 149 ? 2.225 -17.796 -0.528 1.00 91.31 149 PRO A O 1
ATOM 1166 N N . VAL A 1 150 ? 2.028 -15.639 0.082 1.00 93.88 150 VAL A N 1
ATOM 1167 C CA . VAL A 1 150 ? 3.372 -15.156 -0.291 1.00 93.88 150 VAL A CA 1
ATOM 1168 C C . VAL A 1 150 ? 3.742 -14.016 0.657 1.00 93.88 150 VAL A C 1
ATOM 1170 O O . VAL A 1 150 ? 2.864 -13.254 1.065 1.00 93.88 150 VAL A O 1
ATOM 1173 N N . GLY A 1 151 ? 5.007 -13.915 1.064 1.00 92.69 151 GLY A N 1
ATOM 1174 C CA . GLY A 1 151 ? 5.457 -12.942 2.055 1.00 92.69 151 GLY A CA 1
ATOM 1175 C C . GLY A 1 151 ? 5.386 -11.499 1.559 1.00 92.69 151 GLY A C 1
ATOM 1176 O O . GLY A 1 151 ? 4.845 -10.653 2.270 1.00 92.69 151 GLY A O 1
ATOM 1177 N N . SER A 1 152 ? 5.873 -11.239 0.342 1.00 95.38 152 SER A N 1
ATOM 1178 C CA . SER A 1 152 ? 5.877 -9.909 -0.282 1.00 95.38 152 SER A CA 1
ATOM 1179 C C . SER A 1 152 ? 5.459 -9.939 -1.752 1.00 95.38 152 SER A C 1
ATOM 1181 O O . SER A 1 152 ? 5.909 -10.785 -2.528 1.00 95.38 152 SER A O 1
ATOM 1183 N N . CYS A 1 153 ? 4.680 -8.943 -2.185 1.00 97.25 153 CYS A N 1
ATOM 1184 C CA . CYS A 1 153 ? 4.408 -8.726 -3.607 1.00 97.25 153 CYS A CA 1
ATOM 1185 C C . CYS A 1 153 ? 5.694 -8.444 -4.415 1.00 97.25 153 CYS A C 1
ATOM 1187 O O . CYS A 1 153 ? 5.756 -8.771 -5.602 1.00 97.25 153 CYS A O 1
ATOM 1189 N N . ALA A 1 154 ? 6.744 -7.887 -3.798 1.00 98.12 154 ALA A N 1
ATOM 1190 C CA . ALA A 1 154 ? 8.029 -7.654 -4.466 1.00 98.12 154 ALA A CA 1
ATOM 1191 C C . ALA A 1 154 ? 8.694 -8.967 -4.936 1.00 98.12 154 ALA A C 1
ATOM 1193 O O . ALA A 1 154 ? 9.332 -9.003 -5.995 1.00 98.12 154 ALA A O 1
ATOM 1194 N N . SER A 1 155 ? 8.476 -10.066 -4.207 1.00 98.38 155 SER A N 1
ATOM 1195 C CA . SER A 1 155 ? 8.915 -11.410 -4.598 1.00 98.38 155 SER A CA 1
ATOM 1196 C C . SER A 1 155 ? 8.205 -11.881 -5.862 1.00 98.38 155 SER A C 1
ATOM 1198 O O . SER A 1 155 ? 8.842 -12.414 -6.766 1.00 98.38 155 SER A O 1
ATOM 1200 N N . LEU A 1 156 ? 6.898 -11.620 -5.973 1.00 98.44 156 LEU A N 1
ATOM 1201 C CA . LEU A 1 156 ? 6.108 -11.959 -7.158 1.00 98.44 156 LEU A CA 1
ATOM 1202 C C . LEU A 1 156 ? 6.511 -11.131 -8.379 1.00 98.44 156 LEU A C 1
ATOM 1204 O O . LEU A 1 156 ? 6.638 -11.679 -9.473 1.00 98.44 156 LEU A O 1
ATOM 1208 N N . VAL A 1 157 ? 6.753 -9.826 -8.206 1.00 98.56 157 VAL A N 1
ATOM 1209 C CA . VAL A 1 157 ? 7.290 -8.976 -9.283 1.00 98.56 157 VAL A CA 1
ATOM 1210 C C . VAL A 1 157 ? 8.616 -9.560 -9.770 1.00 98.56 157 VAL A C 1
ATOM 1212 O O . VAL A 1 157 ? 8.777 -9.818 -10.960 1.00 98.56 157 VAL A O 1
ATOM 1215 N N . THR A 1 158 ? 9.534 -9.864 -8.854 1.00 98.69 158 THR A N 1
ATOM 1216 C CA . THR A 1 158 ? 10.815 -10.496 -9.194 1.00 98.69 158 THR A CA 1
ATOM 1217 C C . THR A 1 158 ? 10.612 -11.799 -9.959 1.00 98.69 158 THR A C 1
ATOM 1219 O O . THR A 1 158 ? 11.180 -11.971 -11.032 1.00 98.69 158 THR A O 1
ATOM 1222 N N . ASP A 1 159 ? 9.766 -12.695 -9.456 1.00 98.56 159 ASP A N 1
ATOM 1223 C CA . ASP A 1 159 ? 9.527 -14.010 -10.046 1.00 98.56 159 ASP A CA 1
ATOM 1224 C C . ASP A 1 159 ? 8.971 -13.932 -11.478 1.00 98.56 159 ASP A C 1
ATOM 1226 O O . ASP A 1 159 ? 9.426 -14.660 -12.360 1.00 98.56 159 ASP A O 1
ATOM 1230 N N . ASN A 1 160 ? 8.062 -12.988 -11.744 1.00 98.56 160 ASN A N 1
ATOM 1231 C CA . ASN A 1 160 ? 7.499 -12.788 -13.081 1.00 98.56 160 ASN A CA 1
ATOM 1232 C C . ASN A 1 160 ? 8.535 -12.265 -14.086 1.00 98.56 160 ASN A C 1
ATOM 1234 O O . ASN A 1 160 ? 8.535 -12.678 -15.247 1.00 98.56 160 ASN A O 1
ATOM 1238 N N . PHE A 1 161 ? 9.437 -11.377 -13.660 1.00 98.62 161 PHE A N 1
ATOM 1239 C CA . PHE A 1 161 ? 10.394 -10.731 -14.562 1.00 98.62 161 PHE A CA 1
ATOM 1240 C C . PHE A 1 161 ? 11.806 -11.354 -14.536 1.00 98.62 161 PHE A C 1
ATOM 1242 O O . PHE A 1 161 ? 12.603 -11.041 -15.419 1.00 98.62 161 PHE A O 1
ATOM 1249 N N . LYS A 1 162 ? 12.144 -12.273 -13.613 1.00 97.75 162 LYS A N 1
ATOM 1250 C CA . LYS A 1 162 ? 13.524 -12.794 -13.432 1.00 97.75 162 LYS A CA 1
ATOM 1251 C C . LYS A 1 162 ? 14.141 -13.386 -14.701 1.00 97.75 162 LYS A C 1
ATOM 1253 O O . LYS A 1 162 ? 15.339 -13.219 -14.950 1.00 97.75 162 LYS A O 1
ATOM 1258 N N . LYS A 1 163 ? 13.326 -14.047 -15.534 1.00 97.75 163 LYS A N 1
ATOM 1259 C CA . LYS A 1 163 ? 13.771 -14.633 -16.808 1.00 97.75 163 LYS A CA 1
ATOM 1260 C C . LYS A 1 163 ? 14.197 -13.556 -17.806 1.00 97.75 163 LYS A C 1
ATOM 1262 O O . LYS A 1 163 ? 15.321 -13.616 -18.294 1.00 97.75 163 LYS A O 1
ATOM 1267 N N . VAL A 1 164 ? 13.323 -12.585 -18.088 1.00 97.19 164 VAL A N 1
ATOM 1268 C CA . VAL A 1 164 ? 13.626 -11.490 -19.025 1.00 97.19 164 VAL A CA 1
ATOM 1269 C C . VAL A 1 164 ? 14.737 -10.596 -18.484 1.00 97.19 164 VAL A C 1
ATOM 1271 O O . VAL A 1 164 ? 15.627 -10.209 -19.235 1.00 97.19 164 VAL A O 1
ATOM 1274 N N . TRP A 1 165 ? 14.742 -10.337 -17.174 1.00 97.44 165 TRP A N 1
ATOM 1275 C CA . TRP A 1 165 ? 15.774 -9.554 -16.504 1.00 97.44 165 TRP A CA 1
ATOM 1276 C C . TRP A 1 165 ? 17.153 -10.181 -16.742 1.00 97.44 165 TRP A C 1
ATOM 1278 O O . TRP A 1 165 ? 18.051 -9.505 -17.226 1.00 97.44 165 TRP A O 1
ATOM 1288 N N . SER A 1 166 ? 17.304 -11.493 -16.536 1.00 96.75 166 SER A N 1
ATOM 1289 C CA . SER A 1 166 ? 18.580 -12.200 -16.760 1.00 96.75 166 SER A CA 1
ATOM 1290 C C . SER A 1 166 ? 19.071 -12.197 -18.211 1.00 96.75 166 SER A C 1
ATOM 1292 O O . SER A 1 166 ? 20.237 -12.485 -18.460 1.00 96.75 166 SER A O 1
ATOM 1294 N N . GLN A 1 167 ? 18.175 -11.953 -19.167 1.00 96.50 167 GLN A N 1
ATOM 1295 C CA . GLN A 1 167 ? 18.460 -11.969 -20.603 1.00 96.50 167 GLN A CA 1
ATOM 1296 C C . GLN A 1 167 ? 18.617 -10.559 -21.187 1.00 96.50 167 GLN A C 1
ATOM 1298 O O . GLN A 1 167 ? 18.984 -10.423 -22.352 1.00 96.50 167 GLN A O 1
ATOM 1303 N N . SER A 1 168 ? 18.319 -9.526 -20.399 1.00 96.25 168 SER A N 1
ATOM 1304 C CA . SER A 1 168 ? 18.336 -8.132 -20.828 1.00 96.25 168 SER A CA 1
ATOM 1305 C C . SER A 1 168 ? 19.631 -7.449 -20.408 1.00 96.25 168 SER A C 1
ATOM 1307 O O . SER A 1 168 ? 20.117 -7.642 -19.298 1.00 96.25 168 SER A O 1
ATOM 1309 N N . GLU A 1 169 ? 20.155 -6.582 -21.270 1.00 95.12 169 GLU A N 1
ATOM 1310 C CA . GLU A 1 169 ? 21.221 -5.655 -20.895 1.00 95.12 169 GLU A CA 1
ATOM 1311 C C . GLU A 1 169 ? 20.610 -4.466 -20.145 1.00 95.12 169 GLU A C 1
ATOM 1313 O O . GLU A 1 169 ? 19.993 -3.580 -20.741 1.00 95.12 169 GLU A O 1
ATOM 1318 N N . ILE A 1 170 ? 20.755 -4.462 -18.820 1.00 96.25 170 ILE A N 1
ATOM 1319 C CA . ILE A 1 170 ? 20.303 -3.378 -17.944 1.00 96.25 170 ILE A CA 1
ATOM 1320 C C . ILE A 1 170 ? 21.538 -2.616 -17.451 1.00 96.25 170 ILE A C 1
ATOM 1322 O O . ILE A 1 170 ? 22.514 -3.218 -17.010 1.00 96.25 170 ILE A O 1
ATOM 1326 N N . GLU A 1 171 ? 21.511 -1.280 -17.531 1.00 96.88 171 GLU A N 1
ATOM 1327 C CA . GLU A 1 171 ? 22.574 -0.423 -16.977 1.00 96.88 171 GLU A CA 1
ATOM 1328 C C . GLU A 1 171 ? 22.769 -0.764 -15.488 1.00 96.88 171 GLU A C 1
ATOM 1330 O O . GLU A 1 171 ? 21.798 -0.762 -14.731 1.00 96.88 171 GLU A O 1
ATOM 1335 N N . ILE A 1 172 ? 24.008 -1.028 -15.061 1.00 95.88 172 ILE A N 1
ATOM 1336 C CA . ILE A 1 172 ? 24.317 -1.558 -13.719 1.00 95.88 172 ILE A CA 1
ATOM 1337 C C . ILE A 1 172 ? 23.719 -0.722 -12.578 1.00 95.88 172 ILE A C 1
ATOM 1339 O O . ILE A 1 172 ? 23.197 -1.269 -11.611 1.00 95.88 172 ILE A O 1
ATOM 1343 N N . ASP A 1 173 ? 23.723 0.606 -12.706 1.00 96.50 173 ASP A N 1
ATOM 1344 C CA . ASP A 1 173 ? 23.143 1.504 -11.703 1.00 96.50 173 ASP A CA 1
ATOM 1345 C C . ASP A 1 173 ? 21.609 1.440 -11.675 1.00 96.50 173 ASP A C 1
ATOM 1347 O O . ASP A 1 173 ? 20.989 1.723 -10.653 1.00 96.50 173 ASP A O 1
ATOM 1351 N N . ILE A 1 174 ? 20.962 1.098 -12.794 1.00 97.88 174 ILE A N 1
ATOM 1352 C CA . ILE A 1 174 ? 19.517 0.848 -12.836 1.00 97.88 174 ILE A CA 1
ATOM 1353 C C . ILE A 1 174 ? 19.212 -0.510 -12.207 1.00 97.88 174 ILE A C 1
ATOM 1355 O O . ILE A 1 174 ? 18.321 -0.583 -11.363 1.00 97.88 174 ILE A O 1
ATOM 1359 N N . GLU A 1 175 ? 19.960 -1.549 -12.583 1.00 97.62 175 GLU A N 1
ATOM 1360 C CA . GLU A 1 175 ? 19.799 -2.896 -12.033 1.00 97.62 175 GLU A CA 1
ATOM 1361 C C . GLU A 1 175 ? 19.943 -2.888 -10.507 1.00 97.62 175 GLU A C 1
ATOM 1363 O O . GLU A 1 175 ? 19.035 -3.347 -9.812 1.00 97.62 175 GLU A O 1
ATOM 1368 N N . ARG A 1 176 ? 21.009 -2.263 -9.989 1.00 97.56 176 ARG A N 1
ATOM 1369 C CA . ARG A 1 176 ? 21.247 -2.115 -8.547 1.00 97.56 176 ARG A CA 1
ATOM 1370 C C . ARG A 1 176 ? 20.121 -1.361 -7.848 1.00 97.56 176 ARG A C 1
ATOM 1372 O O . ARG A 1 176 ? 19.610 -1.849 -6.849 1.00 97.56 176 ARG A O 1
ATOM 1379 N N . SER A 1 177 ? 19.671 -0.224 -8.390 1.00 98.31 177 SER A N 1
ATOM 1380 C CA . SER A 1 177 ? 18.541 0.522 -7.811 1.00 98.31 177 SER A CA 1
ATOM 1381 C C . SER A 1 177 ? 17.271 -0.327 -7.691 1.00 98.31 177 SER A C 1
ATOM 1383 O O . SER A 1 177 ? 16.572 -0.243 -6.685 1.00 98.31 177 SER A O 1
ATOM 1385 N N . ILE A 1 178 ? 16.938 -1.123 -8.712 1.00 98.19 178 ILE A N 1
ATOM 1386 C CA . ILE A 1 178 ? 15.722 -1.950 -8.701 1.00 98.19 178 ILE A CA 1
ATOM 1387 C C . ILE A 1 178 ? 15.892 -3.130 -7.741 1.00 98.19 178 ILE A C 1
ATOM 1389 O O . ILE A 1 178 ? 14.977 -3.415 -6.967 1.00 98.19 178 ILE A O 1
ATOM 1393 N N . ALA A 1 179 ? 17.055 -3.786 -7.753 1.00 98.31 179 ALA A N 1
ATOM 1394 C CA . ALA A 1 179 ? 17.349 -4.903 -6.864 1.00 98.31 179 ALA A CA 1
ATOM 1395 C C . ALA A 1 179 ? 17.342 -4.483 -5.387 1.00 98.31 179 ALA A C 1
ATOM 1397 O O . ALA A 1 179 ? 16.672 -5.124 -4.577 1.00 98.31 179 ALA A O 1
ATOM 1398 N N . ASP A 1 180 ? 17.995 -3.367 -5.050 1.00 98.12 180 ASP A N 1
ATOM 1399 C CA . ASP A 1 180 ? 18.012 -2.810 -3.695 1.00 98.12 180 ASP A CA 1
ATOM 1400 C C . ASP A 1 180 ? 16.597 -2.489 -3.214 1.00 98.12 180 ASP A C 1
ATOM 1402 O O . ASP A 1 180 ? 16.234 -2.778 -2.074 1.00 98.12 180 ASP A O 1
ATOM 1406 N N . LEU A 1 181 ? 15.772 -1.895 -4.078 1.00 97.94 181 LEU A N 1
ATOM 1407 C CA . LEU A 1 181 ? 14.408 -1.516 -3.728 1.00 97.94 181 LEU A CA 1
ATOM 1408 C C . LEU A 1 181 ? 13.517 -2.745 -3.476 1.00 97.94 181 LEU A C 1
ATOM 1410 O O . LEU A 1 181 ? 12.782 -2.775 -2.488 1.00 97.94 181 LEU A O 1
ATOM 1414 N N . LEU A 1 182 ? 13.611 -3.773 -4.328 1.00 98.50 182 LEU A N 1
ATOM 1415 C CA . LEU A 1 182 ? 12.848 -5.015 -4.175 1.00 98.50 182 LEU A CA 1
ATOM 1416 C C . LEU A 1 182 ? 13.297 -5.823 -2.950 1.00 98.50 182 LEU A C 1
ATOM 1418 O O . LEU A 1 182 ? 12.439 -6.258 -2.185 1.00 98.50 182 LEU A O 1
ATOM 1422 N N . ILE A 1 183 ? 14.605 -5.975 -2.702 1.00 97.81 183 ILE A N 1
ATOM 1423 C CA . ILE A 1 183 ? 15.110 -6.673 -1.503 1.00 97.81 183 ILE A CA 1
ATOM 1424 C C . ILE A 1 183 ? 14.593 -6.007 -0.231 1.00 97.81 183 ILE A C 1
ATOM 1426 O O . ILE A 1 183 ? 14.137 -6.698 0.678 1.00 97.81 183 ILE A O 1
ATOM 1430 N N . GLN A 1 184 ? 14.639 -4.675 -0.161 1.00 97.81 184 GLN A N 1
ATOM 1431 C CA . GLN A 1 184 ? 14.193 -3.935 1.019 1.00 97.81 184 GLN A CA 1
ATOM 1432 C C . GLN A 1 184 ? 12.698 -4.130 1.303 1.00 97.81 184 GLN A C 1
ATOM 1434 O O . GLN A 1 184 ? 12.317 -4.299 2.464 1.00 97.81 184 GLN A O 1
ATOM 1439 N N . ALA A 1 185 ? 11.863 -4.185 0.260 1.00 97.38 185 ALA A N 1
ATOM 1440 C CA . ALA A 1 185 ? 10.453 -4.543 0.403 1.00 97.38 185 ALA A CA 1
ATOM 1441 C C . ALA A 1 185 ? 10.289 -5.982 0.920 1.00 97.38 185 ALA A C 1
ATOM 1443 O O . ALA A 1 185 ? 9.614 -6.196 1.927 1.00 97.38 185 ALA A O 1
ATOM 1444 N N . ILE A 1 186 ? 10.992 -6.952 0.317 1.00 97.06 186 ILE A N 1
ATOM 1445 C CA . ILE A 1 186 ? 10.947 -8.364 0.729 1.00 97.06 186 ILE A CA 1
ATOM 1446 C C . ILE A 1 186 ? 11.336 -8.518 2.202 1.00 97.06 186 ILE A C 1
ATOM 1448 O O . ILE A 1 186 ? 10.605 -9.151 2.962 1.00 97.06 186 ILE A O 1
ATOM 1452 N N . ILE A 1 187 ? 12.455 -7.942 2.655 1.00 96.19 187 ILE A N 1
ATOM 1453 C CA . ILE A 1 187 ? 12.919 -8.120 4.041 1.00 96.19 187 ILE A CA 1
ATOM 1454 C C . ILE A 1 187 ? 11.995 -7.430 5.052 1.00 96.19 187 ILE A C 1
ATOM 1456 O O . ILE A 1 187 ? 11.763 -7.982 6.126 1.00 96.19 187 ILE A O 1
ATOM 1460 N N . ILE A 1 188 ? 11.393 -6.282 4.731 1.00 94.81 188 ILE A N 1
ATOM 1461 C CA . ILE A 1 188 ? 10.409 -5.650 5.624 1.00 94.81 188 ILE A CA 1
ATOM 1462 C C . ILE A 1 188 ? 9.125 -6.481 5.708 1.00 94.81 188 ILE A C 1
ATOM 1464 O O . ILE A 1 188 ? 8.588 -6.719 6.797 1.00 94.81 188 ILE A O 1
ATOM 1468 N N . ASP A 1 189 ? 8.669 -7.004 4.576 1.00 93.75 189 ASP A N 1
ATOM 1469 C CA . ASP A 1 189 ? 7.469 -7.827 4.482 1.00 93.75 189 ASP A CA 1
ATOM 1470 C C . ASP A 1 189 ? 7.669 -9.266 4.933 1.00 93.75 189 ASP A C 1
ATOM 1472 O O . ASP A 1 189 ? 6.689 -9.981 5.098 1.00 93.75 189 ASP A O 1
ATOM 1476 N N . THR A 1 190 ? 8.889 -9.710 5.202 1.00 93.94 190 THR A N 1
ATOM 1477 C CA . THR A 1 190 ? 9.160 -11.079 5.669 1.00 93.94 190 THR A CA 1
ATOM 1478 C C . THR A 1 190 ? 9.855 -11.131 7.021 1.00 93.94 190 THR A C 1
ATOM 1480 O O . THR A 1 190 ? 10.126 -12.220 7.527 1.00 93.94 190 THR A O 1
ATOM 1483 N N . ASN A 1 191 ? 10.090 -9.971 7.645 1.00 92.56 191 ASN A N 1
ATOM 1484 C CA . ASN A 1 191 ? 10.899 -9.848 8.857 1.00 92.56 191 ASN A CA 1
ATOM 1485 C C . ASN A 1 191 ? 12.307 -10.439 8.644 1.00 92.56 191 ASN A C 1
ATOM 1487 O O . ASN A 1 191 ? 12.745 -11.315 9.387 1.00 92.56 191 ASN A O 1
ATOM 1491 N N . ASN A 1 192 ? 12.969 -9.986 7.578 1.00 95.25 192 ASN A N 1
ATOM 1492 C CA . ASN A 1 192 ? 14.265 -10.442 7.080 1.00 95.25 192 ASN A CA 1
ATOM 1493 C C . ASN A 1 192 ? 14.315 -11.953 6.816 1.00 95.25 192 ASN A C 1
ATOM 1495 O O . ASN A 1 192 ? 15.226 -12.645 7.278 1.00 95.25 192 ASN A O 1
ATOM 1499 N N . LEU A 1 193 ? 13.297 -12.465 6.110 1.00 93.94 193 LEU A N 1
ATOM 1500 C CA . LEU A 1 193 ? 13.168 -13.881 5.754 1.00 93.94 193 LEU A CA 1
ATOM 1501 C C . LEU A 1 193 ? 13.269 -14.822 6.967 1.00 93.94 193 LEU A C 1
ATOM 1503 O O . LEU A 1 193 ? 13.842 -15.911 6.882 1.00 93.94 193 LEU A O 1
ATOM 1507 N N . LYS A 1 194 ? 12.740 -14.383 8.118 1.00 90.50 194 LYS A N 1
ATOM 1508 C CA . LYS A 1 194 ? 12.818 -15.125 9.380 1.00 90.50 194 LYS A CA 1
ATOM 1509 C C . LYS A 1 194 ? 12.277 -16.545 9.208 1.00 90.50 194 LYS A C 1
ATOM 1511 O O . LYS A 1 194 ? 11.137 -16.727 8.783 1.00 90.50 194 LYS A O 1
ATOM 1516 N N . GLU A 1 195 ? 13.078 -17.528 9.608 1.00 86.31 195 GLU A N 1
ATOM 1517 C CA . GLU A 1 195 ? 12.692 -18.940 9.610 1.00 86.31 195 GLU A CA 1
ATOM 1518 C C . GLU A 1 195 ? 11.433 -19.167 10.462 1.00 86.31 195 GLU A C 1
ATOM 1520 O O . GLU A 1 195 ? 11.290 -18.609 11.555 1.00 86.31 195 GLU A O 1
ATOM 1525 N N . GLY A 1 196 ? 10.483 -19.941 9.930 1.00 84.75 196 GLY A N 1
ATOM 1526 C CA . GLY A 1 196 ? 9.161 -20.128 10.540 1.00 84.75 196 GLY A CA 1
ATOM 1527 C C . GLY A 1 196 ? 8.287 -18.865 10.557 1.00 84.75 196 GLY A C 1
ATOM 1528 O O . GLY A 1 196 ? 7.253 -18.844 11.222 1.00 84.75 196 GLY A O 1
ATOM 1529 N N . GLY A 1 197 ? 8.711 -17.797 9.873 1.00 87.56 197 GLY A N 1
ATOM 1530 C CA . GLY A 1 197 ? 7.952 -16.569 9.676 1.00 87.56 197 GLY A CA 1
ATOM 1531 C C . GLY A 1 197 ? 6.984 -16.651 8.493 1.00 87.56 197 GLY A C 1
ATOM 1532 O O . GLY A 1 197 ? 6.529 -17.718 8.095 1.00 87.56 197 GLY A O 1
ATOM 1533 N N . LYS A 1 198 ? 6.657 -15.485 7.926 1.00 88.56 198 LYS A N 1
ATOM 1534 C CA . LYS A 1 198 ? 5.711 -15.354 6.802 1.00 88.56 198 LYS A CA 1
ATOM 1535 C C . LYS A 1 198 ? 6.334 -15.580 5.417 1.00 88.56 198 LYS A C 1
ATOM 1537 O O . LYS A 1 198 ? 5.585 -15.696 4.451 1.00 88.56 198 LYS A O 1
ATOM 1542 N N . ALA A 1 199 ? 7.665 -15.651 5.326 1.00 93.31 199 ALA A N 1
ATOM 1543 C CA . ALA A 1 199 ? 8.370 -15.935 4.078 1.00 93.31 199 ALA A CA 1
ATOM 1544 C C . ALA A 1 199 ? 7.963 -17.301 3.506 1.00 93.31 199 ALA A C 1
ATOM 1546 O O . ALA A 1 199 ? 7.851 -18.285 4.235 1.00 93.31 199 ALA A O 1
ATOM 1547 N N . GLN A 1 200 ? 7.755 -17.344 2.199 1.00 95.00 200 GLN A N 1
ATOM 1548 C CA . GLN A 1 200 ? 7.441 -18.527 1.407 1.00 95.00 200 GLN A CA 1
ATOM 1549 C C . GLN A 1 200 ? 8.599 -18.817 0.440 1.00 95.00 200 GLN A C 1
ATOM 1551 O O . GLN A 1 200 ? 9.438 -17.940 0.227 1.00 95.00 200 GLN A O 1
ATOM 1556 N N . PRO A 1 201 ? 8.671 -20.008 -0.189 1.00 95.81 201 PRO A N 1
ATOM 1557 C CA . PRO A 1 201 ? 9.769 -20.355 -1.098 1.00 95.81 201 PRO A CA 1
ATOM 1558 C C . PRO A 1 201 ? 10.060 -19.302 -2.178 1.00 95.81 201 PRO A C 1
ATOM 1560 O O . PRO A 1 201 ? 11.219 -18.978 -2.412 1.00 95.81 201 PRO A O 1
ATOM 1563 N N . VAL A 1 202 ? 9.022 -18.684 -2.756 1.00 96.62 202 VAL A N 1
ATOM 1564 C CA . VAL A 1 202 ? 9.180 -17.612 -3.756 1.00 96.62 202 VAL A CA 1
ATOM 1565 C C . VAL A 1 202 ? 9.881 -16.363 -3.203 1.00 96.62 202 VAL A C 1
ATOM 1567 O O . VAL A 1 202 ? 10.578 -15.686 -3.951 1.00 96.62 202 VAL A O 1
ATOM 1570 N N . ASP A 1 203 ? 9.742 -16.058 -1.906 1.00 97.25 203 ASP A N 1
ATOM 1571 C CA . ASP A 1 203 ? 10.433 -14.929 -1.270 1.00 97.25 203 ASP A CA 1
ATOM 1572 C C . ASP A 1 203 ? 11.935 -15.208 -1.127 1.00 97.25 203 ASP A C 1
ATOM 1574 O O . ASP A 1 203 ? 12.751 -14.326 -1.391 1.00 97.25 203 ASP A O 1
ATOM 1578 N N . TYR A 1 204 ? 12.299 -16.444 -0.765 1.00 95.69 204 TYR A N 1
ATOM 1579 C CA . TYR A 1 204 ? 13.694 -16.887 -0.715 1.00 95.69 204 TYR A CA 1
ATOM 1580 C C . TYR A 1 204 ? 14.321 -16.896 -2.116 1.00 95.69 204 TYR A C 1
ATOM 1582 O O . TYR A 1 204 ? 15.381 -16.311 -2.312 1.00 95.69 204 TYR A O 1
ATOM 1590 N N . GLU A 1 205 ? 13.637 -17.467 -3.112 1.00 96.31 205 GLU A N 1
ATOM 1591 C CA . GLU A 1 205 ? 14.119 -17.495 -4.500 1.00 96.31 205 GLU A CA 1
ATOM 1592 C C . GLU A 1 205 ? 14.290 -16.092 -5.099 1.00 96.31 205 GLU A C 1
ATOM 1594 O O . GLU A 1 205 ? 15.272 -15.827 -5.795 1.00 96.31 205 GLU A O 1
ATOM 1599 N N . ALA A 1 206 ? 13.339 -15.187 -4.848 1.00 97.62 206 ALA A N 1
ATOM 1600 C CA . ALA A 1 206 ? 13.436 -13.803 -5.294 1.00 97.62 206 ALA A CA 1
ATOM 1601 C C . ALA A 1 206 ? 14.621 -13.095 -4.630 1.00 97.62 206 ALA A C 1
ATOM 1603 O O . ALA A 1 206 ? 15.400 -12.435 -5.313 1.00 97.62 206 ALA A O 1
ATOM 1604 N N . TYR A 1 207 ? 14.791 -13.260 -3.318 1.00 96.75 207 TYR A N 1
ATOM 1605 C CA . TYR A 1 207 ? 15.918 -12.685 -2.592 1.00 96.75 207 TYR A CA 1
ATOM 1606 C C . TYR A 1 207 ? 17.265 -13.193 -3.123 1.00 96.75 207 TYR A C 1
ATOM 1608 O O . TYR A 1 207 ? 18.134 -12.380 -3.435 1.00 96.75 207 TYR A O 1
ATOM 1616 N N . ASP A 1 208 ? 17.418 -14.506 -3.313 1.00 94.81 208 ASP A N 1
ATOM 1617 C CA . ASP A 1 208 ? 18.645 -15.117 -3.840 1.00 94.81 208 ASP A CA 1
ATOM 1618 C C . ASP A 1 208 ? 18.949 -14.653 -5.273 1.00 94.81 208 ASP A C 1
ATOM 1620 O O . ASP A 1 208 ? 20.108 -14.471 -5.651 1.00 94.81 208 ASP A O 1
ATOM 1624 N N . PHE A 1 209 ? 17.911 -14.413 -6.079 1.00 96.69 209 PHE A N 1
ATOM 1625 C CA . PHE A 1 209 ? 18.054 -13.836 -7.412 1.00 96.69 209 PHE A CA 1
ATOM 1626 C C . PHE A 1 209 ? 18.523 -12.373 -7.373 1.00 96.69 209 PHE A C 1
ATOM 1628 O O . PHE A 1 209 ? 19.365 -11.965 -8.181 1.00 96.69 209 PHE A O 1
ATOM 1635 N N . LEU A 1 210 ? 17.966 -11.574 -6.464 1.00 97.38 210 LEU A N 1
ATOM 1636 C CA . LEU A 1 210 ? 18.207 -10.135 -6.389 1.00 97.38 210 LEU A CA 1
ATOM 1637 C C . LEU A 1 210 ? 19.530 -9.795 -5.703 1.00 97.38 210 LEU A C 1
ATOM 1639 O O . LEU A 1 210 ? 20.190 -8.844 -6.112 1.00 97.38 210 LEU A O 1
ATOM 1643 N N . LEU A 1 211 ? 19.933 -10.549 -4.679 1.00 95.38 211 LEU A N 1
ATOM 1644 C CA . LEU A 1 211 ? 21.103 -10.239 -3.860 1.00 95.38 211 LEU A CA 1
ATOM 1645 C C . LEU A 1 211 ? 22.388 -10.001 -4.678 1.00 95.38 211 LEU A C 1
ATOM 1647 O O . LEU A 1 211 ? 22.973 -8.930 -4.509 1.00 95.38 211 LEU A O 1
ATOM 1651 N N . PRO A 1 212 ? 22.812 -10.881 -5.610 1.00 93.69 212 PRO A N 1
ATOM 1652 C CA . PRO A 1 212 ? 24.013 -10.644 -6.420 1.00 93.69 212 PRO A CA 1
ATOM 1653 C C . PRO A 1 212 ? 23.882 -9.476 -7.415 1.00 93.69 212 PRO A C 1
ATOM 1655 O O . PRO A 1 212 ? 24.872 -9.082 -8.024 1.00 93.69 212 PRO A O 1
ATOM 1658 N N . ARG A 1 213 ? 22.673 -8.932 -7.605 1.00 95.38 213 ARG A N 1
ATOM 1659 C CA . ARG A 1 213 ? 22.376 -7.756 -8.444 1.00 95.38 213 ARG A CA 1
ATOM 1660 C C . ARG A 1 213 ? 22.234 -6.469 -7.626 1.00 95.38 213 ARG A C 1
ATOM 1662 O O . ARG A 1 213 ? 22.071 -5.394 -8.196 1.00 95.38 213 ARG A O 1
ATOM 1669 N N . SER A 1 214 ? 22.264 -6.580 -6.302 1.00 96.06 214 SER A N 1
ATOM 1670 C CA . SER A 1 214 ? 22.047 -5.495 -5.344 1.00 96.06 214 SER A CA 1
ATOM 1671 C C . SER A 1 214 ? 23.371 -4.974 -4.783 1.00 96.06 214 SER A C 1
ATOM 1673 O O . SER A 1 214 ? 24.386 -5.669 -4.813 1.00 96.06 214 SER A O 1
ATOM 1675 N N . SER A 1 215 ? 23.367 -3.770 -4.215 1.00 94.56 215 SER A N 1
ATOM 1676 C CA . SER A 1 215 ? 24.494 -3.256 -3.426 1.00 94.56 215 SER A CA 1
ATOM 1677 C C . SER A 1 215 ? 24.718 -4.038 -2.128 1.00 94.56 215 SER A C 1
ATOM 1679 O O . SER A 1 215 ? 25.835 -4.085 -1.621 1.00 94.56 215 SER A O 1
ATOM 1681 N N . PHE A 1 216 ? 23.695 -4.727 -1.619 1.00 92.56 216 PHE A N 1
ATOM 1682 C CA . PHE A 1 216 ? 23.806 -5.564 -0.419 1.00 92.56 216 PHE A CA 1
ATOM 1683 C C . PHE A 1 216 ? 24.575 -6.872 -0.663 1.00 92.56 216 PHE A C 1
ATOM 1685 O O . PHE A 1 216 ? 24.955 -7.548 0.290 1.00 92.56 216 PHE A O 1
ATOM 1692 N N . GLY A 1 217 ? 24.792 -7.238 -1.931 1.00 85.44 217 GLY A N 1
ATOM 1693 C CA . GLY A 1 217 ? 25.541 -8.428 -2.330 1.00 85.44 217 GLY A CA 1
ATOM 1694 C C . GLY A 1 217 ? 27.031 -8.192 -2.589 1.00 85.44 217 GLY A C 1
ATOM 1695 O O . GLY A 1 217 ? 27.739 -9.166 -2.830 1.00 85.44 217 GLY A O 1
ATOM 1696 N N . ASP A 1 218 ? 27.530 -6.949 -2.541 1.00 80.06 218 ASP A N 1
ATOM 1697 C CA . ASP A 1 218 ? 28.931 -6.644 -2.889 1.00 80.06 218 ASP A CA 1
ATOM 1698 C C . ASP A 1 218 ? 29.939 -7.355 -1.950 1.00 80.06 218 ASP A C 1
ATOM 1700 O O . ASP A 1 218 ? 30.996 -7.811 -2.393 1.00 80.06 218 ASP A O 1
ATOM 1704 N N . ASP A 1 219 ? 29.568 -7.564 -0.681 1.00 63.94 219 ASP A N 1
ATOM 1705 C CA . ASP A 1 219 ? 30.375 -8.281 0.323 1.00 63.94 219 ASP A CA 1
ATOM 1706 C C . ASP A 1 219 ? 30.208 -9.819 0.274 1.00 63.94 219 ASP A C 1
ATOM 1708 O O . ASP A 1 219 ? 30.870 -10.554 1.011 1.00 63.94 219 ASP A O 1
ATOM 1712 N N . ALA A 1 220 ? 29.359 -10.353 -0.616 1.00 61.88 220 ALA A N 1
ATOM 1713 C CA . ALA A 1 220 ? 29.066 -11.790 -0.705 1.00 61.88 220 ALA A CA 1
ATOM 1714 C C . ALA A 1 220 ? 30.203 -12.629 -1.333 1.00 61.88 220 ALA A C 1
ATOM 1716 O O . ALA A 1 220 ? 30.105 -13.854 -1.413 1.00 61.88 220 ALA A O 1
ATOM 1717 N N . THR A 1 221 ? 31.314 -12.003 -1.737 1.00 49.69 221 THR A N 1
ATOM 1718 C CA . THR A 1 221 ? 32.470 -12.649 -2.392 1.00 49.69 221 THR A CA 1
ATOM 1719 C C . THR A 1 221 ? 33.257 -13.635 -1.508 1.00 49.69 221 THR A C 1
ATOM 1721 O O . THR A 1 221 ? 34.211 -14.246 -1.986 1.00 49.69 221 THR A O 1
ATOM 1724 N N . SER A 1 222 ? 32.864 -13.851 -0.244 1.00 49.78 222 SER A N 1
ATOM 1725 C CA . SER A 1 222 ? 33.526 -14.792 0.683 1.00 49.78 222 SER A CA 1
ATOM 1726 C C . SER A 1 222 ? 32.616 -15.801 1.398 1.00 49.78 222 SER A C 1
ATOM 1728 O O . SER A 1 222 ? 33.122 -16.576 2.208 1.00 49.78 222 SER A O 1
ATOM 1730 N N . MET A 1 223 ? 31.305 -15.855 1.127 1.00 48.28 223 MET A N 1
ATOM 1731 C CA . MET A 1 223 ? 30.399 -16.751 1.867 1.00 48.28 223 MET A CA 1
ATOM 1732 C C . MET A 1 223 ? 29.619 -17.699 0.954 1.00 48.28 223 MET A C 1
ATOM 1734 O O . MET A 1 223 ? 28.993 -17.294 -0.021 1.00 48.28 223 MET A O 1
ATOM 1738 N N . THR A 1 224 ? 29.654 -18.993 1.280 1.00 45.78 224 THR A N 1
ATOM 1739 C CA . THR A 1 224 ? 28.888 -20.033 0.593 1.00 45.78 224 THR A CA 1
ATOM 1740 C C . THR A 1 224 ? 27.388 -19.818 0.796 1.00 45.78 224 THR A C 1
ATOM 1742 O O . THR A 1 224 ? 26.888 -19.743 1.919 1.00 45.78 224 THR A O 1
ATOM 1745 N N . VAL A 1 225 ? 26.667 -19.727 -0.322 1.00 51.31 225 VAL A N 1
ATOM 1746 C CA . VAL A 1 225 ? 25.222 -19.484 -0.403 1.00 51.31 225 VAL A CA 1
ATOM 1747 C C . VAL A 1 225 ? 24.458 -20.730 0.046 1.00 51.31 225 VAL A C 1
ATOM 1749 O O . VAL A 1 225 ? 24.136 -21.612 -0.740 1.00 51.31 225 VAL A O 1
ATOM 1752 N N . SER A 1 226 ? 24.225 -20.847 1.347 1.00 46.75 226 SER A N 1
ATOM 1753 C CA . SER A 1 226 ? 23.003 -21.432 1.909 1.00 46.75 226 SER A CA 1
ATOM 1754 C C . SER A 1 226 ? 22.961 -21.115 3.402 1.00 46.75 226 SER A C 1
ATOM 1756 O O . SER A 1 226 ? 23.965 -21.208 4.108 1.00 46.75 226 SER A O 1
ATOM 1758 N N . THR A 1 227 ? 21.798 -20.698 3.902 1.00 46.56 227 THR A N 1
ATOM 1759 C CA . THR A 1 227 ? 21.511 -20.331 5.310 1.00 46.56 227 THR A CA 1
ATOM 1760 C C . THR A 1 227 ? 22.136 -19.038 5.866 1.00 46.56 227 THR A C 1
ATOM 1762 O O . THR A 1 227 ? 21.606 -18.513 6.839 1.00 46.56 227 THR A O 1
ATOM 1765 N N . ALA A 1 228 ? 23.176 -18.460 5.250 1.00 54.66 228 ALA A N 1
ATOM 1766 C CA . ALA A 1 228 ? 23.825 -17.225 5.730 1.00 54.66 228 ALA A CA 1
ATOM 1767 C C . ALA A 1 228 ? 23.331 -15.915 5.070 1.00 54.66 228 ALA A C 1
ATOM 1769 O O . ALA A 1 228 ? 23.782 -14.835 5.443 1.00 54.66 228 ALA A O 1
ATOM 1770 N N . SER A 1 229 ? 22.413 -15.973 4.099 1.00 61.34 229 SER A N 1
ATOM 1771 C CA . SER A 1 229 ? 22.145 -14.833 3.205 1.00 61.34 229 SER A CA 1
ATOM 1772 C C . SER A 1 229 ? 21.436 -13.652 3.874 1.00 61.34 229 SER A C 1
ATOM 1774 O O . SER A 1 229 ? 21.809 -12.508 3.640 1.00 61.34 229 SER A O 1
ATOM 1776 N N . ASN A 1 230 ? 20.482 -13.899 4.778 1.00 72.19 230 ASN A N 1
ATOM 1777 C CA . ASN A 1 230 ? 19.764 -12.819 5.468 1.00 72.19 230 ASN A CA 1
ATOM 1778 C C . ASN A 1 230 ? 20.636 -12.030 6.465 1.00 72.19 230 ASN A C 1
ATOM 1780 O O . ASN A 1 230 ? 20.228 -10.960 6.920 1.00 72.19 230 ASN A O 1
ATOM 1784 N N . THR A 1 231 ? 21.836 -12.521 6.798 1.00 84.50 231 THR A N 1
ATOM 1785 C CA . THR A 1 231 ? 22.792 -11.783 7.637 1.00 84.50 231 THR A CA 1
ATOM 1786 C C . THR A 1 231 ? 23.316 -10.535 6.930 1.00 84.50 231 THR A C 1
ATOM 1788 O O . THR A 1 231 ? 23.460 -9.497 7.574 1.00 84.50 231 THR A O 1
ATOM 1791 N N . LEU A 1 232 ? 23.482 -10.594 5.603 1.00 88.75 232 LEU A N 1
ATOM 1792 C CA . LEU A 1 232 ? 23.940 -9.472 4.777 1.00 88.75 232 LEU A CA 1
ATOM 1793 C C . LEU A 1 232 ? 22.943 -8.308 4.793 1.00 88.75 232 LEU A C 1
ATOM 1795 O O . LEU A 1 232 ? 23.331 -7.144 4.811 1.00 88.75 232 LEU A O 1
ATOM 1799 N N . THR A 1 233 ? 21.646 -8.609 4.877 1.00 92.94 233 THR A N 1
ATOM 1800 C CA . THR A 1 233 ? 20.587 -7.593 4.960 1.00 92.94 233 THR A CA 1
ATOM 1801 C C . THR A 1 233 ? 20.104 -7.323 6.379 1.00 92.94 233 THR A C 1
ATOM 1803 O O . THR A 1 233 ? 19.192 -6.520 6.552 1.00 92.94 233 THR A O 1
ATOM 1806 N N . ALA A 1 234 ? 20.702 -7.926 7.413 1.00 93.00 234 ALA A N 1
ATOM 1807 C CA . ALA A 1 234 ? 20.246 -7.751 8.794 1.00 93.00 234 ALA A CA 1
ATOM 1808 C C . ALA A 1 234 ? 20.355 -6.292 9.265 1.00 93.00 234 ALA A C 1
ATOM 1810 O O . ALA A 1 234 ? 19.413 -5.764 9.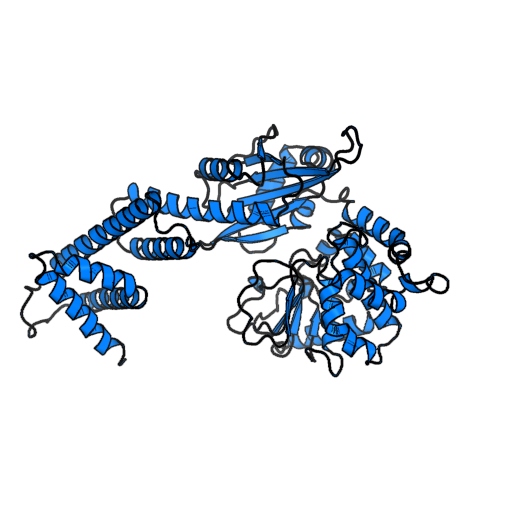854 1.00 93.00 234 ALA A O 1
ATOM 1811 N N . GLY A 1 235 ? 21.468 -5.614 8.958 1.00 94.00 235 GLY A N 1
ATOM 1812 C CA . GLY A 1 235 ? 21.640 -4.194 9.282 1.00 94.00 235 GLY A CA 1
ATOM 1813 C C . GLY A 1 235 ? 20.638 -3.298 8.547 1.00 94.00 235 GLY A C 1
ATOM 1814 O O . GLY A 1 235 ? 20.028 -2.420 9.152 1.00 94.00 235 GLY A O 1
ATOM 1815 N N . VAL A 1 236 ? 20.410 -3.571 7.258 1.00 95.88 236 VAL A N 1
ATOM 1816 C CA . VAL A 1 236 ? 19.437 -2.840 6.428 1.00 95.88 236 VAL A CA 1
ATOM 1817 C C . VAL A 1 236 ? 18.018 -3.038 6.958 1.00 95.88 236 VAL A C 1
ATOM 1819 O O . VAL A 1 236 ? 17.283 -2.068 7.132 1.00 95.88 236 VAL A O 1
ATOM 1822 N N . PHE A 1 237 ? 17.648 -4.280 7.276 1.00 96.25 237 PHE A N 1
ATOM 1823 C CA . PHE A 1 237 ? 16.360 -4.611 7.872 1.00 96.25 237 PHE A CA 1
ATOM 1824 C C . PHE A 1 237 ? 16.144 -3.888 9.202 1.00 96.25 237 PHE A C 1
ATOM 1826 O O . PHE A 1 237 ? 15.080 -3.306 9.390 1.00 96.25 237 PHE A O 1
ATOM 1833 N N . ASN A 1 238 ? 17.133 -3.898 10.102 1.00 95.62 238 ASN A N 1
ATOM 1834 C CA . ASN A 1 238 ? 17.017 -3.228 11.397 1.00 95.62 238 ASN A CA 1
ATOM 1835 C C . ASN A 1 238 ? 16.769 -1.727 11.213 1.00 95.62 238 ASN A C 1
ATOM 1837 O O . ASN A 1 238 ? 15.793 -1.214 11.744 1.00 95.62 238 ASN A O 1
ATOM 1841 N N . ASN A 1 239 ? 17.555 -1.053 10.366 1.00 96.69 239 ASN A N 1
ATOM 1842 C CA . ASN A 1 239 ? 17.377 0.377 10.099 1.00 96.69 239 ASN A CA 1
ATOM 1843 C C . ASN A 1 239 ? 15.994 0.696 9.502 1.00 96.69 239 ASN A C 1
ATOM 1845 O O . ASN A 1 239 ? 15.349 1.663 9.903 1.00 96.69 239 ASN A O 1
ATOM 1849 N N . LEU A 1 240 ? 15.518 -0.116 8.551 1.00 95.81 240 LEU A N 1
ATOM 1850 C CA . LEU A 1 240 ? 14.188 0.047 7.958 1.00 95.81 240 LEU A CA 1
ATOM 1851 C C . LEU A 1 240 ? 13.069 -0.228 8.971 1.00 95.81 240 LEU A C 1
ATOM 1853 O O . LEU A 1 240 ? 12.082 0.500 9.005 1.00 95.81 240 LEU A O 1
ATOM 1857 N N . SER A 1 241 ? 13.212 -1.267 9.795 1.00 93.38 241 SER A N 1
ATOM 1858 C CA . SER A 1 241 ? 12.249 -1.632 10.836 1.00 93.38 241 SER A CA 1
ATOM 1859 C C . SER A 1 241 ? 12.170 -0.556 11.918 1.00 93.38 241 SER A C 1
ATOM 1861 O O . SER A 1 241 ? 11.071 -0.163 12.308 1.00 93.38 241 SER A O 1
ATOM 1863 N N . ASP A 1 242 ? 13.311 -0.041 12.370 1.00 93.00 242 ASP A N 1
ATOM 1864 C CA . ASP A 1 242 ? 13.381 1.052 13.338 1.00 93.00 242 ASP A CA 1
ATOM 1865 C C . ASP A 1 242 ? 12.735 2.312 12.761 1.00 93.00 242 ASP A C 1
ATOM 1867 O O . ASP A 1 242 ? 11.860 2.898 13.394 1.00 93.00 242 ASP A O 1
ATOM 1871 N N . SER A 1 243 ? 13.060 2.658 11.510 1.00 93.56 243 SER A N 1
ATOM 1872 C CA . SER A 1 243 ? 12.440 3.786 10.814 1.00 93.56 243 SER A CA 1
ATOM 1873 C C . SER A 1 243 ? 10.920 3.621 10.674 1.00 93.56 243 SER A C 1
ATOM 1875 O O . SER A 1 243 ? 10.179 4.548 10.974 1.00 93.56 243 SER A O 1
ATOM 1877 N N . LYS A 1 244 ? 10.429 2.431 10.309 1.00 91.06 244 LYS A N 1
ATOM 1878 C CA . LYS A 1 244 ? 8.991 2.130 10.173 1.00 91.06 244 LYS A CA 1
ATOM 1879 C C . LYS A 1 244 ? 8.221 2.267 11.490 1.00 91.06 244 LYS A C 1
ATOM 1881 O O . LYS A 1 244 ? 7.027 2.595 11.493 1.00 91.06 244 LYS A O 1
ATOM 1886 N N . ASN A 1 245 ? 8.876 1.939 12.601 1.00 88.81 245 ASN A N 1
ATOM 1887 C CA . ASN A 1 245 ? 8.283 1.976 13.934 1.00 88.81 245 ASN A CA 1
ATOM 1888 C C . ASN A 1 245 ? 8.446 3.340 14.617 1.00 88.81 245 ASN A C 1
ATOM 1890 O O . ASN A 1 245 ? 7.699 3.619 15.555 1.00 88.81 245 ASN A O 1
ATOM 1894 N N . ASP A 1 246 ? 9.359 4.195 14.150 1.00 90.88 246 ASP A N 1
ATOM 1895 C CA . ASP A 1 246 ? 9.479 5.566 14.634 1.00 90.88 246 ASP A CA 1
ATOM 1896 C C . ASP A 1 246 ? 8.345 6.439 14.087 1.00 90.88 246 ASP A C 1
ATOM 1898 O O . ASP A 1 246 ? 8.320 6.869 12.933 1.00 90.88 246 ASP A O 1
ATOM 1902 N N . VAL A 1 247 ? 7.378 6.692 14.960 1.00 93.06 247 VAL A N 1
ATOM 1903 C CA . VAL A 1 247 ? 6.240 7.576 14.703 1.00 93.06 247 VAL A CA 1
ATOM 1904 C C . VAL A 1 247 ? 6.172 8.739 15.682 1.00 93.06 247 VAL A C 1
ATOM 1906 O O . VAL A 1 247 ? 5.148 9.411 15.771 1.00 93.06 247 VAL A O 1
ATOM 1909 N N . SER A 1 248 ? 7.254 8.985 16.419 1.00 92.00 248 SER A N 1
ATOM 1910 C CA . SER A 1 248 ? 7.311 10.016 17.461 1.00 92.00 248 SER A CA 1
ATOM 1911 C C . SER A 1 248 ? 7.015 11.422 16.922 1.00 92.00 248 SER A C 1
ATOM 1913 O O . SER A 1 248 ? 6.432 12.248 17.615 1.00 92.00 248 SER A O 1
ATOM 1915 N N . ALA A 1 249 ? 7.354 11.680 15.657 1.00 92.50 249 ALA A N 1
ATOM 1916 C CA . ALA A 1 249 ? 7.127 12.960 14.992 1.00 92.50 249 ALA A CA 1
ATOM 1917 C C . ALA A 1 249 ? 5.726 13.119 14.362 1.00 92.50 249 ALA A C 1
ATOM 1919 O O . ALA A 1 249 ? 5.432 14.181 13.810 1.00 92.50 249 ALA A O 1
ATOM 1920 N N . LEU A 1 250 ? 4.877 12.083 14.381 1.00 95.19 250 LEU A N 1
ATOM 1921 C CA . LEU A 1 250 ? 3.570 12.105 13.716 1.00 95.19 250 LEU A CA 1
ATOM 1922 C C . LEU A 1 250 ? 2.462 12.550 14.676 1.00 95.19 250 LEU A C 1
ATOM 1924 O O . LEU A 1 250 ? 2.351 12.043 15.788 1.00 95.19 250 LEU A O 1
ATOM 1928 N N . ASN A 1 251 ? 1.588 13.449 14.226 1.00 94.81 251 ASN A N 1
ATOM 1929 C CA . ASN A 1 251 ? 0.362 13.786 14.958 1.00 94.81 251 ASN A CA 1
ATOM 1930 C C . ASN A 1 251 ? -0.767 12.761 14.711 1.00 94.81 251 ASN A C 1
ATOM 1932 O O . ASN A 1 251 ? -0.652 11.882 13.856 1.00 94.81 251 ASN A O 1
ATOM 1936 N N . THR A 1 252 ? -1.895 12.892 15.419 1.00 96.00 252 THR A N 1
ATOM 1937 C CA . THR A 1 252 ? -3.057 11.984 15.307 1.00 96.00 252 THR A CA 1
ATOM 1938 C C . THR A 1 252 ? -3.567 11.811 13.875 1.00 96.00 252 THR A C 1
ATOM 1940 O O . THR A 1 252 ? -3.714 10.678 13.418 1.00 96.00 252 THR A O 1
ATOM 1943 N N . THR A 1 253 ? -3.787 12.900 13.129 1.00 94.44 253 THR A N 1
ATOM 1944 C CA . THR A 1 253 ? -4.228 12.817 11.724 1.00 94.44 253 THR A CA 1
ATOM 1945 C C . THR A 1 253 ? -3.203 12.069 10.860 1.00 94.44 253 THR A C 1
ATOM 1947 O O . THR A 1 253 ? -3.567 11.232 10.035 1.00 94.44 253 THR A O 1
ATOM 1950 N N . GLN A 1 254 ? -1.913 12.336 11.052 1.00 94.25 254 GLN A N 1
ATOM 1951 C CA . GLN A 1 254 ? -0.831 11.684 10.312 1.00 94.25 254 GLN A CA 1
ATOM 1952 C C . GLN A 1 254 ? -0.723 10.187 10.635 1.00 94.25 254 GLN A C 1
ATOM 1954 O O . GLN A 1 254 ? -0.576 9.376 9.721 1.00 94.25 254 GLN A O 1
ATOM 1959 N N . LEU A 1 255 ? -0.860 9.808 11.909 1.00 95.56 255 LEU A N 1
ATOM 1960 C CA . LEU A 1 255 ? -0.906 8.412 12.352 1.00 95.56 255 LEU A CA 1
ATOM 1961 C C . LEU A 1 255 ? -2.076 7.655 11.719 1.00 95.56 255 LEU A C 1
ATOM 1963 O O . LEU A 1 255 ? -1.888 6.537 11.240 1.00 95.56 255 LEU A O 1
ATOM 1967 N N . LEU A 1 256 ? -3.259 8.278 11.670 1.00 95.56 256 LEU A N 1
ATOM 1968 C CA . LEU A 1 256 ? -4.440 7.706 11.026 1.00 95.56 256 LEU A CA 1
ATOM 1969 C C . LEU A 1 256 ? -4.216 7.487 9.531 1.00 95.56 256 LEU A C 1
ATOM 1971 O O . LEU A 1 256 ? -4.488 6.392 9.047 1.00 95.56 256 LEU A O 1
ATOM 1975 N N . LYS A 1 257 ? -3.683 8.490 8.819 1.00 92.50 257 LYS A N 1
ATOM 1976 C CA . LYS A 1 257 ? -3.451 8.446 7.362 1.00 92.50 257 LYS A CA 1
ATOM 1977 C C . LYS A 1 257 ? -2.380 7.443 6.936 1.00 92.50 257 LYS A C 1
ATOM 1979 O O . LYS A 1 257 ? -2.472 6.885 5.845 1.00 92.50 257 LYS A O 1
ATOM 1984 N N . ARG A 1 258 ? -1.369 7.211 7.778 1.00 90.25 258 ARG A N 1
ATOM 1985 C CA . ARG A 1 258 ? -0.153 6.459 7.431 1.00 90.25 258 ARG A CA 1
ATOM 1986 C C . ARG A 1 258 ? -0.419 5.063 6.857 1.00 90.25 258 ARG A C 1
ATOM 1988 O O . ARG A 1 258 ? 0.191 4.680 5.861 1.00 90.25 258 ARG A O 1
ATOM 1995 N N . ASP A 1 259 ? -1.298 4.292 7.491 1.00 89.38 259 ASP A N 1
ATOM 1996 C CA . ASP A 1 259 ? -1.743 2.972 7.023 1.00 89.38 259 ASP A CA 1
ATOM 1997 C C . ASP A 1 259 ? -3.271 2.899 7.071 1.00 89.38 259 ASP A C 1
ATOM 1999 O O . ASP A 1 259 ? -3.876 2.156 7.850 1.00 89.38 259 ASP A O 1
ATOM 2003 N N . TYR A 1 260 ? -3.882 3.738 6.241 1.00 90.94 260 TYR A N 1
ATOM 2004 C CA . TYR A 1 260 ? -5.320 3.895 6.115 1.00 90.94 260 TYR A CA 1
ATOM 2005 C C . TYR A 1 260 ? -5.859 3.178 4.879 1.00 90.94 260 TYR A C 1
ATOM 2007 O O . TYR A 1 260 ? -5.262 3.244 3.805 1.00 90.94 260 TYR A O 1
ATOM 2015 N N . LYS A 1 261 ? -7.022 2.538 5.019 1.00 87.50 261 LYS A N 1
ATOM 2016 C CA . LYS A 1 261 ? -7.834 2.071 3.890 1.00 87.50 261 LYS A CA 1
ATOM 2017 C C . LYS A 1 261 ? -9.261 2.562 4.058 1.00 87.50 261 LYS A C 1
ATOM 2019 O O . LYS A 1 261 ? -9.857 2.345 5.114 1.00 87.50 261 LYS A O 1
ATOM 2024 N N . ARG A 1 262 ? -9.811 3.164 3.005 1.00 88.62 262 ARG A N 1
ATOM 2025 C CA . ARG A 1 262 ? -11.244 3.446 2.900 1.00 88.62 262 ARG A CA 1
ATOM 2026 C C . ARG A 1 262 ? -11.889 2.351 2.070 1.00 88.62 262 ARG A C 1
ATOM 2028 O O . ARG A 1 262 ? -11.453 2.069 0.956 1.00 88.62 262 ARG A O 1
ATOM 2035 N N . VAL A 1 263 ? -12.901 1.708 2.631 1.00 85.12 263 VAL A N 1
ATOM 2036 C CA . VAL A 1 263 ? -13.635 0.622 1.985 1.00 85.12 263 VAL A CA 1
ATOM 2037 C C . VAL A 1 263 ? -15.125 0.898 2.045 1.00 85.12 263 VAL A C 1
ATOM 2039 O O . VAL A 1 263 ? -15.612 1.574 2.949 1.00 85.12 263 VAL A O 1
ATOM 2042 N N . TYR A 1 264 ? -15.848 0.350 1.077 1.00 82.50 264 TYR A N 1
ATOM 2043 C CA . TYR A 1 264 ? -17.293 0.489 0.996 1.00 82.50 264 TYR A CA 1
ATOM 2044 C C . TYR A 1 264 ? -17.968 -0.857 1.202 1.00 82.50 264 TYR A C 1
ATOM 2046 O O . TYR A 1 264 ? -17.564 -1.868 0.622 1.00 82.50 264 TYR A O 1
ATOM 2054 N N . THR A 1 265 ? -19.010 -0.878 2.026 1.00 75.12 265 THR A N 1
ATOM 2055 C CA . THR A 1 265 ? -19.911 -2.032 2.085 1.00 75.12 265 THR A CA 1
ATOM 2056 C C . THR A 1 265 ? -20.737 -2.125 0.794 1.00 75.12 265 THR A C 1
ATOM 2058 O O . THR A 1 265 ? -20.843 -1.169 0.026 1.00 75.12 265 THR A O 1
ATOM 2061 N N . ASN A 1 266 ? -21.363 -3.281 0.545 1.00 67.50 266 ASN A N 1
ATOM 2062 C CA . ASN A 1 266 ? -22.192 -3.487 -0.655 1.00 67.50 266 ASN A CA 1
ATOM 2063 C C . ASN A 1 266 ? -23.389 -2.519 -0.736 1.00 67.50 266 ASN A C 1
ATOM 2065 O O . ASN A 1 266 ? -23.893 -2.24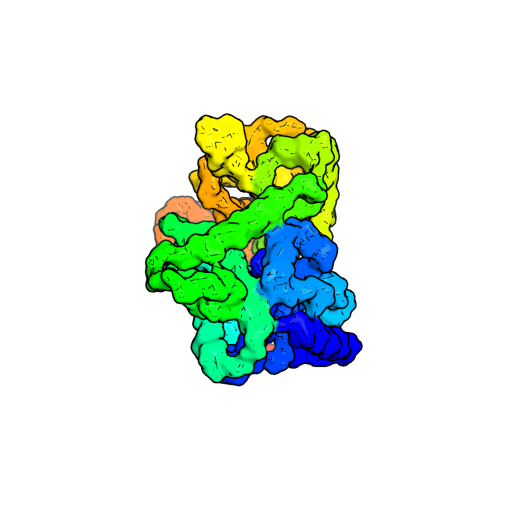4 -1.820 1.00 67.50 266 ASN A O 1
ATOM 2069 N N . ASP A 1 267 ? -23.857 -2.037 0.410 1.00 69.50 267 ASP A N 1
ATOM 2070 C CA . ASP A 1 267 ? -24.931 -1.056 0.572 1.00 69.50 267 ASP A CA 1
ATOM 2071 C C . ASP A 1 267 ? -24.428 0.399 0.623 1.00 69.50 267 ASP A C 1
ATOM 2073 O O . ASP A 1 267 ? -25.219 1.321 0.819 1.00 69.50 267 ASP A O 1
ATOM 2077 N N . GLY A 1 268 ? -23.130 0.624 0.390 1.00 78.12 268 GLY A N 1
ATOM 2078 C CA . GLY A 1 268 ? -22.550 1.956 0.219 1.00 78.12 268 GLY A CA 1
ATOM 2079 C C . GLY A 1 268 ? -22.253 2.700 1.524 1.00 78.12 268 GLY A C 1
ATOM 2080 O O . GLY 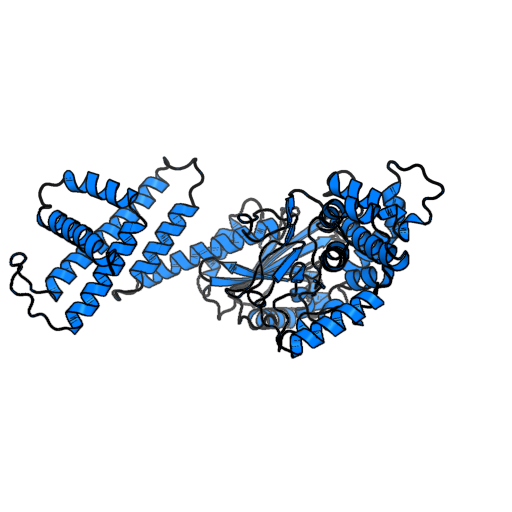A 1 268 ? -22.231 3.935 1.524 1.00 78.12 268 GLY A O 1
ATOM 2081 N N . LEU A 1 269 ? -22.047 1.987 2.637 1.00 84.38 269 LEU A N 1
ATOM 2082 C CA . LEU A 1 269 ? -21.478 2.577 3.850 1.00 84.38 269 LEU A CA 1
ATOM 2083 C C . LEU A 1 269 ? -19.988 2.811 3.651 1.00 84.38 269 LEU A C 1
ATOM 2085 O O . LEU A 1 269 ? -19.274 1.913 3.205 1.00 84.38 269 LEU A O 1
ATOM 2089 N N . SER A 1 270 ? -19.532 4.001 4.022 1.00 91.00 270 SER A N 1
ATOM 2090 C CA . SER A 1 270 ? -18.118 4.353 3.999 1.00 91.00 270 SER A CA 1
ATOM 2091 C C . SER A 1 270 ? -17.439 3.936 5.300 1.00 91.00 270 SER A C 1
ATOM 2093 O O . SER A 1 270 ? -17.804 4.406 6.377 1.00 91.00 270 SER A O 1
ATOM 2095 N N . VAL A 1 271 ? -16.445 3.055 5.222 1.00 92.62 271 VAL A N 1
ATOM 2096 C CA . VAL A 1 271 ? -15.727 2.535 6.387 1.00 92.62 271 VAL A CA 1
ATOM 2097 C C . VAL A 1 271 ? -14.239 2.841 6.256 1.00 92.62 271 VAL A C 1
ATOM 2099 O O . VAL A 1 271 ? -13.565 2.346 5.353 1.00 92.62 271 VAL A O 1
ATOM 2102 N N . GLY A 1 272 ? -13.718 3.640 7.183 1.00 94.06 272 GLY A N 1
ATOM 2103 C CA . GLY A 1 272 ? -12.295 3.930 7.304 1.00 94.06 272 GLY A CA 1
ATOM 2104 C C . GLY A 1 272 ? -11.602 2.962 8.258 1.00 94.06 272 GLY A C 1
ATOM 2105 O O . GLY A 1 272 ? -12.113 2.667 9.337 1.00 94.06 272 GLY A O 1
ATOM 2106 N N . LEU A 1 273 ? -10.430 2.455 7.875 1.00 93.94 273 LEU A N 1
ATOM 2107 C CA . LEU A 1 273 ? -9.671 1.470 8.647 1.00 93.94 273 LEU A CA 1
ATOM 2108 C C . LEU A 1 273 ? -8.201 1.872 8.748 1.00 93.94 273 LEU A C 1
ATOM 2110 O O . LEU A 1 273 ? -7.421 1.650 7.818 1.00 93.94 273 LEU A O 1
ATOM 2114 N N . ALA A 1 274 ? -7.817 2.413 9.901 1.00 94.81 274 ALA A N 1
ATOM 2115 C CA . ALA A 1 274 ? -6.442 2.795 10.205 1.00 94.81 274 ALA A CA 1
ATOM 2116 C C . ALA A 1 274 ? -5.700 1.678 10.957 1.00 94.81 274 ALA A C 1
ATOM 2118 O O . ALA A 1 274 ? -6.290 0.922 11.737 1.00 94.81 274 ALA A O 1
ATOM 2119 N N . SER A 1 275 ? -4.394 1.565 10.723 1.00 93.38 275 SER A N 1
ATOM 2120 C CA . SER A 1 275 ? -3.485 0.697 11.477 1.00 93.38 275 SER A CA 1
ATOM 2121 C C . SER A 1 275 ? -2.319 1.504 12.055 1.00 93.38 275 SER A C 1
ATOM 2123 O O . SER A 1 275 ? -1.566 2.137 11.320 1.00 93.38 275 SER A O 1
ATOM 2125 N N . VAL A 1 276 ? -2.165 1.486 13.382 1.00 94.56 276 VAL A N 1
ATOM 2126 C CA . VAL A 1 276 ? -1.247 2.380 14.116 1.00 94.56 276 VAL A CA 1
ATOM 2127 C C . VAL A 1 276 ? -0.268 1.562 14.975 1.00 94.56 276 VAL A C 1
ATOM 2129 O O . VAL A 1 276 ? -0.693 0.611 15.635 1.00 94.56 276 VAL A O 1
ATOM 2132 N N . PRO A 1 277 ? 1.044 1.873 14.994 1.00 93.00 277 PRO A N 1
ATOM 2133 C CA . PRO A 1 277 ? 2.057 1.041 15.645 1.00 93.00 277 PRO A CA 1
ATOM 2134 C C . PRO A 1 277 ? 2.265 1.403 17.131 1.00 93.00 277 PRO A C 1
ATOM 2136 O O . PRO A 1 277 ? 3.334 1.165 17.685 1.00 93.00 277 PRO A O 1
ATOM 2139 N N . LEU A 1 278 ? 1.267 2.019 17.768 1.00 93.94 278 LEU A N 1
ATOM 2140 C CA . LEU A 1 278 ? 1.308 2.518 19.146 1.00 93.94 278 LEU A CA 1
ATOM 2141 C C . LEU A 1 278 ? 0.093 2.019 19.909 1.00 93.94 278 LEU A C 1
ATOM 2143 O O . LEU A 1 278 ? -0.980 1.916 19.322 1.00 93.94 278 LEU A O 1
ATOM 2147 N N . SER A 1 279 ? 0.223 1.775 21.212 1.00 95.06 279 SER A N 1
ATOM 2148 C CA . SER A 1 279 ? -0.967 1.625 22.056 1.00 95.06 279 SER A CA 1
ATOM 2149 C C . SER A 1 279 ? -1.769 2.922 22.096 1.00 95.06 279 SER A C 1
ATOM 2151 O O . SER A 1 279 ? -1.179 3.998 21.997 1.00 95.06 279 SER A O 1
ATOM 2153 N N . LEU A 1 280 ? -3.077 2.826 22.329 1.00 96.50 280 LEU A N 1
ATOM 2154 C CA . LEU A 1 280 ? -3.952 3.989 22.494 1.00 96.50 280 LEU A CA 1
ATOM 2155 C C . LEU A 1 280 ? -3.457 4.923 23.608 1.00 96.50 280 LEU A C 1
ATOM 2157 O O . LEU A 1 280 ? -3.418 6.126 23.388 1.00 96.50 280 LEU A O 1
ATOM 2161 N N . ASP A 1 281 ? -3.011 4.380 24.745 1.00 94.81 281 ASP A N 1
ATOM 2162 C CA . ASP A 1 281 ? -2.541 5.185 25.885 1.00 94.81 281 ASP A CA 1
ATOM 2163 C C . ASP A 1 281 ? -1.308 6.020 25.496 1.00 94.81 281 ASP A C 1
ATOM 2165 O O . ASP A 1 281 ? -1.348 7.246 25.546 1.00 94.81 281 ASP A O 1
ATOM 2169 N N . THR A 1 282 ? -0.252 5.369 24.987 1.00 94.31 282 THR A N 1
ATOM 2170 C CA . THR A 1 282 ? 0.951 6.052 24.472 1.00 94.31 282 THR A CA 1
ATOM 2171 C C . THR A 1 282 ? 0.633 7.059 23.371 1.00 94.31 282 THR A C 1
ATOM 2173 O O . THR A 1 282 ? 1.202 8.140 23.367 1.00 94.31 282 THR A O 1
ATOM 2176 N N . TRP A 1 283 ? -0.273 6.747 22.442 1.00 96.31 283 TRP A N 1
ATOM 2177 C CA . TRP A 1 283 ? -0.666 7.705 21.407 1.00 96.31 283 TRP A CA 1
ATOM 2178 C C . TRP A 1 283 ? -1.293 8.953 22.034 1.00 96.31 283 TRP A C 1
ATOM 2180 O O . TRP A 1 283 ? -0.871 10.070 21.730 1.00 96.31 283 TRP A O 1
ATOM 2190 N N . ILE A 1 284 ? -2.277 8.781 22.916 1.00 96.12 284 ILE A N 1
ATOM 2191 C CA . ILE A 1 284 ? -2.964 9.902 23.562 1.00 96.12 284 ILE A CA 1
ATOM 2192 C C . ILE A 1 284 ? -1.961 10.774 24.329 1.00 96.12 284 ILE A C 1
ATOM 2194 O O . ILE A 1 284 ? -1.987 11.994 24.185 1.00 96.12 284 ILE A O 1
ATOM 2198 N N . GLU A 1 285 ? -1.047 10.157 25.077 1.00 94.12 285 GLU A N 1
ATOM 2199 C CA . GLU A 1 285 ? -0.045 10.859 25.885 1.00 94.12 285 GLU A CA 1
ATOM 2200 C C . GLU A 1 285 ? 1.045 11.544 25.043 1.00 94.12 285 GLU A C 1
ATOM 2202 O O . GLU A 1 285 ? 1.338 12.719 25.254 1.00 94.12 285 GLU A O 1
ATOM 2207 N N . GLU A 1 286 ? 1.653 10.832 24.092 1.00 94.12 286 GLU A N 1
ATOM 2208 C CA . GLU A 1 286 ? 2.875 11.285 23.412 1.00 94.12 286 GLU A CA 1
ATOM 2209 C C . GLU A 1 286 ? 2.604 12.025 22.094 1.00 94.12 286 GLU A C 1
ATOM 2211 O O . GLU A 1 286 ? 3.324 12.965 21.760 1.00 94.12 286 GLU A O 1
ATOM 2216 N N . ASN A 1 287 ? 1.573 11.633 21.336 1.00 95.69 287 ASN A N 1
ATOM 2217 C CA . ASN A 1 287 ? 1.325 12.156 19.985 1.00 95.69 287 ASN A CA 1
ATOM 2218 C C . ASN A 1 287 ? 0.112 13.094 19.904 1.00 95.69 287 ASN A C 1
ATOM 2220 O O . ASN A 1 287 ? 0.122 14.031 19.104 1.00 95.69 287 ASN A O 1
ATOM 2224 N N . ALA A 1 288 ? -0.946 12.843 20.684 1.00 95.44 288 ALA A N 1
ATOM 2225 C CA . ALA A 1 288 ? -2.095 13.752 20.760 1.00 95.44 288 ALA A CA 1
ATOM 2226 C C . ALA A 1 288 ? -1.889 14.851 21.815 1.00 95.44 288 ALA A C 1
ATOM 2228 O O . ALA A 1 288 ? -2.369 15.968 21.634 1.00 95.44 288 ALA A O 1
ATOM 2229 N N . GLY A 1 289 ? -1.162 14.542 22.892 1.00 91.88 289 GLY A N 1
ATOM 2230 C CA . GLY A 1 289 ? -0.883 15.430 24.019 1.00 91.88 289 GLY A CA 1
ATOM 2231 C C . GLY A 1 289 ? -1.949 15.377 25.115 1.00 91.88 289 GLY A C 1
ATOM 2232 O O . GLY A 1 289 ? -1.610 15.465 26.293 1.00 91.88 289 GLY A O 1
ATOM 2233 N N . ASP A 1 290 ? -3.222 15.196 24.750 1.00 93.69 290 ASP A N 1
ATOM 2234 C CA . ASP A 1 290 ? -4.312 14.920 25.688 1.00 93.69 290 ASP A CA 1
ATOM 2235 C C . ASP A 1 290 ? -5.519 14.229 25.017 1.00 93.69 290 ASP A C 1
ATOM 2237 O O . ASP A 1 290 ? -5.624 14.140 23.787 1.00 93.69 290 ASP A O 1
ATOM 2241 N N . MET A 1 291 ? -6.446 13.735 25.849 1.00 95.31 291 MET A N 1
ATOM 2242 C CA . MET A 1 291 ? -7.656 13.024 25.415 1.00 95.31 291 MET A CA 1
ATOM 2243 C C . MET A 1 291 ? -8.594 13.897 24.568 1.00 95.31 291 MET A C 1
ATOM 2245 O O . MET A 1 291 ? -9.136 13.428 23.571 1.00 95.31 291 MET A O 1
ATOM 2249 N N . ALA A 1 292 ? -8.771 15.172 24.920 1.00 95.31 292 ALA A N 1
ATOM 2250 C CA . ALA A 1 292 ? -9.696 16.057 24.216 1.00 95.31 292 ALA A CA 1
ATOM 2251 C C . ALA A 1 292 ? -9.191 16.386 22.800 1.00 95.31 292 ALA A C 1
ATOM 2253 O O . ALA A 1 292 ? -9.976 16.444 21.848 1.00 95.31 292 ALA A O 1
ATOM 2254 N N . ILE A 1 293 ? -7.876 16.562 22.632 1.00 95.94 293 ILE A N 1
ATOM 2255 C CA . ILE A 1 293 ? -7.237 16.714 21.321 1.00 95.94 293 ILE A CA 1
ATOM 2256 C C . ILE A 1 293 ? -7.378 15.423 20.515 1.00 95.94 293 ILE A C 1
ATOM 2258 O O . ILE A 1 293 ? -7.733 15.489 19.335 1.00 95.94 293 ILE A O 1
ATOM 2262 N N . PHE A 1 294 ? -7.141 14.262 21.134 1.00 97.00 294 PHE A N 1
ATOM 2263 C CA . PHE A 1 294 ? -7.318 12.966 20.480 1.00 97.00 294 PHE A CA 1
ATOM 2264 C C . PHE A 1 294 ? -8.737 12.819 19.912 1.00 97.00 294 PHE A C 1
ATOM 2266 O O . PHE A 1 294 ? -8.892 12.608 18.709 1.00 97.00 294 PHE A O 1
ATOM 2273 N N . GLU A 1 295 ? -9.770 13.021 20.731 1.00 96.19 295 GLU A N 1
ATOM 2274 C CA . GLU A 1 295 ? -11.173 12.922 20.311 1.00 96.19 295 GLU A CA 1
ATOM 2275 C C . GLU A 1 295 ? -11.538 13.913 19.205 1.00 96.19 295 GLU A C 1
ATOM 2277 O O . GLU A 1 295 ? -12.184 13.542 18.221 1.00 96.19 295 GLU A O 1
ATOM 2282 N N . LYS A 1 296 ? -11.082 15.165 19.324 1.00 95.94 296 LYS A N 1
ATOM 2283 C CA . LYS A 1 296 ? -11.308 16.194 18.305 1.00 95.94 296 LYS A CA 1
ATOM 2284 C C . LYS A 1 296 ? -10.694 15.806 16.959 1.00 95.94 296 LYS A C 1
ATOM 2286 O O . LYS A 1 296 ? -11.310 16.019 15.915 1.00 95.94 296 LYS A O 1
ATOM 2291 N N . GLU A 1 297 ? -9.490 15.243 16.961 1.00 96.50 297 GLU A N 1
ATOM 2292 C CA . GLU A 1 297 ? -8.824 14.793 15.738 1.00 96.50 297 GLU A CA 1
ATOM 2293 C C . GLU A 1 297 ? -9.495 13.536 15.150 1.00 96.50 297 GLU A C 1
ATOM 2295 O O . GLU A 1 297 ? -9.620 13.452 13.929 1.00 96.50 297 GLU A O 1
ATOM 2300 N N . ILE A 1 298 ? -10.029 12.618 15.973 1.00 97.00 298 ILE A N 1
ATOM 2301 C CA . ILE A 1 298 ? -10.881 11.507 15.498 1.00 97.00 298 ILE A CA 1
ATOM 2302 C C . ILE A 1 298 ? -12.147 12.038 14.800 1.00 97.00 298 ILE A C 1
ATOM 2304 O O . ILE A 1 298 ? -12.482 11.603 13.693 1.00 97.00 298 ILE A O 1
ATOM 2308 N N . GLN A 1 299 ? -12.843 13.005 15.404 1.00 95.62 299 GLN A N 1
ATOM 2309 C CA . GLN A 1 299 ? -14.036 13.630 14.813 1.00 95.62 299 GLN A CA 1
ATOM 2310 C C . GLN A 1 299 ? -13.720 14.351 13.497 1.00 95.62 299 GLN A C 1
ATOM 2312 O O . GLN A 1 299 ? -14.457 14.243 12.514 1.00 95.62 299 GLN A O 1
ATOM 2317 N N . LYS A 1 300 ? -12.601 15.080 13.460 1.00 95.69 300 LYS A N 1
ATOM 2318 C CA . LYS A 1 300 ? -12.133 15.762 12.253 1.00 95.69 300 LYS A CA 1
ATOM 2319 C C . LYS A 1 300 ? -11.831 14.760 11.142 1.00 95.69 300 LYS A C 1
ATOM 2321 O O . LYS A 1 300 ? -12.325 14.935 10.035 1.00 95.69 300 LYS A O 1
ATOM 2326 N N . PHE A 1 301 ? -11.089 13.698 11.450 1.00 96.50 301 PHE A N 1
ATOM 2327 C CA . PHE A 1 301 ? -10.714 12.677 10.474 1.00 96.50 301 PHE A CA 1
ATOM 2328 C C . PHE A 1 301 ? -11.920 11.904 9.925 1.00 96.50 301 PHE A C 1
ATOM 2330 O O . PHE A 1 301 ? -11.958 11.563 8.750 1.00 96.50 301 PHE A O 1
ATOM 2337 N N . THR A 1 302 ? -12.938 11.642 10.750 1.00 96.25 302 THR A N 1
ATOM 2338 C CA . THR A 1 302 ? -14.181 11.014 10.268 1.00 96.25 302 THR A CA 1
ATOM 2339 C C . THR A 1 302 ? -15.050 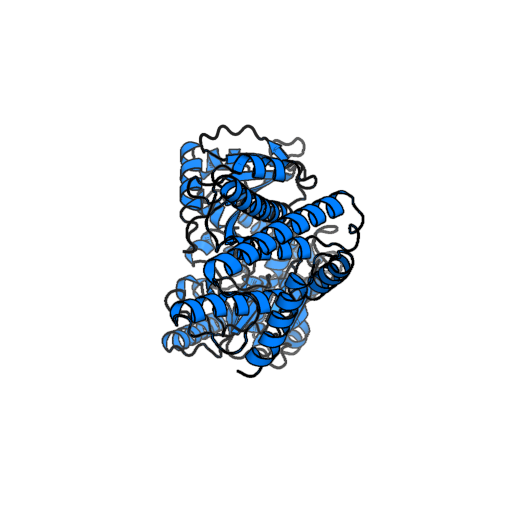11.939 9.429 1.00 96.25 302 THR A C 1
ATOM 2341 O O . THR A 1 302 ? -15.811 11.458 8.591 1.00 96.25 302 THR A O 1
ATOM 2344 N N . SER A 1 303 ? -14.931 13.253 9.613 1.00 94.88 303 SER A N 1
ATOM 2345 C CA . SER A 1 303 ? -15.608 14.240 8.768 1.00 94.88 303 SER A CA 1
ATOM 2346 C C . SER A 1 303 ? -14.899 14.424 7.423 1.00 94.88 303 SER A C 1
ATOM 2348 O O . SER A 1 303 ? -15.566 14.573 6.400 1.00 94.88 303 SER A O 1
ATOM 2350 N N . ASP A 1 304 ? -13.566 14.394 7.434 1.00 92.56 304 ASP A N 1
ATOM 2351 C CA . ASP A 1 304 ? -12.699 14.523 6.264 1.00 92.56 304 ASP A CA 1
ATOM 2352 C C . ASP A 1 304 ? -11.405 13.712 6.465 1.00 92.56 304 ASP A C 1
ATOM 2354 O O . ASP A 1 304 ? -10.510 14.088 7.229 1.00 92.56 304 ASP A O 1
ATOM 2358 N N . ASP A 1 305 ? -11.300 12.591 5.752 1.00 90.44 305 ASP A N 1
ATOM 2359 C CA . ASP A 1 305 ? -10.122 11.720 5.753 1.00 90.44 305 ASP A CA 1
ATOM 2360 C C . ASP A 1 305 ? -9.059 12.157 4.725 1.00 90.44 305 ASP A C 1
ATOM 2362 O O . ASP A 1 305 ? -7.991 11.544 4.620 1.00 90.44 305 ASP A O 1
ATOM 2366 N N . GLY A 1 306 ? -9.313 13.242 3.987 1.00 84.06 306 GLY A N 1
ATOM 2367 C CA . GLY A 1 306 ? -8.468 13.755 2.914 1.00 84.06 306 GLY A CA 1
ATOM 2368 C C . GLY A 1 306 ? -8.535 12.943 1.621 1.00 84.06 306 GLY A C 1
ATOM 2369 O O . GLY A 1 306 ? -7.599 13.028 0.827 1.00 84.06 306 GLY A O 1
ATOM 2370 N N . LYS A 1 307 ? -9.577 12.122 1.422 1.00 80.00 307 LYS A N 1
ATOM 2371 C CA . LYS A 1 307 ? -9.819 11.397 0.161 1.00 80.00 307 LYS A CA 1
ATOM 2372 C C . LYS A 1 307 ? -10.811 12.101 -0.770 1.00 80.00 307 LYS A C 1
ATOM 2374 O O . LYS A 1 307 ? -11.025 11.613 -1.869 1.00 80.00 307 LYS A O 1
ATOM 2379 N N . ASP A 1 308 ? -11.423 13.207 -0.342 1.00 81.38 308 ASP A N 1
ATOM 2380 C CA . ASP A 1 308 ? -12.475 13.928 -1.081 1.00 81.38 308 ASP A CA 1
ATOM 2381 C C . ASP A 1 308 ? -13.715 13.067 -1.416 1.00 81.38 308 ASP A C 1
ATOM 2383 O O . ASP A 1 308 ? -14.495 13.375 -2.315 1.00 81.38 308 ASP A O 1
ATOM 2387 N N . GLU A 1 309 ? -13.949 11.993 -0.651 1.00 84.25 309 GLU A N 1
ATOM 2388 C CA . GLU A 1 309 ? -15.073 11.061 -0.842 1.00 84.25 309 GLU A CA 1
ATOM 2389 C C . GLU A 1 309 ? -16.206 11.260 0.195 1.00 84.25 309 GLU A C 1
ATOM 2391 O O . GLU A 1 309 ? -17.096 10.418 0.347 1.00 84.25 309 GLU A O 1
ATOM 2396 N N . GLY A 1 310 ? -16.180 12.377 0.930 1.00 89.69 310 GLY A N 1
ATOM 2397 C CA . GLY A 1 310 ? -17.146 12.721 1.981 1.00 89.69 310 GLY A CA 1
ATOM 2398 C C . GLY A 1 310 ? -16.877 12.037 3.332 1.00 89.69 310 GLY A C 1
ATOM 2399 O O . GLY A 1 310 ? -15.887 11.312 3.467 1.00 89.69 310 GLY A O 1
ATOM 2400 N N . PRO A 1 311 ? -17.753 12.236 4.336 1.00 94.12 311 PRO A N 1
ATOM 2401 C CA . PRO A 1 311 ? -17.544 11.721 5.689 1.00 94.12 311 PRO A CA 1
ATOM 2402 C C . PRO A 1 311 ? -17.623 10.191 5.758 1.00 94.12 311 PRO A C 1
ATOM 2404 O O . PRO A 1 311 ? -18.250 9.534 4.921 1.00 94.12 311 PRO A O 1
ATOM 2407 N N . LEU A 1 312 ? -16.994 9.624 6.784 1.00 95.12 312 LEU A N 1
ATOM 2408 C CA . LEU A 1 312 ? -17.056 8.201 7.102 1.00 95.12 312 LEU A CA 1
ATOM 2409 C C . LEU A 1 312 ? -18.357 7.861 7.831 1.00 95.12 312 LEU A C 1
ATOM 2411 O O . LEU A 1 312 ? -18.825 8.616 8.677 1.00 95.12 312 LEU A O 1
ATOM 2415 N N . ASP A 1 313 ? -18.909 6.684 7.547 1.00 93.75 313 ASP A N 1
ATOM 2416 C CA . ASP A 1 313 ? -19.997 6.102 8.336 1.00 93.75 313 ASP A CA 1
ATOM 2417 C C . ASP A 1 313 ? -19.441 5.337 9.559 1.00 93.75 313 ASP A C 1
ATOM 2419 O O . ASP A 1 313 ? -20.122 5.206 10.577 1.00 93.75 313 ASP A O 1
ATOM 2423 N N . LEU A 1 314 ? -18.202 4.841 9.490 1.00 94.44 314 LEU A N 1
ATOM 2424 C CA . LEU A 1 314 ? -17.514 4.182 10.601 1.00 94.44 314 LEU A CA 1
ATOM 2425 C C . LEU A 1 314 ? -15.998 4.321 10.468 1.00 94.44 314 LEU A C 1
ATOM 2427 O O . LEU A 1 314 ? -15.451 4.158 9.378 1.00 94.44 314 LEU A O 1
ATOM 2431 N N . LEU A 1 315 ? -15.314 4.534 11.590 1.00 96.44 315 LEU A N 1
ATOM 2432 C CA . LEU A 1 315 ? -13.862 4.446 11.697 1.00 96.44 315 LEU A CA 1
ATOM 2433 C C . LEU A 1 315 ? -13.468 3.294 12.624 1.00 96.44 315 LEU A C 1
ATOM 2435 O O . LEU A 1 315 ? -13.871 3.248 13.784 1.00 96.44 315 LEU A O 1
ATOM 2439 N N . GLY A 1 316 ? -12.653 2.378 12.107 1.00 95.94 316 GLY A N 1
ATOM 2440 C CA . GLY A 1 316 ? -11.974 1.347 12.883 1.00 95.94 316 GLY A CA 1
ATOM 2441 C C . GLY A 1 316 ? -10.474 1.618 12.956 1.00 95.94 316 GLY A C 1
ATOM 2442 O O . GLY A 1 316 ? -9.808 1.762 11.932 1.00 95.94 316 GLY A O 1
ATOM 2443 N N . ILE A 1 317 ? -9.922 1.646 14.162 1.00 97.12 317 ILE A N 1
ATOM 2444 C CA . ILE A 1 317 ? -8.502 1.887 14.420 1.00 97.12 317 ILE A CA 1
ATOM 2445 C C . ILE A 1 317 ? -7.923 0.647 15.091 1.00 97.12 317 ILE A C 1
ATOM 2447 O O . ILE A 1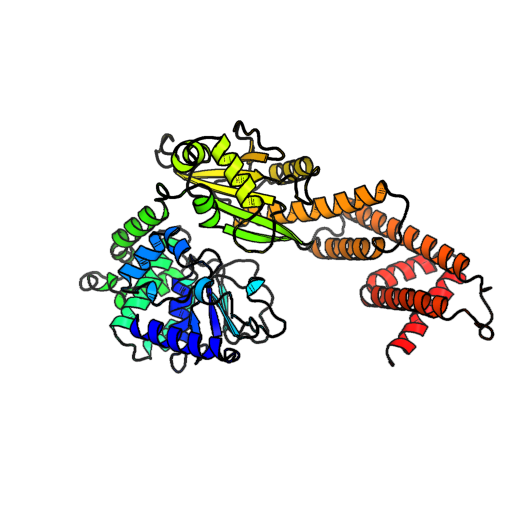 317 ? -8.203 0.376 16.256 1.00 97.12 317 ILE A O 1
ATOM 2451 N N . GLY A 1 318 ? -7.114 -0.111 14.356 1.00 96.56 318 GLY A N 1
ATOM 2452 C CA . GLY A 1 318 ? -6.374 -1.244 14.904 1.00 96.56 318 GLY A CA 1
ATOM 2453 C C . GLY A 1 318 ? -4.980 -0.815 15.346 1.00 96.56 318 GLY A C 1
ATOM 2454 O O . GLY A 1 318 ? -4.202 -0.327 14.526 1.00 96.56 318 GLY A O 1
ATOM 2455 N N . THR A 1 319 ? -4.625 -1.035 16.608 1.00 95.88 319 THR A N 1
ATOM 2456 C CA . THR A 1 319 ? -3.255 -0.811 17.081 1.00 95.88 319 THR A CA 1
ATOM 2457 C C . THR A 1 319 ? -2.445 -2.102 17.129 1.00 95.88 319 THR A C 1
ATOM 2459 O O . THR A 1 319 ? -2.989 -3.202 17.265 1.00 95.88 319 THR A O 1
ATOM 2462 N N . SER A 1 320 ? -1.124 -1.995 16.982 1.00 93.31 320 SER A N 1
ATOM 2463 C CA . SER A 1 320 ? -0.193 -3.123 17.062 1.00 93.31 320 SER A CA 1
ATOM 2464 C C . SER A 1 320 ? 1.155 -2.663 17.588 1.00 93.31 320 SER A C 1
ATOM 2466 O O . SER A 1 320 ? 1.860 -1.947 16.891 1.00 93.31 320 SER A O 1
ATOM 2468 N N . TYR A 1 321 ? 1.546 -3.110 18.776 1.00 91.75 321 TYR A N 1
ATOM 2469 C CA . TYR A 1 321 ? 2.746 -2.609 19.447 1.00 91.75 321 TYR A CA 1
ATOM 2470 C C . TYR A 1 321 ? 3.406 -3.690 20.308 1.00 91.75 321 TYR A C 1
ATOM 2472 O O . TYR A 1 321 ? 2.813 -4.733 20.603 1.00 91.75 321 TYR A O 1
ATOM 2480 N N . HIS A 1 322 ? 4.649 -3.441 20.715 1.00 88.31 322 HIS A N 1
ATOM 2481 C CA . HIS A 1 322 ? 5.336 -4.248 21.719 1.00 88.31 322 HIS A CA 1
ATOM 2482 C C . HIS A 1 322 ? 5.229 -3.577 23.090 1.00 88.31 322 HIS A C 1
ATOM 2484 O O . HIS A 1 322 ? 5.631 -2.432 23.277 1.00 88.31 322 HIS A O 1
ATOM 2490 N N . ASP A 1 323 ? 4.682 -4.311 24.053 1.00 84.44 323 ASP A N 1
ATOM 2491 C CA . ASP A 1 323 ? 4.495 -3.871 25.431 1.00 84.44 323 ASP A CA 1
ATOM 2492 C C . ASP A 1 323 ? 5.825 -3.925 26.194 1.00 84.44 323 ASP A C 1
ATOM 2494 O O . ASP A 1 323 ? 6.247 -4.993 26.662 1.00 84.44 323 ASP A O 1
ATOM 2498 N N . LYS A 1 324 ? 6.470 -2.757 26.317 1.00 78.31 324 LYS A N 1
ATOM 2499 C CA . LYS A 1 324 ? 7.736 -2.566 27.045 1.00 78.31 324 LYS A CA 1
ATOM 2500 C C . LYS A 1 324 ? 7.624 -2.929 28.530 1.00 78.31 324 LYS A C 1
ATOM 2502 O O . LYS A 1 324 ? 8.611 -3.341 29.129 1.00 78.31 324 LYS A O 1
ATOM 2507 N N . ASN A 1 325 ? 6.421 -2.845 29.102 1.00 78.38 325 ASN A N 1
ATOM 2508 C CA . ASN A 1 325 ? 6.149 -3.142 30.511 1.00 78.38 325 ASN A CA 1
ATOM 2509 C C . ASN A 1 325 ? 5.826 -4.626 30.755 1.00 78.38 325 ASN A C 1
ATOM 2511 O O . ASN A 1 325 ? 5.639 -5.059 31.895 1.00 78.38 325 ASN A O 1
ATOM 2515 N N . SER A 1 326 ? 5.747 -5.437 29.697 1.00 81.38 326 SER A N 1
ATOM 2516 C CA . SER A 1 326 ? 5.555 -6.878 29.836 1.00 81.38 326 SER A CA 1
ATOM 2517 C C . SER A 1 326 ? 6.764 -7.543 30.504 1.00 81.38 326 SER A C 1
ATOM 2519 O O . SER A 1 326 ? 7.897 -7.101 30.356 1.00 81.38 326 SER A O 1
ATOM 2521 N N . LYS A 1 327 ? 6.551 -8.678 31.191 1.00 73.50 327 LYS A N 1
ATOM 2522 C CA . LYS A 1 327 ? 7.640 -9.443 31.842 1.00 73.50 327 LYS A CA 1
ATOM 2523 C C . LYS A 1 327 ? 8.779 -9.832 30.889 1.00 73.50 327 LYS A C 1
ATOM 2525 O O . LYS A 1 327 ? 9.901 -10.024 31.333 1.00 73.50 327 LYS A O 1
ATOM 2530 N N . SER A 1 328 ? 8.471 -9.990 29.602 1.00 73.50 328 SER A N 1
ATOM 2531 C CA . SER A 1 328 ? 9.431 -10.304 28.542 1.00 73.50 328 SER A CA 1
ATOM 2532 C C . SER A 1 328 ? 9.964 -9.063 27.814 1.00 73.50 328 SER A C 1
ATOM 2534 O O . SER A 1 328 ? 10.683 -9.223 26.836 1.00 73.50 328 SER A O 1
ATOM 2536 N N . GLY A 1 329 ? 9.540 -7.851 28.189 1.00 67.38 329 GLY A N 1
ATOM 2537 C CA . GLY A 1 329 ? 9.900 -6.570 27.559 1.00 67.38 329 GLY A CA 1
ATOM 2538 C C . GLY A 1 329 ? 9.379 -6.352 26.131 1.00 67.38 329 GLY A C 1
ATOM 2539 O O . GLY A 1 329 ? 9.375 -5.230 25.639 1.00 67.38 329 GLY A O 1
ATOM 2540 N N . HIS A 1 330 ? 8.925 -7.411 25.453 1.00 75.31 330 HIS A N 1
ATOM 2541 C CA . HIS A 1 330 ? 8.604 -7.383 24.022 1.00 75.31 330 HIS A CA 1
ATOM 2542 C C . HIS A 1 330 ? 7.319 -8.135 23.664 1.00 75.31 330 HIS A C 1
ATOM 2544 O O . HIS A 1 330 ? 7.175 -8.626 22.542 1.00 75.31 330 HIS A O 1
ATOM 2550 N N . LYS A 1 331 ? 6.362 -8.278 24.589 1.00 86.88 331 LYS A N 1
ATOM 2551 C CA . LYS A 1 331 ? 5.116 -8.976 24.255 1.00 86.88 331 LYS A CA 1
ATOM 2552 C C . LYS A 1 331 ? 4.314 -8.171 23.231 1.00 86.88 331 LYS A C 1
ATOM 2554 O O . LYS A 1 331 ? 3.944 -7.033 23.495 1.00 86.88 331 LYS A O 1
ATOM 2559 N N . HIS A 1 332 ? 4.027 -8.777 22.083 1.00 90.50 332 HIS A N 1
ATOM 2560 C CA . HIS A 1 332 ? 3.177 -8.177 21.056 1.00 90.50 332 HIS A CA 1
ATOM 2561 C C . HIS A 1 332 ? 1.726 -8.063 21.547 1.00 90.50 332 HIS A C 1
ATOM 2563 O O . HIS A 1 332 ? 1.191 -8.985 22.175 1.00 90.50 332 HIS A O 1
ATOM 2569 N N . ARG A 1 333 ? 1.109 -6.906 21.307 1.00 93.69 333 ARG A N 1
ATOM 2570 C CA . ARG A 1 333 ? -0.250 -6.545 21.723 1.00 93.69 333 ARG A CA 1
ATOM 2571 C C . ARG A 1 333 ? -1.002 -5.890 20.574 1.00 93.69 333 ARG A C 1
ATOM 2573 O O . ARG A 1 333 ? -0.396 -5.311 19.673 1.00 93.69 333 ARG A O 1
ATOM 2580 N N . ARG A 1 334 ? -2.331 -5.962 20.650 1.00 95.81 334 ARG A N 1
ATOM 2581 C CA . ARG A 1 334 ? -3.253 -5.264 19.756 1.00 95.81 334 ARG A CA 1
ATOM 2582 C C . ARG A 1 334 ? -4.421 -4.675 20.531 1.00 95.81 334 ARG A C 1
ATOM 2584 O O . ARG A 1 334 ? -4.901 -5.279 21.496 1.00 95.81 334 ARG A O 1
ATOM 2591 N N . GLU A 1 335 ? -4.900 -3.536 20.064 1.00 96.88 335 GLU A N 1
ATOM 2592 C CA . GLU A 1 335 ? -6.144 -2.910 20.506 1.00 96.88 335 GLU A CA 1
ATOM 2593 C C . GLU A 1 335 ? -6.995 -2.567 19.282 1.00 96.88 335 GLU A C 1
ATOM 2595 O O . GLU A 1 335 ? -6.497 -2.515 18.155 1.00 96.88 335 GLU A O 1
ATOM 2600 N N . LEU A 1 336 ? -8.289 -2.366 19.501 1.00 96.44 336 LEU A N 1
ATOM 2601 C CA . LEU A 1 336 ? -9.226 -1.936 18.470 1.00 96.44 336 LEU A CA 1
ATOM 2602 C C . LEU A 1 336 ? -10.097 -0.822 19.040 1.00 96.44 336 LEU A C 1
ATOM 2604 O O . LEU A 1 336 ? -10.739 -1.027 20.066 1.00 96.44 336 LEU A O 1
ATOM 2608 N N . LEU A 1 337 ? -10.136 0.328 18.376 1.00 97.06 337 LEU A N 1
ATOM 2609 C CA . LEU A 1 337 ? -11.101 1.389 18.648 1.00 97.06 337 LEU A CA 1
ATOM 2610 C C . LEU A 1 337 ? -12.088 1.472 17.487 1.00 97.06 337 LEU A C 1
ATOM 2612 O O . LEU A 1 337 ? -11.684 1.459 16.325 1.00 97.06 337 LEU A O 1
ATOM 2616 N N . LEU A 1 338 ? -13.376 1.544 17.803 1.00 95.75 338 LEU A N 1
ATOM 2617 C CA . LEU A 1 338 ? -14.440 1.791 16.835 1.00 95.75 338 LEU A CA 1
ATOM 2618 C C . LEU A 1 338 ? -15.121 3.104 17.175 1.00 95.75 338 LEU A C 1
ATOM 2620 O O . LEU A 1 338 ? -15.453 3.324 18.337 1.00 95.75 338 LEU A O 1
ATOM 2624 N N . HIS A 1 339 ? -15.364 3.919 16.158 1.00 96.19 339 HIS A N 1
ATOM 2625 C CA . HIS A 1 339 ? -16.102 5.166 16.271 1.00 96.19 339 HIS A CA 1
ATOM 2626 C C . HIS A 1 339 ? -17.132 5.270 15.142 1.00 96.19 339 HIS A C 1
ATOM 2628 O O . HIS A 1 339 ? -16.792 5.104 13.967 1.00 96.19 339 HIS A O 1
ATOM 2634 N N . VAL A 1 340 ? -18.384 5.553 15.497 1.00 94.88 340 VAL A N 1
ATOM 2635 C CA . VAL A 1 340 ? -19.442 5.923 14.552 1.00 94.88 340 VAL A CA 1
ATOM 2636 C C . VAL A 1 340 ? -19.735 7.415 14.739 1.00 94.88 340 VAL A C 1
ATOM 2638 O O . VAL A 1 340 ? -20.244 7.800 15.791 1.00 94.88 340 VAL A O 1
ATOM 2641 N N . PRO A 1 341 ? -19.420 8.282 13.758 1.00 93.25 341 PRO A N 1
ATOM 2642 C CA . PRO A 1 341 ? -19.697 9.707 13.891 1.00 93.25 341 PRO A CA 1
ATOM 2643 C C . PRO A 1 341 ? -21.208 9.959 13.899 1.00 93.25 341 PRO A C 1
ATOM 2645 O O . PRO A 1 341 ? -21.970 9.253 13.243 1.00 93.25 341 PRO A O 1
ATOM 2648 N N . MET A 1 342 ? -21.664 11.010 14.586 1.00 88.25 342 MET A N 1
ATOM 2649 C CA . MET A 1 342 ? -23.104 11.311 14.705 1.00 88.25 342 MET A CA 1
ATOM 2650 C C . MET A 1 342 ? -23.793 11.586 13.356 1.00 88.25 342 MET A C 1
ATOM 2652 O O . MET A 1 342 ? -25.005 11.431 13.237 1.00 88.25 342 MET A O 1
ATOM 2656 N N . SER A 1 343 ? -23.033 12.009 12.342 1.00 86.19 343 SER A N 1
ATOM 2657 C CA . SER A 1 343 ? -23.507 12.215 10.968 1.00 86.19 343 SER A CA 1
ATOM 2658 C C . SER A 1 343 ? -23.682 10.913 10.173 1.00 86.19 343 SER A C 1
ATOM 2660 O O . SER A 1 343 ? -24.217 10.949 9.065 1.00 86.19 343 SER A O 1
ATOM 2662 N N . SER A 1 344 ? -23.231 9.779 10.716 1.00 90.25 344 SER A N 1
ATOM 2663 C CA . SER A 1 344 ? -23.252 8.472 10.065 1.00 90.25 344 SER A CA 1
ATOM 2664 C C . SER A 1 344 ? -24.666 7.943 9.851 1.00 90.25 344 SER A C 1
ATOM 2666 O O . SER A 1 344 ? -25.553 8.096 10.694 1.00 90.25 344 SER A O 1
ATOM 2668 N N . LYS A 1 345 ? -24.850 7.173 8.775 1.00 85.06 345 LYS A N 1
ATOM 2669 C CA . LYS A 1 345 ? -26.055 6.350 8.564 1.00 85.06 345 LYS A CA 1
ATOM 2670 C C . LYS A 1 345 ? -26.223 5.255 9.629 1.00 85.06 345 LYS A C 1
ATOM 2672 O O . LYS A 1 345 ? -27.299 4.672 9.738 1.00 85.06 345 LYS A O 1
ATOM 2677 N N . LEU A 1 346 ? -25.167 4.966 10.394 1.00 84.00 346 LEU A N 1
ATOM 2678 C CA . LEU A 1 346 ? -25.151 4.009 11.502 1.00 84.00 346 LEU A CA 1
ATOM 2679 C C . LEU A 1 346 ? -25.485 4.644 12.865 1.00 84.00 346 LEU A C 1
ATOM 2681 O O . LEU A 1 346 ? -25.480 3.939 13.879 1.00 84.00 346 LEU A O 1
ATOM 2685 N N . ALA A 1 347 ? -25.791 5.945 12.917 1.00 83.69 347 ALA A N 1
ATOM 2686 C CA . ALA A 1 347 ? -26.221 6.594 14.151 1.00 83.69 347 ALA A CA 1
ATOM 2687 C C . ALA A 1 347 ? -27.450 5.875 14.744 1.00 83.69 347 ALA A C 1
ATOM 2689 O O . ALA A 1 347 ? -28.425 5.584 14.048 1.00 83.69 347 ALA A O 1
ATOM 2690 N N . GLY A 1 348 ? -27.393 5.548 16.037 1.00 81.69 348 GLY A N 1
ATOM 2691 C CA . GLY A 1 348 ? -28.460 4.824 16.740 1.00 81.69 348 GLY A CA 1
ATOM 2692 C C . GLY A 1 348 ? -28.460 3.297 16.573 1.00 81.69 348 GLY A C 1
ATOM 2693 O O . GLY A 1 348 ? -29.239 2.625 17.247 1.00 81.69 348 GLY A O 1
ATOM 2694 N N . VAL A 1 349 ? -27.578 2.716 15.746 1.00 83.06 349 VAL A N 1
ATOM 2695 C CA . VAL A 1 349 ? -27.384 1.249 15.660 1.00 83.06 349 VAL A CA 1
ATOM 2696 C C . VAL A 1 349 ? -26.026 0.778 16.191 1.00 83.06 349 VAL A C 1
ATOM 2698 O O . VAL A 1 349 ? -25.722 -0.415 16.121 1.00 83.06 349 VAL A O 1
ATOM 2701 N N . PHE A 1 350 ? -25.235 1.681 16.781 1.00 86.94 350 PHE A N 1
ATOM 2702 C CA . PHE A 1 350 ? -23.910 1.382 17.333 1.00 86.94 350 PHE A CA 1
ATOM 2703 C C . PHE A 1 350 ? -23.921 0.235 18.354 1.00 86.94 350 PHE A C 1
ATOM 2705 O O . PHE A 1 350 ? -23.057 -0.636 18.302 1.00 86.94 350 PHE A O 1
ATOM 2712 N N . GLY A 1 351 ? -24.938 0.163 19.223 1.00 86.31 351 GLY A N 1
ATOM 2713 C CA . GLY A 1 351 ? -25.085 -0.933 20.189 1.00 86.31 351 GLY A CA 1
ATOM 2714 C C . GLY A 1 351 ? -25.163 -2.317 19.531 1.00 86.31 351 GLY A C 1
ATOM 2715 O O . GLY A 1 351 ? -24.458 -3.232 19.947 1.00 86.31 351 GLY A O 1
ATOM 2716 N N . LYS A 1 352 ? -25.937 -2.456 18.444 1.00 81.69 352 LYS A N 1
ATOM 2717 C CA . LYS A 1 352 ? -26.064 -3.726 17.706 1.00 81.69 352 LYS A CA 1
ATOM 2718 C C . LYS A 1 352 ? -24.757 -4.088 16.984 1.00 81.69 352 LYS A C 1
ATOM 2720 O O . LYS A 1 352 ? -24.316 -5.232 17.043 1.00 81.69 352 LYS A O 1
ATOM 2725 N N . LEU A 1 353 ? -24.106 -3.099 16.360 1.00 82.81 353 LEU A N 1
ATOM 2726 C CA . LEU A 1 353 ? -22.791 -3.272 15.732 1.00 82.81 353 LEU A CA 1
ATOM 2727 C C . LEU A 1 353 ? -21.744 -3.760 16.749 1.00 82.81 353 LEU A C 1
ATOM 2729 O O . LEU A 1 353 ? -20.954 -4.659 16.456 1.00 82.81 353 LEU A O 1
ATOM 2733 N N . ARG A 1 354 ? -21.760 -3.169 17.946 1.00 87.81 354 ARG A N 1
ATOM 2734 C CA . ARG A 1 354 ? -20.899 -3.532 19.069 1.00 87.81 354 ARG A CA 1
ATOM 2735 C C . ARG A 1 354 ? -21.144 -4.968 19.538 1.00 87.81 354 ARG A C 1
ATOM 2737 O O . ARG A 1 354 ? -20.185 -5.722 19.664 1.00 87.81 354 ARG A O 1
ATOM 2744 N N . GLU A 1 355 ? -22.396 -5.369 19.743 1.00 85.69 355 GLU A N 1
ATOM 2745 C CA . GLU A 1 355 ? -22.736 -6.760 20.087 1.00 85.69 355 GLU A CA 1
ATOM 2746 C C . GLU A 1 355 ? -22.212 -7.742 19.032 1.00 85.69 355 GLU A C 1
ATOM 2748 O O . GLU A 1 355 ? -21.594 -8.757 19.364 1.00 85.69 355 GLU A O 1
ATOM 2753 N N . GLY A 1 356 ? -22.388 -7.400 17.752 1.00 82.50 356 GLY A N 1
ATOM 2754 C CA . GLY A 1 356 ? -21.857 -8.174 16.638 1.00 82.50 356 GLY A CA 1
ATOM 2755 C C . GLY A 1 356 ? -20.347 -8.364 16.750 1.00 82.50 356 GLY A C 1
ATOM 2756 O O . GLY A 1 356 ? -19.866 -9.500 16.747 1.00 82.50 356 GLY A O 1
ATOM 2757 N N . ILE A 1 357 ? -19.577 -7.280 16.875 1.00 83.88 357 ILE A N 1
ATOM 2758 C CA . ILE A 1 357 ? -18.114 -7.386 16.833 1.00 83.88 357 ILE A CA 1
ATOM 2759 C C . ILE A 1 357 ? -17.544 -8.065 18.081 1.00 83.88 357 ILE A C 1
ATOM 2761 O O . ILE A 1 357 ? -16.571 -8.814 17.981 1.00 83.88 357 ILE A O 1
ATOM 2765 N N . GLU A 1 358 ? -18.170 -7.862 19.240 1.00 88.44 358 GLU A N 1
ATOM 2766 C CA . GLU A 1 358 ? -17.796 -8.523 20.492 1.00 88.44 358 GLU A CA 1
ATOM 2767 C C . GLU A 1 358 ? -18.059 -10.033 20.447 1.00 88.44 358 GLU A C 1
ATOM 2769 O O . GLU A 1 358 ? -17.297 -10.799 21.038 1.00 88.44 358 GLU A O 1
ATOM 2774 N N . SER A 1 359 ? -19.068 -10.477 19.687 1.00 84.38 359 SER A N 1
ATOM 2775 C CA . SER A 1 359 ? -19.346 -11.904 19.463 1.00 84.38 359 SER A CA 1
ATOM 2776 C C . SER A 1 359 ? -18.330 -12.604 18.548 1.00 84.38 359 SER A C 1
ATOM 2778 O O . SER A 1 359 ? -18.337 -13.830 18.431 1.00 84.38 359 SER A O 1
ATOM 2780 N N . ASN A 1 360 ? -17.422 -11.860 17.903 1.00 83.44 360 ASN A N 1
ATOM 2781 C CA . ASN A 1 360 ? -16.429 -12.442 17.009 1.00 83.44 360 ASN A CA 1
ATOM 2782 C C . ASN A 1 360 ? -15.360 -13.247 17.781 1.00 83.44 360 ASN A C 1
ATOM 2784 O O . ASN A 1 360 ? -14.435 -12.696 18.390 1.00 83.44 360 ASN A O 1
ATOM 2788 N N . GLU A 1 361 ? -15.441 -14.576 17.679 1.00 84.19 361 GLU A N 1
ATOM 2789 C CA . GLU A 1 361 ? -14.546 -15.514 18.371 1.00 84.19 361 GLU A CA 1
ATOM 2790 C C . GLU A 1 361 ? -13.073 -15.426 17.937 1.00 84.19 361 GLU A C 1
ATOM 2792 O O . GLU A 1 361 ? -12.179 -15.841 18.684 1.00 84.19 361 GLU A O 1
ATOM 2797 N N . ILE A 1 362 ? -12.794 -14.875 16.749 1.00 85.25 362 ILE A N 1
ATOM 2798 C CA . ILE A 1 362 ? -11.426 -14.697 16.250 1.00 85.25 362 ILE A CA 1
ATOM 2799 C C . ILE A 1 362 ? -10.766 -13.521 16.964 1.00 85.25 362 ILE A C 1
ATOM 2801 O O . ILE A 1 362 ? -9.628 -13.655 17.411 1.00 85.25 362 ILE A O 1
ATOM 2805 N N . LEU A 1 363 ? -11.451 -12.381 17.089 1.00 85.69 363 LEU A N 1
ATOM 2806 C CA . LEU A 1 363 ? -10.858 -11.162 17.650 1.00 85.69 363 LEU A CA 1
ATOM 2807 C C . LEU A 1 363 ? -10.667 -11.251 19.170 1.00 85.69 363 LEU A C 1
ATOM 2809 O O . LEU A 1 363 ? -9.672 -10.743 19.698 1.00 85.69 363 LEU A O 1
ATOM 2813 N N . LYS A 1 364 ? -11.574 -11.944 19.875 1.00 90.75 364 LYS A N 1
ATOM 2814 C CA . LYS A 1 364 ? -11.532 -12.117 21.341 1.00 90.75 364 LYS A CA 1
ATOM 2815 C C . LYS A 1 364 ? -11.380 -10.771 22.062 1.00 90.75 364 LYS A C 1
ATOM 2817 O O . LYS A 1 364 ? -10.460 -10.579 22.868 1.00 90.75 364 LYS A O 1
ATOM 2822 N N . LEU A 1 365 ? -12.253 -9.829 21.714 1.00 93.12 365 LEU A N 1
ATOM 2823 C CA . LEU A 1 365 ? -12.225 -8.465 22.229 1.00 93.12 365 LEU A CA 1
ATOM 2824 C C . LEU A 1 365 ? -12.597 -8.436 23.715 1.00 93.12 365 LEU A C 1
ATOM 2826 O O . LEU A 1 365 ? -13.456 -9.180 24.188 1.00 93.12 365 LEU A O 1
ATOM 2830 N N . LYS A 1 366 ? -11.925 -7.571 24.469 1.00 95.12 366 LYS A N 1
ATOM 2831 C CA . LYS A 1 366 ? -12.297 -7.204 25.836 1.00 95.12 366 LYS A CA 1
ATOM 2832 C C . LYS A 1 366 ? -12.331 -5.690 25.905 1.00 95.12 366 LYS A C 1
ATOM 2834 O O . LYS A 1 366 ? -11.338 -5.069 25.542 1.00 95.12 366 LYS A O 1
ATOM 2839 N N . VAL A 1 367 ? -13.437 -5.120 26.382 1.00 95.56 367 VAL A N 1
ATOM 2840 C CA . VAL A 1 367 ? -13.572 -3.666 26.553 1.00 95.56 367 VAL A CA 1
ATOM 2841 C C . VAL A 1 367 ? -12.377 -3.141 27.350 1.00 95.56 367 VAL A C 1
ATOM 2843 O O . VAL A 1 367 ? -12.050 -3.675 28.416 1.00 95.56 367 VAL A O 1
ATOM 2846 N N . LYS A 1 368 ? -11.698 -2.149 26.778 1.00 95.06 368 LYS A N 1
ATOM 2847 C CA . LYS A 1 368 ? -10.645 -1.378 27.429 1.00 95.06 368 LYS A CA 1
ATOM 2848 C C . LYS A 1 368 ? -11.324 -0.190 28.092 1.00 95.06 368 LYS A C 1
ATOM 2850 O O . LYS A 1 368 ? -12.119 0.493 27.452 1.00 95.06 368 LYS A O 1
ATOM 2855 N N . ASP A 1 369 ? -11.019 0.024 29.363 1.00 92.06 369 ASP A N 1
ATOM 2856 C CA . ASP A 1 369 ? -11.449 1.232 30.052 1.00 92.06 369 ASP A CA 1
ATOM 2857 C C . ASP A 1 369 ? -10.592 2.392 29.545 1.00 92.06 369 ASP A C 1
ATOM 2859 O O . ASP A 1 369 ? -9.420 2.518 29.897 1.00 92.06 369 ASP A O 1
ATOM 2863 N N . LEU A 1 370 ? -11.154 3.138 28.603 1.00 90.81 370 LEU A N 1
ATOM 2864 C CA . LEU A 1 370 ? -10.588 4.353 28.048 1.00 90.81 370 LEU A CA 1
ATOM 2865 C C . LEU A 1 370 ? -11.682 5.405 28.211 1.00 90.81 370 LEU A C 1
ATOM 2867 O O . LEU A 1 370 ? -12.741 5.278 27.597 1.00 90.81 370 LEU A O 1
ATOM 2871 N N . HIS A 1 371 ? -11.469 6.370 29.106 1.00 87.56 371 HIS A N 1
ATOM 2872 C CA . HIS A 1 371 ? -12.454 7.400 29.444 1.00 87.56 371 HIS A CA 1
ATOM 2873 C C . HIS A 1 371 ? -12.621 8.387 28.281 1.00 87.56 371 HIS A C 1
ATOM 2875 O O . HIS A 1 371 ? -12.003 9.446 28.268 1.00 87.56 371 HIS A O 1
ATOM 2881 N N . LEU A 1 372 ? -13.416 7.982 27.291 1.00 89.00 372 LEU A N 1
ATOM 2882 C CA . LEU A 1 372 ? -13.779 8.774 26.123 1.00 89.00 372 LEU A CA 1
ATOM 2883 C C . LEU A 1 372 ? -15.145 9.435 26.357 1.00 89.00 372 LEU A C 1
ATOM 2885 O O . LEU A 1 372 ? -16.118 8.744 26.666 1.00 89.00 372 LEU A O 1
ATOM 2889 N N . ASP A 1 373 ? -15.223 10.745 26.148 1.00 91.38 373 ASP A N 1
ATOM 2890 C CA . ASP A 1 373 ? -16.466 11.522 26.075 1.00 91.38 373 ASP A CA 1
ATOM 2891 C C . ASP A 1 373 ? -17.085 11.470 24.662 1.00 91.38 373 ASP A C 1
ATOM 2893 O O . ASP A 1 373 ? -18.219 11.909 24.431 1.00 91.38 373 ASP A O 1
ATOM 2897 N N . LEU A 1 374 ? -16.363 10.894 23.696 1.00 89.69 374 LEU A N 1
ATOM 2898 C CA . LEU A 1 374 ? -16.833 10.704 22.331 1.00 89.69 374 LEU A CA 1
ATOM 2899 C C . LEU A 1 374 ? -17.987 9.684 22.254 1.00 89.69 374 LEU A C 1
ATOM 2901 O O . LEU A 1 374 ? -17.796 8.478 22.426 1.00 89.69 374 LEU A O 1
ATOM 2905 N N . ALA A 1 375 ? -19.190 10.163 21.920 1.00 89.88 375 ALA A N 1
ATOM 2906 C CA . ALA A 1 375 ? -20.367 9.316 21.709 1.00 89.88 375 ALA A CA 1
ATOM 2907 C C . ALA A 1 375 ? -20.128 8.231 20.640 1.00 89.88 375 ALA A C 1
ATOM 2909 O O . ALA A 1 375 ? -19.314 8.409 19.732 1.00 89.88 375 ALA A O 1
ATOM 2910 N N . ASP A 1 376 ? -20.848 7.111 20.761 1.00 93.69 376 ASP A N 1
ATOM 2911 C CA . ASP A 1 376 ? -20.772 5.956 19.855 1.00 93.69 376 ASP A CA 1
ATOM 2912 C C . ASP A 1 376 ? -19.328 5.516 19.542 1.00 93.69 376 ASP A C 1
ATOM 2914 O O . ASP A 1 376 ? -18.938 5.261 18.397 1.00 93.69 376 ASP A O 1
ATOM 2918 N N . THR A 1 377 ? -18.523 5.436 20.608 1.00 95.44 377 THR A N 1
ATOM 2919 C CA . THR A 1 377 ? -17.120 5.021 20.563 1.00 95.44 377 THR A CA 1
ATOM 2920 C C . THR A 1 377 ? -16.838 3.942 21.596 1.00 95.44 377 THR A C 1
ATOM 2922 O O . THR A 1 377 ? -17.378 3.953 22.701 1.00 95.44 377 THR A O 1
ATOM 2925 N N . VAL A 1 378 ? -15.990 2.980 21.241 1.00 95.56 378 VAL A N 1
ATOM 2926 C CA . VAL A 1 378 ? -15.551 1.924 22.156 1.00 95.56 378 VAL A CA 1
ATOM 2927 C C . VAL A 1 378 ? -14.125 1.500 21.833 1.00 95.56 378 VAL A C 1
ATOM 2929 O O . VAL A 1 378 ? -13.757 1.359 20.667 1.00 95.56 378 VAL A O 1
ATOM 2932 N N . ALA A 1 379 ? -13.329 1.273 22.875 1.00 97.12 379 ALA A N 1
ATOM 2933 C CA . ALA A 1 379 ? -11.982 0.734 22.774 1.00 97.12 379 ALA A CA 1
ATOM 2934 C C . ALA A 1 379 ? -11.917 -0.686 23.350 1.00 97.12 379 ALA A C 1
ATOM 2936 O O . ALA A 1 379 ? -12.588 -1.026 24.327 1.00 97.12 379 ALA A O 1
ATOM 2937 N N . TYR A 1 380 ? -11.060 -1.517 22.767 1.00 96.44 380 TYR A N 1
ATOM 2938 C CA . TYR A 1 380 ? -10.880 -2.912 23.139 1.00 96.44 380 TYR A CA 1
ATOM 2939 C C . TYR A 1 380 ? -9.409 -3.270 23.250 1.00 96.44 380 TYR A C 1
ATOM 2941 O O . TYR A 1 380 ? -8.617 -2.940 22.374 1.00 96.44 380 TYR A O 1
ATOM 2949 N N . THR A 1 381 ? -9.056 -4.084 24.241 1.00 96.06 381 THR A N 1
ATOM 2950 C CA . THR A 1 381 ? -7.893 -4.965 24.112 1.00 96.06 381 THR A CA 1
ATOM 2951 C C . THR A 1 381 ? -8.278 -6.164 23.250 1.00 96.06 381 THR A C 1
ATOM 2953 O O . THR A 1 381 ? -9.254 -6.862 23.538 1.00 96.06 381 THR A O 1
ATOM 2956 N N . GLN A 1 382 ? -7.483 -6.452 22.222 1.00 95.38 382 GLN A N 1
ATOM 2957 C CA . GLN A 1 382 ? -7.679 -7.610 21.358 1.00 95.38 382 GLN A CA 1
ATOM 2958 C C . GLN A 1 382 ? -6.806 -8.767 21.855 1.00 95.38 382 GLN A C 1
ATOM 2960 O O . GLN A 1 382 ? -5.578 -8.731 21.753 1.00 95.38 382 GLN A O 1
ATOM 2965 N N . LYS A 1 383 ? -7.422 -9.807 22.435 1.00 92.00 383 LYS A N 1
ATOM 2966 C CA . LYS A 1 383 ? -6.654 -10.911 23.044 1.00 92.00 383 LYS A CA 1
ATOM 2967 C C . LYS A 1 383 ? -5.966 -11.800 22.013 1.00 92.00 383 LYS A C 1
ATOM 2969 O O . LYS A 1 383 ? -4.942 -12.397 22.338 1.00 92.00 383 LYS A O 1
ATOM 2974 N N . ASN A 1 384 ? -6.525 -11.917 20.810 1.00 89.56 384 ASN A N 1
ATOM 2975 C CA . ASN A 1 384 ? -5.857 -12.595 19.708 1.00 89.56 384 ASN A CA 1
ATOM 2976 C C . ASN A 1 384 ? -4.924 -11.615 18.985 1.00 89.56 384 ASN A C 1
ATOM 2978 O O . ASN A 1 384 ? -5.370 -10.862 18.123 1.00 89.56 384 ASN A O 1
ATOM 2982 N N . SER A 1 385 ? -3.637 -11.616 19.325 1.00 86.56 385 SER A N 1
ATOM 2983 C CA . SER A 1 385 ? -2.635 -10.734 18.710 1.00 86.56 385 SER A CA 1
ATOM 2984 C C . SER A 1 385 ? -2.298 -11.091 17.256 1.00 86.56 385 SER A C 1
ATOM 2986 O O . SER A 1 385 ? -1.729 -10.260 16.550 1.00 86.56 385 SER A O 1
ATOM 2988 N N . ASP A 1 386 ? -2.682 -12.276 16.780 1.00 85.38 386 ASP A N 1
ATOM 2989 C CA . ASP A 1 386 ? -2.403 -12.721 15.409 1.00 85.38 386 ASP A CA 1
ATOM 2990 C C . ASP A 1 386 ? -3.468 -12.231 14.415 1.00 85.38 386 ASP A C 1
ATOM 2992 O O . ASP A 1 386 ? -3.223 -12.151 13.210 1.00 85.38 386 ASP A O 1
ATOM 2996 N N . ALA A 1 387 ? -4.648 -11.841 14.908 1.00 83.44 387 ALA A N 1
ATOM 2997 C CA . ALA A 1 387 ? -5.693 -11.248 14.084 1.00 83.44 387 ALA A CA 1
ATOM 2998 C C . ALA A 1 387 ? -5.334 -9.797 13.704 1.00 83.44 387 ALA A C 1
ATOM 3000 O O . ALA A 1 387 ? -5.209 -8.906 14.538 1.00 83.44 387 ALA A O 1
ATOM 3001 N N . THR A 1 388 ? -5.160 -9.550 12.414 1.00 85.62 388 THR A N 1
ATOM 3002 C CA . THR A 1 388 ? -4.804 -8.252 11.826 1.00 85.62 388 THR A CA 1
ATOM 3003 C C . THR A 1 388 ? -6.032 -7.564 11.217 1.00 85.62 388 THR A C 1
ATOM 3005 O O . THR A 1 388 ? -7.150 -8.082 11.294 1.00 85.62 388 THR A O 1
ATOM 3008 N N . ARG A 1 389 ? -5.822 -6.437 10.517 1.00 86.50 389 ARG A N 1
ATOM 3009 C CA . ARG A 1 389 ? -6.846 -5.804 9.665 1.00 86.50 389 ARG A CA 1
ATOM 3010 C C . ARG A 1 389 ? -7.500 -6.789 8.702 1.00 86.50 389 ARG A C 1
ATOM 3012 O O . ARG A 1 389 ? -8.699 -6.683 8.490 1.00 86.50 389 ARG A O 1
ATOM 3019 N N . LYS A 1 390 ? -6.769 -7.798 8.208 1.00 80.00 390 LYS A N 1
ATOM 3020 C CA . LYS A 1 390 ? -7.322 -8.848 7.334 1.00 80.00 390 LYS A CA 1
ATOM 3021 C C . LYS A 1 390 ? -8.450 -9.654 8.000 1.00 80.00 390 LYS A C 1
ATOM 3023 O O . LYS A 1 390 ? -9.313 -10.163 7.297 1.00 80.00 390 LYS A O 1
ATOM 3028 N N . GLN A 1 391 ? -8.476 -9.745 9.332 1.00 81.12 391 GLN A N 1
ATOM 3029 C CA . GLN A 1 391 ? -9.491 -10.483 10.086 1.00 81.12 391 GLN A CA 1
ATOM 3030 C C . GLN A 1 391 ? -10.601 -9.582 10.642 1.00 81.12 391 GLN A C 1
ATOM 3032 O O . GLN A 1 391 ? -11.770 -9.957 10.558 1.00 81.12 391 GLN A O 1
ATOM 3037 N N . TYR A 1 392 ? -10.280 -8.401 11.190 1.00 80.69 392 TYR A N 1
ATOM 3038 C CA . TYR A 1 392 ? -11.325 -7.529 11.750 1.00 80.69 392 TYR A CA 1
ATOM 3039 C C . TYR A 1 392 ? -12.087 -6.732 10.683 1.00 80.69 392 TYR A C 1
ATOM 3041 O O . TYR A 1 392 ? -13.265 -6.446 10.879 1.00 80.69 392 TYR A O 1
ATOM 3049 N N . MET A 1 393 ? -11.470 -6.411 9.538 1.00 83.62 393 MET A N 1
ATOM 3050 C CA . MET A 1 393 ? -12.149 -5.685 8.457 1.00 83.62 393 MET A CA 1
ATOM 3051 C C . MET A 1 393 ? -13.370 -6.450 7.923 1.00 83.62 393 MET A C 1
ATOM 3053 O O . MET A 1 393 ? -14.451 -5.864 7.925 1.00 83.62 393 MET A O 1
ATOM 3057 N N . PRO A 1 394 ? -13.277 -7.739 7.523 1.00 76.31 394 PRO A N 1
ATOM 3058 C CA . PRO A 1 394 ? -14.457 -8.488 7.089 1.00 76.31 394 PRO A CA 1
ATOM 3059 C C . PRO A 1 394 ? -15.554 -8.554 8.155 1.00 76.31 394 PRO A C 1
ATOM 3061 O O . PRO A 1 394 ? -16.733 -8.462 7.817 1.00 76.31 394 PRO A O 1
ATOM 3064 N N . ALA A 1 395 ? -15.182 -8.664 9.436 1.00 75.94 395 ALA A N 1
ATOM 3065 C CA . ALA A 1 395 ? -16.140 -8.669 10.539 1.00 75.94 395 ALA A CA 1
ATOM 3066 C C . ALA A 1 395 ? -16.929 -7.350 10.593 1.00 75.94 395 ALA A C 1
ATOM 3068 O O . ALA A 1 395 ? -18.157 -7.378 10.512 1.00 75.94 395 ALA A O 1
ATOM 3069 N N . ILE A 1 396 ? -16.231 -6.207 10.609 1.00 78.38 396 ILE A N 1
ATOM 3070 C CA . ILE A 1 396 ? -16.839 -4.866 10.603 1.00 78.38 396 ILE A CA 1
ATOM 3071 C C . ILE A 1 396 ? -17.742 -4.672 9.375 1.00 78.38 396 ILE A C 1
ATOM 3073 O O . ILE A 1 396 ? -18.896 -4.264 9.511 1.00 78.38 396 ILE A O 1
ATOM 3077 N N . LEU A 1 397 ? -17.246 -5.009 8.180 1.00 73.75 397 LEU A N 1
ATOM 3078 C CA . LEU A 1 397 ? -17.987 -4.845 6.924 1.00 73.75 397 LEU A CA 1
ATOM 3079 C C . LEU A 1 397 ? -19.269 -5.693 6.883 1.00 73.75 397 LEU A C 1
ATOM 3081 O O . LEU A 1 397 ? -20.314 -5.228 6.414 1.00 73.75 397 LEU A O 1
ATOM 3085 N N . SER A 1 398 ? -19.198 -6.933 7.376 1.00 68.88 398 SER A N 1
ATOM 3086 C CA . SER A 1 398 ? -20.349 -7.841 7.412 1.00 68.88 398 SER A CA 1
ATOM 3087 C C . SER A 1 398 ? -21.464 -7.323 8.325 1.00 68.88 398 SER A C 1
ATOM 3089 O O . SER A 1 398 ? -22.634 -7.354 7.943 1.00 68.88 398 SER A O 1
ATOM 3091 N N . MET A 1 399 ? -21.103 -6.770 9.484 1.00 68.50 399 MET A N 1
ATOM 3092 C CA . MET A 1 399 ? -22.054 -6.289 10.487 1.00 68.50 399 MET A CA 1
ATOM 3093 C C . MET A 1 399 ? -22.671 -4.950 10.089 1.00 68.50 399 MET A C 1
ATOM 3095 O O . MET A 1 399 ? -23.884 -4.785 10.203 1.00 68.50 399 MET A O 1
ATOM 3099 N N . GLY A 1 400 ? -21.876 -4.024 9.536 1.00 59.66 400 GLY A N 1
ATOM 3100 C CA . GLY A 1 400 ? -22.399 -2.764 8.992 1.00 59.66 400 GLY A CA 1
ATOM 3101 C C . GLY A 1 400 ? -23.511 -3.004 7.964 1.00 59.66 400 GLY A C 1
ATOM 3102 O O . GLY A 1 400 ? -24.596 -2.434 8.077 1.00 59.66 400 GLY A O 1
ATOM 3103 N N . SER A 1 401 ? -23.286 -3.953 7.047 1.00 57.69 401 SER A N 1
ATOM 3104 C CA . SER A 1 401 ? -24.266 -4.337 6.018 1.00 57.69 401 SER A CA 1
ATOM 3105 C C . SER A 1 401 ? -25.546 -4.959 6.610 1.00 57.69 401 SER A C 1
ATOM 3107 O O . SER A 1 401 ? -26.657 -4.685 6.149 1.00 57.69 401 SER A O 1
ATOM 3109 N N . GLN A 1 402 ? -25.418 -5.816 7.632 1.00 58.75 402 GLN A N 1
ATOM 3110 C CA . GLN A 1 402 ? -26.561 -6.466 8.292 1.00 58.75 402 GLN A CA 1
ATOM 3111 C C . GLN A 1 402 ? -27.434 -5.462 9.053 1.00 58.75 402 GLN A C 1
ATOM 3113 O O . GLN A 1 402 ? -28.665 -5.538 9.003 1.00 58.75 402 GLN A O 1
ATOM 3118 N N . HIS A 1 403 ? -26.817 -4.502 9.743 1.00 59.97 403 HIS A N 1
ATOM 3119 C CA . HIS A 1 403 ? -27.555 -3.535 10.551 1.00 59.97 403 HIS A CA 1
ATOM 3120 C C . HIS A 1 403 ? -28.244 -2.458 9.718 1.00 59.97 403 HIS A C 1
ATOM 3122 O O . HIS A 1 403 ? -29.351 -2.071 10.081 1.00 59.97 403 HIS A O 1
ATOM 3128 N N . MET A 1 404 ? -27.682 -2.052 8.577 1.00 52.94 404 MET A N 1
ATOM 3129 C CA . MET A 1 404 ? -28.396 -1.225 7.595 1.00 52.94 404 MET A CA 1
ATOM 3130 C C . MET A 1 404 ? -29.616 -1.942 7.015 1.00 52.94 404 MET A C 1
ATOM 3132 O O . MET A 1 404 ? -30.699 -1.366 6.926 1.00 52.94 404 MET A O 1
ATOM 3136 N N . ALA A 1 405 ? -29.487 -3.227 6.669 1.00 47.34 405 ALA A N 1
ATOM 3137 C CA . ALA A 1 405 ? -30.635 -4.010 6.219 1.00 47.34 405 ALA A CA 1
ATOM 3138 C C . ALA A 1 405 ? -31.722 -4.078 7.307 1.00 47.34 405 ALA A C 1
ATOM 3140 O O . ALA A 1 405 ? -32.900 -3.855 7.019 1.00 47.34 405 ALA A O 1
ATOM 3141 N N . SER A 1 406 ? -31.326 -4.304 8.566 1.00 48.00 406 SER A N 1
ATOM 3142 C CA . SER A 1 406 ? -32.241 -4.315 9.711 1.00 48.00 406 SER A CA 1
ATOM 3143 C C . SER A 1 406 ? -32.883 -2.951 9.969 1.00 48.00 406 SER A C 1
ATOM 3145 O O . SER A 1 406 ? -34.086 -2.909 10.200 1.00 48.00 406 SER A O 1
ATOM 3147 N N . SER A 1 407 ? -32.133 -1.847 9.930 1.00 45.72 407 SER A N 1
ATOM 3148 C CA . SER A 1 407 ? -32.651 -0.499 10.200 1.00 45.72 407 SER A CA 1
ATOM 3149 C C . SER A 1 407 ? -33.592 -0.025 9.095 1.00 45.72 407 SER A C 1
ATOM 3151 O O . SER A 1 407 ? -34.628 0.566 9.387 1.00 45.72 407 SER A O 1
ATOM 3153 N N . ILE A 1 408 ? -33.311 -0.370 7.833 1.00 42.53 408 ILE A N 1
ATOM 3154 C CA . ILE A 1 408 ? -34.241 -0.173 6.718 1.00 42.53 408 ILE A CA 1
ATOM 3155 C C . ILE A 1 408 ? -35.528 -0.967 6.975 1.00 42.53 408 ILE A C 1
ATOM 3157 O O . ILE A 1 408 ? -36.612 -0.397 6.867 1.00 42.53 408 ILE A O 1
ATOM 3161 N N . LEU A 1 409 ? -35.441 -2.246 7.354 1.00 37.75 409 LEU A N 1
ATOM 3162 C CA . LEU A 1 409 ? -36.609 -3.076 7.690 1.00 37.75 409 LEU A CA 1
ATOM 3163 C C . LEU A 1 409 ? -37.421 -2.517 8.873 1.00 37.75 409 LEU A C 1
ATOM 3165 O O . LEU A 1 409 ? -38.651 -2.535 8.842 1.00 37.75 409 LEU A O 1
ATOM 3169 N N . GLU A 1 410 ? -36.748 -2.004 9.899 1.00 41.69 410 GLU A N 1
ATOM 3170 C CA . GLU A 1 410 ? -37.344 -1.481 11.133 1.00 41.69 410 GLU A CA 1
ATOM 3171 C C . GLU A 1 410 ? -38.001 -0.106 10.895 1.00 41.69 410 GLU A C 1
ATOM 3173 O O . GLU A 1 410 ? -39.173 0.085 11.221 1.00 41.69 410 GLU A O 1
ATOM 3178 N N . ALA A 1 411 ? -37.344 0.790 10.150 1.00 37.91 411 ALA A N 1
ATOM 3179 C CA . ALA A 1 411 ? -37.921 2.054 9.682 1.00 37.91 411 ALA A CA 1
ATOM 3180 C C . ALA A 1 411 ? -39.124 1.855 8.735 1.00 37.91 411 ALA A C 1
ATOM 3182 O O . ALA A 1 411 ? -40.012 2.710 8.655 1.00 37.91 411 ALA A O 1
ATOM 3183 N N . HIS A 1 412 ? -39.185 0.721 8.025 1.00 36.16 412 HIS A N 1
ATOM 3184 C CA . HIS A 1 412 ? -40.346 0.331 7.218 1.00 36.16 412 HIS A CA 1
ATOM 3185 C C . HIS A 1 412 ? -41.476 -0.292 8.053 1.00 36.16 412 HIS A C 1
ATOM 3187 O O . HIS A 1 412 ? -42.639 -0.133 7.679 1.00 36.16 412 HIS A O 1
ATOM 3193 N N . LYS A 1 413 ? -41.181 -0.941 9.191 1.00 37.50 413 LYS A N 1
ATOM 3194 C CA . LYS A 1 413 ? -42.208 -1.413 10.142 1.00 37.50 413 LYS A CA 1
ATOM 3195 C C . LYS A 1 413 ? -42.951 -0.251 10.804 1.00 37.50 413 LYS A C 1
ATOM 3197 O O . LYS A 1 413 ? -44.160 -0.348 11.006 1.00 37.50 413 LYS A O 1
ATOM 3202 N N . GLU A 1 414 ? -42.266 0.857 11.083 1.00 36.38 414 GLU A N 1
ATOM 3203 C CA . GLU A 1 414 ? -42.875 2.029 11.732 1.00 36.38 414 GLU A CA 1
ATOM 3204 C C . GLU A 1 414 ? -43.635 2.957 10.769 1.00 36.38 414 GLU A C 1
ATOM 3206 O O . GLU A 1 414 ? -44.499 3.728 11.194 1.00 36.38 414 GLU A O 1
ATOM 3211 N N . ARG A 1 415 ? -43.398 2.868 9.453 1.00 36.56 415 ARG A N 1
ATOM 3212 C CA . ARG A 1 415 ? -44.078 3.707 8.454 1.00 36.56 415 ARG A CA 1
ATOM 3213 C C . ARG A 1 415 ? -45.028 2.895 7.579 1.00 36.56 415 ARG A C 1
ATOM 3215 O O . ARG A 1 415 ? -44.659 2.375 6.527 1.00 36.56 415 ARG A O 1
ATOM 3222 N N . LYS A 1 416 ? -46.318 2.897 7.939 1.00 41.56 416 LYS A N 1
ATOM 3223 C CA . LYS A 1 416 ? -47.397 2.582 6.988 1.00 41.56 416 LYS A CA 1
ATOM 3224 C C . LYS A 1 416 ? -47.334 3.573 5.806 1.00 41.56 416 LYS A C 1
ATOM 3226 O O . LYS A 1 416 ? -47.823 4.690 5.920 1.00 41.56 416 LYS A O 1
ATOM 3231 N N . ALA A 1 417 ? -46.789 3.104 4.675 1.00 35.09 417 ALA A N 1
ATOM 3232 C CA . ALA A 1 417 ? -46.839 3.641 3.299 1.00 35.09 417 ALA A CA 1
ATOM 3233 C C . ALA A 1 417 ? -45.604 4.402 2.749 1.00 35.09 417 ALA A C 1
ATOM 3235 O O . ALA A 1 417 ? -45.372 5.558 3.091 1.00 35.09 417 ALA A O 1
ATOM 3236 N N . LYS A 1 418 ? -44.938 3.821 1.725 1.00 35.91 418 LYS A N 1
ATOM 3237 C CA . LYS A 1 418 ? -44.999 4.254 0.296 1.00 35.91 418 LYS A CA 1
ATOM 3238 C C . LYS A 1 418 ? -44.127 3.387 -0.660 1.00 35.91 418 LYS A C 1
ATOM 3240 O O . LYS A 1 418 ? -42.996 3.710 -0.989 1.00 35.91 418 LYS A O 1
ATOM 3245 N N . LYS A 1 419 ? -44.730 2.308 -1.173 1.00 47.47 419 LYS A N 1
ATOM 3246 C CA . LYS A 1 419 ? -44.933 1.905 -2.593 1.00 47.47 419 LYS A CA 1
ATOM 3247 C C . LYS A 1 419 ? -43.825 1.938 -3.682 1.00 47.47 419 LYS A C 1
ATOM 3249 O O . LYS A 1 419 ? -44.167 1.576 -4.804 1.00 47.47 419 LYS A O 1
ATOM 3254 N N . VAL A 1 420 ? -42.556 2.275 -3.427 1.00 35.84 420 VAL A N 1
ATOM 3255 C CA . VAL A 1 420 ? -41.464 2.095 -4.432 1.00 35.84 420 VAL A CA 1
ATOM 3256 C C . VAL A 1 420 ? -40.184 1.479 -3.840 1.00 35.84 420 VAL A C 1
ATOM 3258 O O . VAL A 1 420 ? -39.513 0.712 -4.525 1.00 35.84 420 VAL A O 1
ATOM 3261 N N . SER A 1 421 ? -39.875 1.712 -2.559 1.00 37.06 421 SER A N 1
ATOM 3262 C CA . SER A 1 421 ? -38.666 1.160 -1.914 1.00 37.06 421 SER A CA 1
ATOM 3263 C C . SER A 1 421 ? -38.732 -0.348 -1.641 1.00 37.06 421 SER A C 1
ATOM 3265 O O . SER A 1 421 ? -37.693 -1.001 -1.619 1.00 37.06 421 SER A O 1
ATOM 3267 N N . SER A 1 422 ? -39.933 -0.926 -1.514 1.00 45.28 422 SER A N 1
ATOM 3268 C CA . SER A 1 422 ? -40.119 -2.344 -1.169 1.00 45.28 422 SER A CA 1
ATOM 3269 C C . SER A 1 422 ? -39.503 -3.314 -2.184 1.00 45.28 422 SER A C 1
ATOM 3271 O O . SER A 1 422 ? -39.140 -4.422 -1.811 1.00 45.28 422 SER A O 1
ATOM 3273 N N . LEU A 1 423 ? -39.338 -2.906 -3.447 1.00 42.47 423 LEU A N 1
ATOM 3274 C CA . LEU A 1 423 ? -38.731 -3.737 -4.492 1.00 42.47 423 LEU A CA 1
ATOM 3275 C C . LEU A 1 423 ? -37.200 -3.790 -4.427 1.00 42.47 423 LEU A C 1
ATOM 3277 O O . LEU A 1 423 ? -36.629 -4.861 -4.614 1.00 42.47 423 LEU A O 1
ATOM 3281 N N . TYR A 1 424 ? -36.534 -2.669 -4.135 1.00 43.12 424 TYR A N 1
ATOM 3282 C CA . TYR A 1 424 ? -35.079 -2.647 -3.941 1.00 43.12 424 TYR A CA 1
ATOM 3283 C C . TYR A 1 424 ? -34.690 -3.380 -2.657 1.00 43.12 424 TYR A C 1
ATOM 3285 O O . TYR A 1 424 ? -33.726 -4.141 -2.651 1.00 43.12 424 TYR A O 1
ATOM 3293 N N . THR A 1 425 ? -35.490 -3.223 -1.599 1.00 48.47 425 THR A N 1
ATOM 3294 C CA . THR A 1 425 ? -35.329 -3.963 -0.342 1.00 48.47 425 THR A CA 1
ATOM 3295 C C . THR A 1 425 ? -35.491 -5.468 -0.555 1.00 48.47 425 THR A C 1
ATOM 3297 O O . THR A 1 425 ? -34.677 -6.246 -0.067 1.00 48.47 425 THR A O 1
ATOM 3300 N N . LEU A 1 426 ? -36.485 -5.886 -1.343 1.00 46.91 426 LEU A N 1
ATOM 3301 C CA . LEU A 1 426 ? -36.698 -7.291 -1.682 1.00 46.91 426 LEU A CA 1
ATOM 3302 C C . LEU A 1 426 ? -35.565 -7.854 -2.557 1.00 46.91 426 LEU A C 1
ATOM 3304 O O . LEU A 1 426 ? -35.094 -8.959 -2.308 1.00 46.91 426 LEU A O 1
ATOM 3308 N N . HIS A 1 427 ? -35.075 -7.084 -3.534 1.00 47.41 427 HIS A N 1
ATOM 3309 C CA . HIS A 1 427 ? -33.923 -7.471 -4.352 1.00 47.41 427 HIS A CA 1
ATOM 3310 C C . HIS A 1 427 ? -32.651 -7.634 -3.502 1.00 47.41 427 HIS A C 1
ATOM 3312 O O . HIS A 1 427 ? -31.940 -8.627 -3.644 1.00 47.41 427 HIS A O 1
ATOM 3318 N N . ALA A 1 428 ? -32.393 -6.709 -2.574 1.00 49.19 428 ALA A N 1
ATOM 3319 C CA . ALA A 1 428 ? -31.252 -6.773 -1.664 1.00 49.19 428 ALA A CA 1
ATOM 3320 C C . ALA A 1 428 ? -31.331 -7.973 -0.701 1.00 49.19 428 ALA A C 1
ATOM 3322 O O . ALA A 1 428 ? -30.334 -8.669 -0.520 1.00 49.19 428 ALA A O 1
ATOM 3323 N N . LEU A 1 429 ? -32.512 -8.268 -0.147 1.00 48.75 429 LEU A N 1
ATOM 3324 C CA . LEU A 1 429 ? -32.754 -9.446 0.700 1.00 48.75 429 LEU A CA 1
ATOM 3325 C C . LEU A 1 429 ? -32.520 -10.763 -0.051 1.00 48.75 429 LEU A C 1
ATOM 3327 O O . LEU A 1 429 ? -31.893 -11.675 0.485 1.00 48.75 429 LEU A O 1
ATOM 3331 N N . VAL A 1 430 ? -32.973 -10.856 -1.304 1.00 48.03 430 VAL A N 1
ATOM 3332 C CA . VAL A 1 430 ? -32.768 -12.044 -2.150 1.00 48.03 430 VAL A CA 1
ATOM 3333 C C . VAL A 1 430 ? -31.290 -12.213 -2.522 1.00 48.03 430 VAL A C 1
ATOM 3335 O O . VAL A 1 430 ? -30.770 -13.326 -2.456 1.00 48.03 430 VAL A O 1
ATOM 3338 N N . GLN A 1 431 ? -30.577 -11.124 -2.829 1.00 50.09 431 GLN A N 1
ATOM 3339 C CA . GLN A 1 431 ? -29.129 -11.142 -3.086 1.00 50.09 431 GLN A CA 1
ATOM 3340 C C . GLN A 1 431 ? -28.321 -11.541 -1.840 1.00 50.09 431 GLN A C 1
ATOM 3342 O O . GLN A 1 431 ? -27.382 -12.334 -1.936 1.00 50.09 431 GLN A O 1
ATOM 3347 N N . GLN A 1 432 ? -28.698 -11.042 -0.657 1.00 48.50 432 GLN A N 1
ATOM 3348 C CA . GLN A 1 432 ? -28.086 -11.440 0.615 1.00 48.50 432 GLN A CA 1
ATOM 3349 C C . GLN A 1 432 ? -28.356 -12.918 0.931 1.00 48.50 432 GLN A C 1
ATOM 3351 O O . GLN A 1 432 ? -27.426 -13.639 1.294 1.00 48.50 432 GLN A O 1
ATOM 3356 N N . GLY A 1 433 ? -29.584 -13.398 0.700 1.00 45.12 433 GLY A N 1
ATOM 3357 C CA . GLY A 1 433 ? -29.938 -14.814 0.817 1.00 45.12 433 GLY A CA 1
ATOM 3358 C C . GLY A 1 433 ? -29.137 -15.708 -0.134 1.00 45.12 433 GLY A C 1
ATOM 3359 O O . GLY A 1 433 ? -28.694 -16.777 0.271 1.00 45.12 433 GLY A O 1
ATOM 3360 N N . HIS A 1 434 ? -28.873 -15.251 -1.363 1.00 42.75 434 HIS A N 1
ATOM 3361 C CA . HIS A 1 434 ? -28.040 -15.964 -2.340 1.00 42.75 434 HIS A CA 1
ATOM 3362 C C . HIS A 1 434 ? -26.558 -16.044 -1.935 1.00 42.75 434 HIS A C 1
ATOM 3364 O O . HIS A 1 434 ? -25.913 -17.064 -2.176 1.00 42.75 434 HIS A O 1
ATOM 3370 N N . ARG A 1 435 ? -26.005 -14.992 -1.315 1.00 41.78 435 ARG A N 1
ATOM 3371 C CA . ARG A 1 435 ? -24.580 -14.921 -0.928 1.00 41.78 435 ARG A CA 1
ATOM 3372 C C . ARG A 1 435 ? -24.264 -15.596 0.409 1.00 41.78 435 ARG A C 1
ATOM 3374 O O . ARG A 1 435 ? -23.139 -16.048 0.595 1.00 41.78 435 ARG A O 1
ATOM 3381 N N . ALA A 1 436 ? -25.238 -15.721 1.311 1.00 43.09 436 ALA A N 1
ATOM 3382 C CA . ALA A 1 436 ? -25.090 -16.459 2.572 1.00 43.09 436 ALA A CA 1
ATOM 3383 C C . ALA A 1 436 ? -24.946 -17.988 2.379 1.00 43.09 436 ALA A C 1
ATOM 3385 O O . ALA A 1 436 ? -24.682 -18.725 3.330 1.00 43.09 436 ALA A O 1
ATOM 3386 N N . ILE A 1 437 ? -25.083 -18.483 1.145 1.00 41.78 437 ILE A N 1
ATOM 3387 C CA . ILE A 1 437 ? -25.007 -19.905 0.810 1.00 41.78 437 ILE A CA 1
ATOM 3388 C C . ILE A 1 437 ? -23.541 -20.362 0.766 1.00 41.78 437 ILE A C 1
ATOM 3390 O O . ILE A 1 437 ? -22.884 -20.330 -0.274 1.00 41.78 437 ILE A O 1
ATOM 3394 N N . ARG A 1 438 ? -23.052 -20.926 1.876 1.00 41.50 438 ARG A N 1
ATOM 3395 C CA . ARG A 1 438 ? -22.126 -22.069 1.795 1.00 41.50 438 ARG A CA 1
ATOM 3396 C C . ARG A 1 438 ? -22.959 -23.343 1.633 1.00 41.50 438 ARG A C 1
ATOM 3398 O O . ARG A 1 438 ? -23.997 -23.497 2.266 1.00 41.50 438 ARG A O 1
ATOM 3405 N N . LYS A 1 439 ? -22.493 -24.270 0.789 1.00 42.00 439 LYS A N 1
ATOM 3406 C CA . LYS A 1 439 ? -23.179 -25.507 0.345 1.00 42.00 439 LYS A CA 1
ATOM 3407 C C . LYS A 1 439 ? -23.746 -26.432 1.450 1.00 42.00 439 LYS A C 1
ATOM 3409 O O . LYS A 1 439 ? -24.424 -27.389 1.100 1.00 42.00 439 LYS A O 1
ATOM 3414 N N . GLY A 1 440 ? -23.488 -26.186 2.737 1.00 40.44 440 GLY A N 1
ATOM 3415 C CA . GLY A 1 440 ? -23.754 -27.130 3.831 1.00 40.44 440 GLY A CA 1
ATOM 3416 C C . GLY A 1 440 ? -24.999 -26.897 4.700 1.00 40.44 440 GLY A C 1
ATOM 3417 O O . GLY A 1 440 ? -25.300 -27.773 5.497 1.00 40.44 440 GLY A O 1
ATOM 3418 N N . SER A 1 441 ? -25.728 -25.776 4.598 1.00 50.69 441 SER A N 1
ATOM 3419 C CA . SER A 1 441 ? -26.769 -25.416 5.593 1.00 50.69 441 SER A CA 1
ATOM 3420 C C . SER A 1 441 ? -28.202 -25.316 5.054 1.00 50.69 441 SER A C 1
ATOM 3422 O O . SER A 1 441 ? -29.034 -24.624 5.634 1.00 50.69 441 SER A O 1
ATOM 3424 N N . ARG A 1 442 ? -28.530 -26.003 3.954 1.00 46.34 442 ARG A N 1
ATOM 3425 C CA . ARG A 1 442 ? -29.883 -25.956 3.358 1.00 46.34 442 ARG A CA 1
ATOM 3426 C C . ARG A 1 442 ? -30.970 -26.679 4.168 1.00 46.34 442 ARG A C 1
ATOM 3428 O O . ARG A 1 442 ? -32.139 -26.566 3.813 1.00 46.34 442 ARG A O 1
ATOM 3435 N N . GLU A 1 443 ? -30.609 -27.390 5.235 1.00 46.41 443 GLU A N 1
ATOM 3436 C CA . GLU A 1 443 ? -31.543 -28.196 6.038 1.00 46.41 443 GLU A CA 1
ATOM 3437 C C . GLU A 1 443 ? -31.817 -27.648 7.449 1.00 46.41 443 GLU A C 1
ATOM 3439 O O . GLU A 1 443 ? -32.615 -28.243 8.172 1.00 46.41 443 GLU A O 1
ATOM 3444 N N . SER A 1 444 ? -31.212 -26.523 7.856 1.00 53.12 444 SER A N 1
ATOM 3445 C CA . SER A 1 444 ? -31.454 -25.974 9.198 1.00 53.12 444 SER A CA 1
ATOM 3446 C C . SER A 1 444 ? -32.867 -25.394 9.338 1.00 53.12 444 SER A C 1
ATOM 3448 O O . SER A 1 444 ? -33.439 -24.840 8.396 1.00 53.12 444 SER A O 1
ATOM 3450 N N . ASP A 1 445 ? -33.443 -25.491 10.536 1.00 48.06 445 ASP A N 1
ATOM 3451 C CA . ASP A 1 445 ? -34.773 -24.931 10.809 1.00 48.06 445 ASP A CA 1
ATOM 3452 C C . ASP A 1 445 ? -34.781 -23.391 10.760 1.00 48.06 445 ASP A C 1
ATOM 3454 O O . ASP A 1 445 ? -35.786 -22.790 10.371 1.00 48.06 445 ASP A O 1
ATOM 3458 N N . ASP A 1 446 ? -33.635 -22.748 11.003 1.00 45.72 446 ASP A N 1
ATOM 3459 C CA . ASP A 1 446 ? -33.438 -21.311 10.774 1.00 45.72 446 ASP A CA 1
ATOM 3460 C C . ASP A 1 446 ? -33.609 -20.940 9.293 1.00 45.72 446 ASP A C 1
ATOM 3462 O O . ASP A 1 446 ? -34.191 -19.905 8.965 1.00 45.72 446 ASP A O 1
ATOM 3466 N N . TRP A 1 447 ? -33.170 -21.813 8.378 1.00 51.03 447 TRP A N 1
ATOM 3467 C CA . TRP A 1 447 ? -33.324 -21.607 6.939 1.00 51.03 447 TRP A CA 1
ATOM 3468 C C . TRP A 1 447 ? -34.775 -21.766 6.486 1.00 51.03 447 TRP A C 1
ATOM 3470 O O . TRP A 1 447 ? -35.276 -20.941 5.720 1.00 51.03 447 TRP A O 1
ATOM 3480 N N . LYS A 1 448 ? -35.489 -22.776 6.998 1.00 49.53 448 LYS A N 1
ATOM 3481 C CA . LYS A 1 448 ? -36.933 -22.931 6.737 1.00 49.53 448 LYS A CA 1
ATOM 3482 C C . LYS A 1 448 ? -37.721 -21.729 7.254 1.00 49.53 448 LYS A C 1
ATOM 3484 O O . LYS A 1 448 ? -38.629 -21.256 6.575 1.00 49.53 448 LYS A O 1
ATOM 3489 N N . THR A 1 449 ? -37.342 -21.206 8.418 1.00 48.88 449 THR A N 1
ATOM 3490 C CA . THR A 1 449 ? -37.970 -20.027 9.025 1.00 48.88 449 THR A CA 1
ATOM 3491 C C . THR A 1 449 ? -37.702 -18.765 8.203 1.00 48.88 449 THR A C 1
ATOM 3493 O O . THR A 1 449 ? -38.628 -18.007 7.916 1.00 48.88 449 THR A O 1
ATOM 3496 N N . PHE A 1 450 ? -36.464 -18.569 7.741 1.00 49.97 450 PHE A N 1
ATOM 3497 C CA . PHE A 1 450 ? -36.097 -17.472 6.842 1.00 49.97 450 PHE A CA 1
ATOM 3498 C C . PHE A 1 450 ? -36.841 -17.541 5.500 1.00 49.97 450 PHE A C 1
ATOM 3500 O O . PHE A 1 450 ? -37.410 -16.541 5.059 1.00 49.97 450 PHE A O 1
ATOM 3507 N N . LEU A 1 451 ? -36.902 -18.724 4.876 1.00 49.06 451 LEU A N 1
ATOM 3508 C CA . LEU A 1 451 ? -37.661 -18.935 3.643 1.00 49.06 451 LEU A CA 1
ATOM 3509 C C . LEU A 1 451 ? -39.153 -18.676 3.846 1.00 49.06 451 LEU A C 1
ATOM 3511 O O . LEU A 1 451 ? -39.752 -17.982 3.034 1.00 49.06 451 LEU A O 1
ATOM 3515 N N . SER A 1 452 ? -39.739 -19.154 4.944 1.00 50.81 452 SER A N 1
ATOM 3516 C CA . SER A 1 452 ? -41.144 -18.896 5.265 1.00 50.81 452 SER A CA 1
ATOM 3517 C C . SER A 1 452 ? -41.425 -17.404 5.475 1.00 50.81 452 SER A C 1
ATOM 3519 O O . SER A 1 452 ? -42.491 -16.923 5.090 1.00 50.81 452 SER A O 1
ATOM 3521 N N . ALA A 1 453 ? -40.483 -16.654 6.055 1.00 48.50 453 ALA A N 1
ATOM 3522 C CA . ALA A 1 453 ? -40.609 -15.210 6.229 1.00 48.50 453 ALA A CA 1
ATOM 3523 C C . ALA A 1 453 ? -40.544 -14.466 4.885 1.00 48.50 453 ALA A C 1
ATOM 3525 O O . ALA A 1 453 ? -41.363 -13.581 4.636 1.00 48.50 453 ALA A O 1
ATOM 3526 N N . ILE A 1 454 ? -39.628 -14.854 3.990 1.00 50.50 454 ILE A N 1
ATOM 3527 C CA . ILE A 1 454 ? -39.569 -14.310 2.626 1.00 50.50 454 ILE A CA 1
ATOM 3528 C C . ILE A 1 454 ? -40.830 -14.679 1.834 1.00 50.50 454 ILE A C 1
ATOM 3530 O O . ILE A 1 454 ? -41.400 -13.806 1.182 1.00 50.50 454 ILE A O 1
ATOM 3534 N N . GLU A 1 455 ? -41.297 -15.929 1.912 1.00 49.78 455 GLU A N 1
ATOM 3535 C CA . GLU A 1 455 ? -42.529 -16.388 1.256 1.00 49.78 455 GLU A CA 1
ATOM 3536 C C . GLU A 1 455 ? -43.747 -15.574 1.718 1.00 49.78 455 GLU A C 1
ATOM 3538 O O . GLU A 1 455 ? -44.531 -15.133 0.879 1.00 49.78 455 GLU A O 1
ATOM 3543 N N . SER A 1 456 ? -43.879 -15.302 3.022 1.00 48.94 456 SER A N 1
ATOM 3544 C CA . SER A 1 456 ? -44.967 -14.473 3.562 1.00 48.94 456 SER A CA 1
ATOM 3545 C C . SER A 1 456 ? -44.901 -13.033 3.048 1.00 48.94 456 SER A C 1
ATOM 3547 O O . SER A 1 456 ? -45.909 -12.497 2.597 1.00 48.94 456 SER A O 1
ATOM 3549 N N . ILE A 1 457 ? -43.714 -12.415 3.062 1.00 49.84 457 ILE A N 1
ATOM 3550 C CA . ILE A 1 457 ? -43.518 -11.033 2.593 1.00 49.84 457 ILE A CA 1
ATOM 3551 C C . ILE A 1 457 ? -43.825 -10.919 1.097 1.00 49.84 457 ILE A C 1
ATOM 3553 O O . ILE A 1 457 ? -44.460 -9.956 0.662 1.00 49.84 457 ILE A O 1
ATOM 3557 N N . LEU A 1 458 ? -43.387 -11.902 0.307 1.00 49.78 458 LEU A N 1
ATOM 3558 C CA . LEU A 1 458 ? -43.698 -11.982 -1.115 1.00 49.78 458 LEU A CA 1
ATOM 3559 C C . LEU A 1 458 ? -45.201 -12.159 -1.333 1.00 49.78 458 LEU A C 1
ATOM 3561 O O . LEU A 1 458 ? -45.779 -11.408 -2.114 1.00 49.78 458 LEU A O 1
ATOM 3565 N N . GLY A 1 459 ? -45.838 -13.097 -0.629 1.00 48.12 459 GLY A N 1
ATOM 3566 C CA . GLY A 1 459 ? -47.276 -13.353 -0.715 1.00 48.12 459 GLY A CA 1
ATOM 3567 C C . GLY A 1 459 ? -48.114 -12.105 -0.434 1.00 48.12 459 GLY A C 1
ATOM 3568 O O . GLY A 1 459 ? -48.945 -11.726 -1.261 1.00 48.12 459 GLY A O 1
ATOM 3569 N N . ASP A 1 460 ? -47.824 -11.408 0.665 1.00 49.69 460 ASP A N 1
ATOM 3570 C CA . ASP A 1 460 ? -48.512 -10.171 1.048 1.00 49.69 460 ASP A CA 1
ATOM 3571 C C . ASP A 1 460 ? -48.290 -9.051 0.021 1.00 49.69 460 ASP A C 1
ATOM 3573 O O . ASP A 1 460 ? -49.214 -8.310 -0.334 1.00 49.69 460 ASP A O 1
ATOM 3577 N N . PHE A 1 461 ? -47.066 -8.940 -0.505 1.00 50.28 461 PHE A N 1
ATOM 3578 C CA . PHE A 1 461 ? -46.734 -7.977 -1.550 1.00 50.28 461 PHE A CA 1
ATOM 3579 C C . PHE A 1 461 ? -47.486 -8.259 -2.860 1.00 50.28 461 PHE A C 1
ATOM 3581 O O . PHE A 1 461 ? -48.008 -7.324 -3.480 1.00 50.28 461 PHE A O 1
ATOM 3588 N N . PHE A 1 462 ? -47.563 -9.525 -3.280 1.00 49.34 462 PHE A N 1
ATOM 3589 C CA . PHE A 1 462 ? -48.283 -9.946 -4.482 1.00 49.34 462 PHE A CA 1
ATOM 3590 C C . PHE A 1 462 ? -49.788 -9.704 -4.340 1.00 49.34 462 PHE A C 1
ATOM 3592 O O . PHE A 1 462 ? -50.390 -9.092 -5.226 1.00 49.34 462 PHE A O 1
ATOM 3599 N N . ASP A 1 463 ? -50.388 -10.104 -3.219 1.00 49.28 463 ASP A N 1
ATOM 3600 C CA . ASP A 1 463 ? -51.822 -9.940 -2.981 1.00 49.28 463 ASP A CA 1
ATOM 3601 C C . ASP A 1 463 ? -52.233 -8.462 -2.923 1.00 49.28 463 ASP A C 1
ATOM 3603 O O . ASP A 1 463 ? -53.240 -8.075 -3.524 1.00 49.28 463 ASP A O 1
ATOM 3607 N N . GLU A 1 464 ? -51.451 -7.601 -2.266 1.00 50.34 464 GLU A N 1
ATOM 3608 C CA . GLU A 1 464 ? -51.762 -6.167 -2.213 1.00 50.34 464 GLU A CA 1
ATOM 3609 C C . GLU A 1 464 ? -51.519 -5.470 -3.561 1.00 50.34 464 GLU A C 1
ATOM 3611 O O . GLU A 1 464 ? -52.240 -4.533 -3.922 1.00 50.34 464 GLU A O 1
ATOM 3616 N N . SER A 1 465 ? -50.549 -5.945 -4.347 1.00 46.53 465 SER A N 1
ATOM 3617 C CA . SER A 1 465 ? -50.310 -5.447 -5.705 1.00 46.53 465 SER A CA 1
ATOM 3618 C C . SER A 1 465 ? -51.455 -5.803 -6.657 1.00 46.53 465 SER A C 1
ATOM 3620 O O . SER A 1 465 ? -51.906 -4.934 -7.405 1.00 46.53 465 SER A O 1
ATOM 3622 N N . ILE A 1 466 ? -51.986 -7.029 -6.577 1.00 47.75 466 ILE A N 1
ATOM 3623 C CA . ILE A 1 466 ? -53.152 -7.469 -7.360 1.00 47.75 466 ILE A CA 1
ATOM 3624 C C . ILE A 1 466 ? -54.405 -6.685 -6.953 1.00 47.75 466 ILE A C 1
ATOM 3626 O O . ILE A 1 466 ? -55.042 -6.076 -7.809 1.00 47.75 466 ILE A O 1
ATOM 3630 N N . LYS A 1 467 ? -54.707 -6.577 -5.650 1.00 50.03 467 LYS A N 1
ATOM 3631 C CA . LYS A 1 467 ? -55.854 -5.789 -5.142 1.00 50.03 467 LYS A CA 1
ATOM 3632 C C . LYS A 1 467 ? -55.793 -4.314 -5.528 1.00 50.03 467 LYS A C 1
ATOM 3634 O O . LYS A 1 467 ? -56.807 -3.612 -5.510 1.00 50.03 467 LYS A O 1
ATOM 3639 N N . ARG A 1 468 ? -54.593 -3.793 -5.776 1.00 46.16 468 ARG A N 1
ATOM 3640 C CA . ARG A 1 468 ? -54.389 -2.416 -6.215 1.00 46.16 468 ARG A CA 1
ATOM 3641 C C . ARG A 1 468 ? -54.555 -2.262 -7.719 1.00 46.16 468 ARG A C 1
ATOM 3643 O O . ARG A 1 468 ? -55.156 -1.275 -8.126 1.00 46.16 468 ARG A O 1
ATOM 3650 N N . LEU A 1 469 ? -54.040 -3.197 -8.514 1.00 45.41 469 LEU A N 1
ATOM 3651 C CA . LEU A 1 469 ? -54.286 -3.232 -9.956 1.00 45.41 469 LEU A CA 1
ATOM 3652 C C . LEU A 1 469 ? -55.787 -3.344 -10.235 1.00 45.41 469 LEU A C 1
ATOM 3654 O O . LEU A 1 469 ? -56.306 -2.566 -11.024 1.00 45.41 469 LEU A O 1
ATOM 3658 N N . ASP A 1 470 ? -56.487 -4.196 -9.490 1.00 44.69 470 ASP A N 1
ATOM 3659 C CA . ASP A 1 470 ? -57.941 -4.359 -9.561 1.00 44.69 470 ASP A CA 1
ATOM 3660 C C . ASP A 1 470 ? -58.694 -3.048 -9.222 1.00 44.69 470 ASP A C 1
ATOM 3662 O O . ASP A 1 470 ? -59.539 -2.568 -9.981 1.00 44.69 470 ASP A O 1
ATOM 3666 N N . ARG A 1 471 ? -58.284 -2.360 -8.141 1.00 48.12 471 ARG A N 1
ATOM 3667 C CA . ARG A 1 471 ? -58.837 -1.048 -7.740 1.00 48.12 471 ARG A CA 1
ATOM 3668 C C . ARG A 1 471 ? -58.528 0.101 -8.704 1.00 48.12 471 ARG A C 1
ATOM 3670 O O . ARG A 1 471 ? -59.379 0.971 -8.884 1.00 48.12 471 ARG A O 1
ATOM 3677 N N . GLU A 1 472 ? -57.310 0.175 -9.241 1.00 42.38 472 GLU A N 1
ATOM 3678 C CA . GLU A 1 472 ? -56.873 1.282 -10.107 1.00 42.38 472 GLU A CA 1
ATOM 3679 C C . GLU A 1 472 ? -57.332 1.104 -11.561 1.00 42.38 472 GLU A C 1
ATOM 3681 O O . GLU A 1 472 ? -57.544 2.108 -12.241 1.00 42.38 472 GLU A O 1
ATOM 3686 N N . LEU A 1 473 ? -57.519 -0.132 -12.036 1.00 41.03 473 LEU A N 1
ATOM 3687 C CA . LEU A 1 473 ? -57.920 -0.387 -13.419 1.00 41.03 473 LEU A CA 1
ATOM 3688 C C . LEU A 1 473 ? -59.438 -0.311 -13.623 1.00 41.03 473 LEU A C 1
ATOM 3690 O O . LEU A 1 473 ? -59.842 0.107 -14.702 1.00 41.03 473 LEU A O 1
ATOM 3694 N N . LYS A 1 474 ? -60.287 -0.644 -12.632 1.00 44.12 474 LYS A N 1
ATOM 3695 C CA . LYS A 1 474 ? -61.763 -0.730 -12.802 1.00 44.12 474 LYS A CA 1
ATOM 3696 C C . LYS A 1 474 ? -62.187 -1.427 -14.113 1.00 44.12 474 LYS A C 1
ATOM 3698 O O . LYS A 1 474 ? -63.229 -1.111 -14.684 1.00 44.12 474 LYS A O 1
ATOM 3703 N N . VAL A 1 475 ? -61.371 -2.346 -14.616 1.00 39.31 475 VAL A N 1
ATOM 3704 C CA . VAL A 1 475 ? -61.691 -3.136 -15.799 1.00 39.31 475 VAL A CA 1
ATOM 3705 C C . VAL A 1 475 ? -62.291 -4.416 -15.256 1.00 39.31 475 VAL A C 1
ATOM 3707 O O . VAL A 1 475 ? -61.611 -5.146 -14.540 1.00 39.31 475 VAL A O 1
ATOM 3710 N N . GLY A 1 476 ? -63.565 -4.669 -15.561 1.00 35.62 476 GLY A N 1
ATOM 3711 C CA . GLY A 1 476 ? -64.084 -6.024 -15.464 1.00 35.62 476 GLY A CA 1
ATOM 3712 C C . GLY A 1 476 ? -63.150 -6.904 -16.281 1.00 35.62 476 GLY A C 1
ATOM 3713 O O . GLY A 1 476 ? -63.004 -6.691 -17.484 1.00 35.62 476 GLY A O 1
ATOM 3714 N N . LEU A 1 477 ? -62.439 -7.811 -15.613 1.00 37.75 477 LEU A N 1
ATOM 3715 C CA . LEU A 1 477 ? -61.734 -8.892 -16.287 1.00 37.75 477 LEU A CA 1
ATOM 3716 C C . LEU A 1 477 ? -62.732 -9.500 -17.285 1.00 37.75 477 LEU A C 1
ATOM 3718 O O . LEU A 1 477 ? -63.863 -9.773 -16.894 1.00 37.75 477 LEU A O 1
ATOM 3722 N N . PHE A 1 478 ? -62.308 -9.644 -18.543 1.00 39.50 478 PHE A N 1
ATOM 3723 C CA . PHE A 1 478 ? -63.090 -10.041 -19.728 1.00 39.50 478 PHE A CA 1
ATOM 3724 C C . PHE A 1 478 ? -63.788 -8.906 -20.502 1.00 39.50 478 PHE A C 1
ATOM 3726 O O . PHE A 1 478 ? -65.001 -8.761 -20.430 1.00 39.50 478 PHE A O 1
ATOM 3733 N N . ASP A 1 479 ? -63.021 -8.165 -21.315 1.00 33.28 479 ASP A N 1
ATOM 3734 C CA . ASP A 1 479 ? -63.287 -8.028 -22.762 1.00 33.28 479 ASP A CA 1
ATOM 3735 C C . ASP A 1 479 ? -62.065 -7.388 -23.463 1.00 33.28 479 ASP A C 1
ATOM 3737 O O . ASP A 1 479 ? -61.620 -6.300 -23.088 1.00 33.28 479 ASP A O 1
ATOM 3741 N N . GLU A 1 480 ? -61.477 -8.055 -24.461 1.00 38.03 480 GLU A N 1
ATOM 3742 C CA . GLU A 1 480 ? -60.255 -7.596 -25.156 1.00 38.03 480 GLU A CA 1
ATOM 3743 C C . GLU A 1 480 ? -60.482 -6.353 -26.038 1.00 38.03 480 GLU A C 1
ATOM 3745 O O . GLU A 1 480 ? -59.524 -5.749 -26.524 1.00 38.03 480 GLU A O 1
ATOM 3750 N N . THR A 1 481 ? -61.729 -5.915 -26.227 1.00 36.50 481 THR A N 1
ATOM 3751 C CA . THR A 1 481 ? -62.066 -4.907 -27.242 1.00 36.50 481 THR A CA 1
ATOM 3752 C C . THR A 1 481 ? -62.327 -3.482 -26.751 1.00 36.50 481 THR A C 1
ATOM 3754 O O . THR A 1 481 ? -62.574 -2.608 -27.581 1.00 36.50 481 THR A O 1
ATOM 3757 N N . SER A 1 482 ? -62.206 -3.160 -25.457 1.00 39.56 482 SER A N 1
ATOM 3758 C CA . SER A 1 482 ? -62.468 -1.780 -25.000 1.00 39.56 482 SER A CA 1
ATOM 3759 C C . SER A 1 482 ? -61.552 -1.272 -23.883 1.00 39.56 482 SER A C 1
ATOM 3761 O O . SER A 1 482 ? -61.997 -0.924 -22.792 1.00 39.56 482 SER A O 1
ATOM 3763 N N . LEU A 1 483 ? -60.257 -1.132 -24.169 1.00 40.41 483 LEU A N 1
ATOM 3764 C CA . LEU A 1 483 ? -59.319 -0.363 -23.339 1.00 40.41 483 LEU A CA 1
ATOM 3765 C C . LEU A 1 483 ? -59.105 1.038 -23.929 1.00 40.41 483 LEU A C 1
ATOM 3767 O O . LEU A 1 483 ? -58.013 1.394 -24.371 1.00 40.41 483 LEU A O 1
ATOM 3771 N N . ASN A 1 484 ? -60.148 1.872 -23.901 1.00 42.47 484 ASN A N 1
ATOM 3772 C CA . ASN A 1 484 ? -59.998 3.316 -24.102 1.00 42.47 484 ASN A CA 1
ATOM 3773 C C . ASN A 1 484 ? -59.586 3.960 -22.763 1.00 42.47 484 ASN A C 1
ATOM 3775 O O . ASN A 1 484 ? -60.356 4.667 -22.116 1.00 42.47 484 ASN A O 1
ATOM 3779 N N . VAL A 1 485 ? -58.388 3.613 -22.279 1.00 46.03 485 VAL A N 1
ATOM 3780 C CA . VAL A 1 485 ? -57.873 4.038 -20.968 1.00 46.03 485 VAL A CA 1
ATOM 3781 C C . VAL A 1 485 ? -56.823 5.134 -21.127 1.00 46.03 485 VAL A C 1
ATOM 3783 O O . VAL A 1 485 ? -55.933 5.067 -21.972 1.00 46.03 485 VAL A O 1
ATOM 3786 N N . ASN A 1 486 ? -56.954 6.149 -20.269 1.00 40.81 486 ASN A N 1
ATOM 3787 C CA . ASN A 1 486 ? -56.110 7.334 -20.140 1.00 40.81 486 ASN A CA 1
ATOM 3788 C C . ASN A 1 486 ? -54.601 7.040 -20.381 1.00 40.81 486 ASN A C 1
ATOM 3790 O O . ASN A 1 486 ? -54.030 6.191 -19.688 1.00 40.81 486 ASN A O 1
ATOM 3794 N N . PRO A 1 487 ? -53.913 7.765 -21.287 1.00 42.91 487 PRO A N 1
ATOM 3795 C CA . PRO A 1 487 ? -52.511 7.515 -21.654 1.00 42.91 487 PRO A CA 1
ATOM 3796 C C . PRO A 1 487 ? -51.528 7.491 -20.472 1.00 42.91 487 PRO A C 1
ATOM 3798 O O . PRO A 1 487 ? -50.570 6.719 -20.477 1.00 42.91 487 PRO A O 1
ATOM 3801 N N . LYS A 1 488 ? -51.787 8.278 -19.416 1.00 38.72 488 LYS A N 1
ATOM 3802 C CA . LYS A 1 488 ? -50.952 8.301 -18.199 1.00 38.72 488 LYS A CA 1
ATOM 3803 C C . LYS A 1 488 ? -51.090 7.036 -17.346 1.00 38.72 488 LYS A C 1
ATOM 3805 O O . LYS A 1 488 ? -50.141 6.660 -16.659 1.00 38.72 488 LYS A O 1
ATOM 3810 N N . LEU A 1 489 ? -52.252 6.379 -17.386 1.00 39.31 489 LEU A N 1
ATOM 3811 C CA . LEU A 1 489 ? -52.461 5.068 -16.763 1.00 39.31 489 LEU A CA 1
ATOM 3812 C C . LEU A 1 489 ? -51.720 3.983 -17.551 1.00 39.31 489 LEU A C 1
ATOM 3814 O O . LEU A 1 489 ? -51.078 3.132 -16.945 1.00 39.31 489 LEU A O 1
ATOM 3818 N N . LYS A 1 490 ? -51.705 4.073 -18.888 1.00 44.56 490 LYS A N 1
ATOM 3819 C CA . LYS A 1 490 ? -50.992 3.127 -19.758 1.00 44.56 490 LYS A CA 1
ATOM 3820 C C . LYS A 1 490 ? -49.483 3.106 -19.476 1.00 44.56 490 LYS A C 1
ATOM 3822 O O . LYS A 1 490 ? -48.926 2.030 -19.314 1.00 44.56 490 LYS A O 1
ATOM 3827 N N . GLU A 1 491 ? -48.830 4.260 -19.318 1.00 42.88 491 GLU A N 1
ATOM 3828 C CA . GLU A 1 491 ? -47.378 4.332 -19.063 1.00 42.88 491 GLU A CA 1
ATOM 3829 C C . GLU A 1 491 ? -46.971 3.822 -17.664 1.00 42.88 491 GLU A C 1
ATOM 3831 O O . GLU A 1 491 ? -45.982 3.099 -17.519 1.00 42.88 491 GLU A O 1
ATOM 3836 N N . LYS A 1 492 ? -47.749 4.154 -16.623 1.00 42.12 492 LYS A N 1
ATOM 3837 C CA . LYS A 1 492 ? -47.502 3.662 -15.255 1.00 42.12 492 LYS A CA 1
ATOM 3838 C C . LYS A 1 492 ? -47.713 2.154 -15.147 1.00 42.12 492 LYS A C 1
ATOM 3840 O O . LYS A 1 492 ? -46.884 1.474 -14.546 1.00 42.12 492 LYS A O 1
ATOM 3845 N N . SER A 1 493 ? -48.774 1.637 -15.761 1.00 44.03 493 SER A N 1
ATOM 3846 C CA . SER A 1 493 ? -49.063 0.203 -15.781 1.00 44.03 493 SER A CA 1
ATOM 3847 C C . SER A 1 493 ? -48.028 -0.575 -16.600 1.00 44.03 493 SER A C 1
ATOM 3849 O O . SER A 1 493 ? -47.601 -1.642 -16.171 1.00 44.03 493 SER A O 1
ATOM 3851 N N . LEU A 1 494 ? -47.527 -0.016 -17.711 1.00 45.41 494 LEU A N 1
ATOM 3852 C CA . LEU A 1 494 ? -46.462 -0.634 -18.512 1.00 45.41 494 LEU A CA 1
ATOM 3853 C C . LEU A 1 494 ? -45.114 -0.673 -17.775 1.00 45.41 494 LEU A C 1
ATOM 3855 O O . LEU A 1 494 ? -44.381 -1.648 -17.902 1.00 45.41 494 LEU A O 1
ATOM 3859 N N . LYS A 1 495 ? -44.788 0.359 -16.981 1.00 48.16 495 LYS A N 1
ATOM 3860 C CA . LYS A 1 495 ? -43.593 0.368 -16.116 1.00 48.16 495 LYS A CA 1
ATOM 3861 C C . LYS A 1 495 ? -43.672 -0.705 -15.034 1.00 48.16 495 LYS A C 1
ATOM 3863 O O . LYS A 1 495 ? -42.689 -1.403 -14.815 1.00 48.16 495 LYS A O 1
ATOM 3868 N N . ILE A 1 496 ? -44.837 -0.875 -14.404 1.00 47.31 496 ILE A N 1
ATOM 3869 C CA . ILE A 1 496 ? -45.058 -1.942 -13.419 1.00 47.31 496 ILE A CA 1
ATOM 3870 C C . ILE A 1 496 ? -44.925 -3.312 -14.097 1.00 47.31 496 ILE A C 1
ATOM 3872 O O . ILE A 1 496 ? -44.150 -4.134 -13.626 1.00 47.31 496 ILE A O 1
ATOM 3876 N N . LEU A 1 497 ? -45.571 -3.536 -15.243 1.00 45.16 497 LEU A N 1
ATOM 3877 C CA . LEU A 1 497 ? -45.495 -4.810 -15.972 1.00 45.16 497 LEU A CA 1
ATOM 3878 C C . LEU A 1 497 ? -44.077 -5.136 -16.482 1.00 45.16 497 LEU A C 1
ATOM 3880 O O . LEU A 1 497 ? -43.625 -6.268 -16.327 1.00 45.16 497 LEU A O 1
ATOM 3884 N N . LYS A 1 498 ? -43.331 -4.154 -17.011 1.00 46.50 498 LYS A N 1
ATOM 3885 C CA . LYS A 1 498 ? -41.917 -4.334 -17.399 1.00 46.50 498 LYS A CA 1
ATOM 3886 C C . LYS A 1 498 ? -41.044 -4.705 -16.203 1.00 46.50 498 LYS A C 1
ATOM 3888 O O . LYS A 1 498 ? -40.244 -5.631 -16.296 1.00 46.50 498 LYS A O 1
ATOM 3893 N N . MET A 1 499 ? -41.242 -4.037 -15.070 1.00 50.62 499 MET A N 1
ATOM 3894 C CA . MET A 1 499 ? -40.502 -4.312 -13.839 1.00 50.62 499 MET A CA 1
ATOM 3895 C C . MET A 1 499 ? -40.821 -5.712 -13.279 1.00 50.62 499 MET A C 1
ATOM 3897 O O . MET A 1 499 ? -39.926 -6.403 -12.800 1.00 50.62 499 MET A O 1
ATOM 3901 N N . TRP A 1 500 ? -42.068 -6.176 -13.416 1.00 49.81 500 TRP A N 1
ATOM 3902 C CA . TRP A 1 500 ? -42.471 -7.546 -13.074 1.00 49.81 500 TRP A CA 1
ATOM 3903 C C . TRP A 1 500 ? -41.856 -8.590 -14.015 1.00 49.81 500 TRP A C 1
ATOM 3905 O O . TRP A 1 500 ? -41.387 -9.621 -13.535 1.00 49.81 500 TRP A O 1
ATOM 3915 N N . SER A 1 501 ? -41.777 -8.314 -15.324 1.00 45.75 501 SER A N 1
ATOM 3916 C CA . SER A 1 501 ? -41.088 -9.203 -16.277 1.00 45.75 501 SER A CA 1
ATOM 3917 C C . SER A 1 501 ? -39.596 -9.340 -15.949 1.00 45.75 501 SER A C 1
ATOM 3919 O O . SER A 1 501 ? -39.071 -10.448 -15.905 1.00 45.75 501 SER A O 1
ATOM 3921 N N . GLN A 1 502 ? -38.933 -8.238 -15.578 1.00 45.25 502 GLN A N 1
ATOM 3922 C CA . GLN A 1 502 ? -37.526 -8.241 -15.175 1.00 45.25 502 GLN A CA 1
ATOM 3923 C C . GLN A 1 502 ? -37.298 -9.032 -13.881 1.00 45.25 502 GLN A C 1
ATOM 3925 O O . GLN A 1 502 ? -36.343 -9.798 -13.798 1.00 45.25 502 GLN A O 1
ATOM 3930 N N . MET A 1 503 ? -38.192 -8.929 -12.891 1.00 47.84 503 MET A N 1
ATOM 3931 C CA . MET A 1 503 ? -38.117 -9.770 -11.688 1.00 47.84 503 MET A CA 1
ATOM 3932 C C . MET A 1 503 ? -38.332 -11.259 -11.983 1.00 47.84 503 MET A C 1
ATOM 3934 O O . MET A 1 503 ? -37.704 -12.096 -11.336 1.00 47.84 503 MET A O 1
ATOM 3938 N N . GLY A 1 504 ? -39.189 -11.592 -12.953 1.00 44.47 504 GLY A N 1
ATOM 3939 C CA . GLY A 1 504 ? -39.409 -12.974 -13.375 1.00 44.47 504 GLY A CA 1
ATOM 3940 C C . GLY A 1 504 ? -38.208 -13.588 -14.098 1.00 44.47 504 GLY A C 1
ATOM 3941 O O . GLY A 1 504 ? -37.881 -14.749 -13.859 1.00 44.47 504 GLY A O 1
ATOM 3942 N N . ILE A 1 505 ? -37.494 -12.787 -14.897 1.00 39.38 505 ILE A N 1
ATOM 3943 C CA . ILE A 1 505 ? -36.284 -13.198 -15.629 1.00 39.38 505 ILE A CA 1
ATOM 3944 C C . ILE A 1 505 ? -35.145 -13.602 -14.674 1.00 39.38 505 ILE A C 1
ATOM 3946 O O . ILE A 1 505 ? -34.446 -14.578 -14.937 1.00 39.38 505 ILE A O 1
ATOM 3950 N N . PHE A 1 506 ? -34.980 -12.916 -13.537 1.00 38.31 506 PHE A N 1
ATOM 3951 C CA . PHE A 1 506 ? -33.901 -13.213 -12.579 1.00 38.31 506 PHE A CA 1
ATOM 3952 C C . PHE A 1 506 ? -34.214 -14.340 -11.577 1.00 38.31 506 PHE A C 1
ATOM 3954 O O . PHE A 1 506 ? -33.306 -14.791 -10.886 1.00 38.31 506 PHE A O 1
ATOM 3961 N N . ASN A 1 507 ? -35.464 -14.812 -11.489 1.00 50.81 507 ASN A N 1
ATOM 3962 C CA . ASN A 1 507 ? -35.914 -15.743 -10.441 1.00 50.81 507 ASN A CA 1
ATOM 3963 C C . ASN A 1 507 ? -36.771 -16.905 -10.972 1.00 50.81 507 ASN A C 1
ATOM 3965 O O . ASN A 1 507 ? -37.712 -17.352 -10.312 1.00 50.81 507 ASN A O 1
ATOM 3969 N N . LYS A 1 508 ? -36.422 -17.440 -12.147 1.00 41.28 508 LYS A N 1
ATOM 3970 C CA . LYS A 1 508 ? -37.077 -18.616 -12.746 1.00 41.28 508 LYS A CA 1
ATOM 3971 C C . LYS A 1 508 ? -37.272 -19.800 -11.768 1.00 41.28 508 LYS A C 1
ATOM 3973 O O . LYS A 1 508 ? -38.391 -20.300 -11.709 1.00 41.28 508 LYS A O 1
ATOM 3978 N N . PRO A 1 509 ? -36.293 -20.185 -10.919 1.00 41.91 509 PRO A N 1
ATOM 3979 C CA . PRO A 1 509 ? -36.480 -21.293 -9.974 1.00 41.91 509 PRO A CA 1
ATOM 3980 C C . PRO A 1 509 ? -37.506 -20.994 -8.870 1.00 41.91 509 PRO A C 1
ATOM 3982 O O . PRO A 1 509 ? -38.247 -21.874 -8.447 1.00 41.91 509 PRO A O 1
ATOM 3985 N N . LEU A 1 510 ? -37.580 -19.743 -8.403 1.00 43.66 510 LEU A N 1
ATOM 3986 C CA . LEU A 1 510 ? -38.532 -19.325 -7.368 1.00 43.66 510 LEU A CA 1
ATOM 3987 C C . LEU A 1 510 ? -39.963 -19.273 -7.926 1.00 43.66 510 LEU A C 1
ATOM 3989 O O . LEU A 1 510 ? -40.914 -19.643 -7.243 1.00 43.66 510 LEU A O 1
ATOM 3993 N N . LEU A 1 511 ? -40.099 -18.846 -9.184 1.00 44.00 511 LEU A N 1
ATOM 3994 C CA . LEU A 1 511 ? -41.352 -18.877 -9.937 1.00 44.00 511 LEU A CA 1
ATOM 3995 C C . LEU A 1 511 ? -41.835 -20.308 -10.186 1.00 44.00 511 LEU A C 1
ATOM 3997 O O . LEU A 1 511 ? -43.020 -20.569 -10.021 1.00 44.00 511 LEU A O 1
ATOM 4001 N N . GLU A 1 512 ? -40.939 -21.237 -10.520 1.00 46.06 512 GLU A N 1
ATOM 4002 C CA . GLU A 1 512 ? -41.267 -22.660 -10.685 1.00 46.06 512 GLU A CA 1
ATOM 4003 C C . GLU A 1 512 ? -41.771 -23.282 -9.366 1.00 46.06 512 GLU A C 1
ATOM 4005 O O . GLU A 1 512 ? -42.817 -23.930 -9.365 1.00 46.06 512 GLU A O 1
ATOM 4010 N N . ILE A 1 513 ? -41.125 -22.981 -8.231 1.00 44.91 513 ILE A N 1
ATOM 4011 C CA . ILE A 1 513 ? -41.553 -23.424 -6.885 1.00 44.91 513 ILE A CA 1
ATOM 4012 C C . ILE A 1 513 ? -42.919 -22.833 -6.492 1.00 44.91 513 ILE A C 1
ATOM 4014 O O . ILE A 1 513 ? -43.775 -23.520 -5.927 1.00 44.91 513 ILE A O 1
ATOM 4018 N N . LEU A 1 514 ? -43.150 -21.552 -6.796 1.00 43.19 514 LEU A N 1
ATOM 4019 C CA . LEU A 1 514 ? -44.438 -20.892 -6.563 1.00 43.19 514 LEU A CA 1
ATOM 4020 C C . LEU A 1 514 ? -45.546 -21.488 -7.440 1.00 43.19 514 LEU A C 1
ATOM 4022 O O . LEU A 1 514 ? -46.649 -21.706 -6.948 1.00 43.19 514 LEU A O 1
ATOM 4026 N N . MET A 1 515 ? -45.259 -21.795 -8.707 1.00 44.62 515 MET A N 1
ATOM 4027 C CA . MET A 1 515 ? -46.208 -22.403 -9.649 1.00 44.62 515 MET A CA 1
ATOM 4028 C C . MET A 1 515 ? -46.597 -23.828 -9.237 1.00 44.62 515 MET A C 1
ATOM 4030 O O . MET A 1 515 ? -47.773 -24.191 -9.303 1.00 44.62 515 MET A O 1
ATOM 4034 N N . GLU A 1 516 ? -45.641 -24.612 -8.738 1.00 44.91 516 GLU A N 1
ATOM 4035 C CA . GLU A 1 516 ? -45.881 -25.961 -8.217 1.00 44.91 516 GLU A CA 1
ATOM 4036 C C . GLU A 1 516 ? -46.782 -25.943 -6.965 1.00 44.91 516 GLU A C 1
ATOM 4038 O O . GLU A 1 516 ? -47.691 -26.764 -6.833 1.00 44.91 516 GLU A O 1
ATOM 4043 N N . LYS A 1 517 ? -46.616 -24.947 -6.081 1.00 42.12 517 LYS A N 1
ATOM 4044 C CA . LYS A 1 517 ? -47.478 -24.750 -4.898 1.00 42.12 517 LYS A CA 1
ATOM 4045 C C . LYS A 1 517 ? -48.851 -24.148 -5.236 1.00 42.12 517 LYS A C 1
ATOM 4047 O O . LYS A 1 517 ? -49.842 -24.496 -4.593 1.00 42.12 517 LYS A O 1
ATOM 4052 N N . ILE A 1 518 ? -48.935 -23.268 -6.237 1.00 41.94 518 ILE A N 1
ATOM 4053 C CA . ILE A 1 518 ? -50.180 -22.613 -6.678 1.00 41.94 518 ILE A CA 1
ATOM 4054 C C . ILE A 1 518 ? -51.143 -23.612 -7.341 1.00 41.94 518 ILE A C 1
ATOM 4056 O O . ILE A 1 518 ? -52.345 -23.555 -7.082 1.00 41.94 518 ILE A O 1
ATOM 4060 N N . ASN A 1 519 ? -50.637 -24.581 -8.111 1.00 42.34 519 ASN A N 1
ATOM 4061 C CA . ASN A 1 519 ? -51.467 -25.610 -8.755 1.00 42.34 519 ASN A CA 1
ATOM 4062 C C . ASN A 1 519 ? -52.204 -26.544 -7.775 1.00 42.34 519 ASN A C 1
ATOM 4064 O O . ASN A 1 519 ? -53.142 -27.234 -8.174 1.00 42.34 519 ASN A O 1
ATOM 4068 N N . ASN A 1 520 ? -51.843 -26.535 -6.489 1.00 42.47 520 ASN A N 1
ATOM 4069 C CA . ASN A 1 520 ? -52.489 -27.350 -5.460 1.00 42.47 520 ASN A CA 1
ATOM 4070 C C . ASN A 1 520 ? -53.676 -26.657 -4.760 1.00 42.47 520 ASN A C 1
ATOM 4072 O O . ASN A 1 520 ? -54.293 -27.258 -3.881 1.00 42.47 520 ASN A O 1
ATOM 4076 N N . ASN A 1 521 ? -54.040 -25.423 -5.142 1.00 38.94 521 ASN A N 1
ATOM 4077 C CA . ASN A 1 521 ? -55.127 -24.664 -4.513 1.00 38.94 521 ASN A CA 1
ATOM 4078 C C . ASN A 1 521 ? -56.224 -24.255 -5.517 1.00 38.94 521 ASN A C 1
ATOM 4080 O O . ASN A 1 521 ? -56.015 -23.440 -6.411 1.00 38.94 521 ASN A O 1
ATOM 4084 N N . LYS A 1 522 ? -57.440 -24.788 -5.333 1.00 38.66 522 LYS A N 1
ATOM 4085 C CA . LYS A 1 522 ? -58.573 -24.713 -6.284 1.00 38.66 522 LYS A CA 1
ATOM 4086 C C . LYS A 1 522 ? -59.215 -23.327 -6.510 1.00 38.66 522 LYS A C 1
ATOM 4088 O O . LYS A 1 522 ? -60.109 -23.232 -7.341 1.00 38.66 522 LYS A O 1
ATOM 4093 N N . ASN A 1 523 ? -58.769 -22.255 -5.851 1.00 44.09 523 ASN A N 1
ATOM 4094 C CA . ASN A 1 523 ? -59.351 -20.903 -5.994 1.00 44.09 523 ASN A CA 1
ATOM 4095 C C . ASN A 1 523 ? -58.551 -19.963 -6.925 1.00 44.09 523 ASN A C 1
ATOM 4097 O O . ASN A 1 523 ? -58.626 -18.745 -6.804 1.00 44.09 523 ASN A O 1
ATOM 4101 N N . ILE A 1 524 ? -57.754 -20.512 -7.844 1.00 41.78 524 ILE A N 1
ATOM 4102 C CA . ILE A 1 524 ? -56.713 -19.774 -8.580 1.00 41.78 524 ILE A CA 1
ATOM 4103 C C . ILE A 1 524 ? -56.950 -19.859 -10.101 1.00 41.78 524 ILE A C 1
ATOM 4105 O O . ILE A 1 524 ? -56.089 -20.272 -10.868 1.00 41.78 524 ILE A O 1
ATOM 4109 N N . LEU A 1 525 ? -58.129 -19.453 -10.574 1.00 40.53 525 LEU A N 1
ATOM 4110 C CA . LEU A 1 525 ? -58.346 -19.217 -12.014 1.00 40.53 525 LEU A CA 1
ATOM 4111 C C . LEU A 1 525 ? -57.927 -17.791 -12.418 1.00 40.53 525 LEU A C 1
ATOM 4113 O O . LEU A 1 525 ? -57.305 -17.599 -13.461 1.00 40.53 525 LEU A O 1
ATOM 4117 N N . GLU A 1 526 ? -58.137 -16.801 -11.546 1.00 44.41 526 GLU A N 1
ATOM 4118 C CA . GLU A 1 526 ? -57.780 -15.394 -11.803 1.00 44.41 526 GLU A CA 1
ATOM 4119 C C . GLU A 1 526 ? -56.264 -15.133 -11.723 1.00 44.41 526 GLU A C 1
ATOM 4121 O O . GLU A 1 526 ? -55.703 -14.395 -12.533 1.00 44.41 526 GLU A O 1
ATOM 4126 N N . LYS A 1 527 ? -55.563 -15.799 -10.794 1.00 44.16 527 LYS A N 1
ATOM 4127 C CA . LYS A 1 527 ? -54.100 -15.675 -10.635 1.00 44.16 527 LYS A CA 1
ATOM 4128 C C . LYS A 1 527 ? -53.322 -16.385 -11.759 1.00 44.16 527 LYS A C 1
ATOM 4130 O O . LYS A 1 527 ? -52.290 -15.874 -12.186 1.00 44.16 527 LYS A O 1
ATOM 4135 N N . GLY A 1 528 ? -53.831 -17.502 -12.291 1.00 44.62 528 GLY A N 1
ATOM 4136 C CA . GLY A 1 528 ? -53.233 -18.191 -13.446 1.00 44.62 528 GLY A CA 1
ATOM 4137 C C . GLY A 1 528 ? -53.348 -17.385 -14.747 1.00 44.62 528 GLY A C 1
ATOM 4138 O O . GLY A 1 528 ? -52.386 -17.292 -15.510 1.00 44.62 528 GLY A O 1
ATOM 4139 N N . ALA A 1 529 ? -54.488 -16.720 -14.962 1.00 45.69 529 ALA A N 1
ATOM 4140 C CA . ALA A 1 529 ? -54.689 -15.818 -16.098 1.00 45.69 529 ALA A CA 1
ATOM 4141 C C . ALA A 1 529 ? -53.741 -14.603 -16.056 1.00 45.69 529 ALA A C 1
ATOM 4143 O O . ALA A 1 529 ? -53.169 -14.225 -17.078 1.00 45.69 529 ALA A O 1
ATOM 4144 N N . PHE A 1 530 ? -53.506 -14.038 -14.867 1.00 44.06 530 PHE A N 1
ATOM 4145 C CA . PHE A 1 530 ? -52.579 -12.921 -14.669 1.00 44.06 530 PHE A CA 1
ATOM 4146 C C . PHE A 1 530 ? -51.113 -13.293 -14.964 1.00 44.06 530 PHE A C 1
ATOM 4148 O O . PHE A 1 530 ? -50.375 -12.511 -15.563 1.00 44.06 530 PHE A O 1
ATOM 4155 N N . ILE A 1 531 ? -50.691 -14.508 -14.602 1.00 47.44 531 ILE A N 1
ATOM 4156 C CA . ILE A 1 531 ? -49.338 -15.009 -14.898 1.00 47.44 531 ILE A CA 1
ATOM 4157 C C . ILE A 1 531 ? -49.168 -15.288 -16.399 1.00 47.44 531 ILE A C 1
ATOM 4159 O O . ILE A 1 531 ? -48.151 -14.909 -16.980 1.00 47.44 531 ILE A O 1
ATOM 4163 N N . ASN A 1 532 ? -50.180 -15.854 -17.063 1.00 47.47 532 ASN A N 1
ATOM 4164 C CA . ASN A 1 532 ? -50.158 -16.020 -18.520 1.00 47.47 532 ASN A CA 1
ATOM 4165 C C . ASN A 1 532 ? -50.101 -14.675 -19.263 1.00 47.47 532 ASN A C 1
ATOM 4167 O O . ASN A 1 532 ? -49.412 -14.568 -20.278 1.00 47.47 532 ASN A O 1
ATOM 4171 N N . LEU A 1 533 ? -50.748 -13.627 -18.744 1.00 46.09 533 LEU A N 1
ATOM 4172 C CA . LEU A 1 533 ? -50.648 -12.268 -19.285 1.00 46.09 533 LEU A CA 1
ATOM 4173 C C . LEU A 1 533 ? -49.209 -11.722 -19.202 1.00 46.09 533 LEU A C 1
ATOM 4175 O O . LEU A 1 533 ? -48.719 -11.136 -20.166 1.00 46.09 533 LEU A O 1
ATOM 4179 N N . LEU A 1 534 ? -48.505 -11.960 -18.089 1.00 44.97 534 LEU A N 1
ATOM 4180 C CA . LEU A 1 534 ? -47.101 -11.562 -17.904 1.00 44.97 534 LEU A CA 1
ATOM 4181 C C . LEU A 1 534 ? -46.152 -12.300 -18.863 1.00 44.97 534 LEU A C 1
ATOM 4183 O O . LEU A 1 534 ? -45.271 -11.674 -19.448 1.00 44.97 534 LEU A O 1
ATOM 4187 N N . ILE A 1 535 ? -46.373 -13.600 -19.082 1.00 46.44 535 ILE A N 1
ATOM 4188 C CA . ILE A 1 535 ? -45.616 -14.413 -20.055 1.00 46.44 535 ILE A CA 1
ATOM 4189 C C . ILE A 1 535 ? -45.925 -13.985 -21.501 1.00 46.44 535 ILE A C 1
ATOM 4191 O O . ILE A 1 535 ? -45.073 -14.055 -22.383 1.00 46.44 535 ILE A O 1
ATOM 4195 N N . THR A 1 536 ? -47.142 -13.519 -21.777 1.00 43.66 536 THR A N 1
ATOM 4196 C CA . THR A 1 536 ? -47.513 -13.041 -23.119 1.00 43.66 536 THR A CA 1
ATOM 4197 C C . THR A 1 536 ? -46.904 -11.664 -23.408 1.00 43.66 536 THR A C 1
ATOM 4199 O O . THR A 1 536 ? -46.438 -11.417 -24.521 1.00 43.66 536 THR A O 1
ATOM 4202 N N . LEU A 1 537 ? -46.818 -10.792 -22.396 1.00 42.56 537 LEU A N 1
ATOM 4203 C CA . LEU A 1 537 ? -46.124 -9.502 -22.478 1.00 42.56 537 LEU A CA 1
ATOM 4204 C C . LEU A 1 537 ? -44.612 -9.660 -22.732 1.00 42.56 537 LEU A C 1
ATOM 4206 O O . LEU A 1 537 ? -44.053 -8.862 -23.485 1.00 42.56 537 LEU A O 1
ATOM 4210 N N . ASP A 1 538 ? -43.979 -10.712 -22.206 1.00 42.44 538 ASP A N 1
ATOM 4211 C CA . ASP A 1 538 ? -42.572 -11.080 -22.461 1.00 42.44 538 ASP A CA 1
ATOM 4212 C C . ASP A 1 538 ? -42.263 -11.225 -23.966 1.00 42.44 538 ASP A C 1
ATOM 4214 O O . ASP A 1 538 ? -41.336 -10.603 -24.489 1.00 42.44 538 ASP A O 1
ATOM 4218 N N . LYS A 1 539 ? -43.124 -11.922 -24.722 1.00 38.31 539 LYS A N 1
ATOM 4219 C CA . LYS A 1 539 ? -42.940 -12.111 -26.177 1.00 38.31 539 LYS A CA 1
ATOM 4220 C C . LYS A 1 539 ? -43.009 -10.809 -26.983 1.00 38.31 539 LYS A C 1
ATOM 4222 O O . LYS A 1 539 ? -42.357 -10.696 -28.019 1.00 38.31 539 LYS A O 1
ATOM 4227 N N . SER A 1 540 ? -43.784 -9.834 -26.511 1.00 36.53 540 SER A N 1
ATOM 4228 C CA . SER A 1 540 ? -43.946 -8.527 -27.168 1.00 36.53 540 SER A CA 1
ATOM 4229 C C . SER A 1 540 ? -42.874 -7.498 -26.789 1.00 36.53 540 SER A C 1
ATOM 4231 O O . SER A 1 540 ? -42.643 -6.554 -27.536 1.00 36.53 540 SER A O 1
ATOM 4233 N N . VAL A 1 541 ? -42.216 -7.664 -25.635 1.00 34.38 541 VAL A N 1
ATOM 4234 C CA . VAL A 1 541 ? -41.155 -6.758 -25.162 1.00 34.38 541 VAL A CA 1
ATOM 4235 C C . VAL A 1 541 ? -39.776 -7.201 -25.656 1.00 34.38 541 VAL A C 1
ATOM 4237 O O . VAL A 1 541 ? -38.925 -6.348 -25.851 1.00 34.38 541 VAL 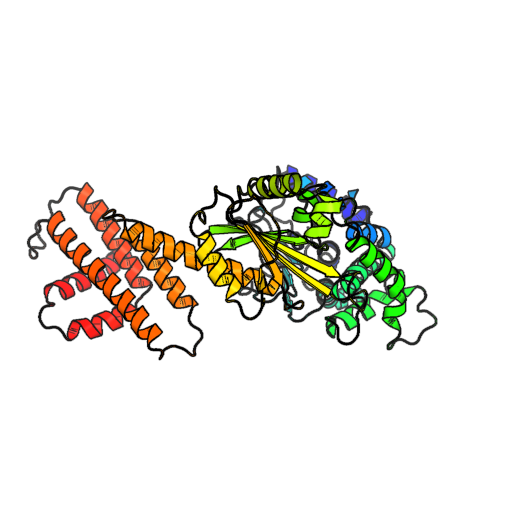A O 1
ATOM 4240 N N . LEU A 1 542 ? -39.573 -8.493 -25.933 1.00 29.98 542 LEU A N 1
ATOM 4241 C CA . LEU A 1 542 ? -38.344 -9.025 -26.543 1.00 29.98 542 LEU A CA 1
ATOM 4242 C C . LEU A 1 542 ? -38.222 -8.769 -28.060 1.00 29.98 542 LEU A C 1
ATOM 4244 O O . LEU A 1 542 ? -37.188 -9.073 -28.647 1.00 29.98 542 LEU A O 1
ATOM 4248 N N . THR A 1 543 ? -39.268 -8.245 -28.706 1.00 31.44 543 THR A N 1
ATOM 4249 C CA . THR A 1 543 ? -39.276 -7.881 -30.139 1.00 31.44 543 THR A CA 1
ATOM 4250 C C . THR A 1 543 ? -39.127 -6.373 -30.401 1.00 31.44 543 THR A C 1
ATOM 4252 O O . THR A 1 543 ? -39.161 -5.956 -31.558 1.00 31.44 543 THR A O 1
ATOM 4255 N N . LEU A 1 544 ? -38.928 -5.567 -29.351 1.00 28.61 544 LEU A N 1
ATOM 4256 C CA . LEU A 1 544 ? -38.570 -4.140 -29.382 1.00 28.61 544 LEU A CA 1
ATOM 4257 C C . LEU A 1 544 ? -37.150 -3.964 -28.849 1.00 28.61 544 LEU A C 1
ATOM 4259 O O . LEU A 1 544 ? -36.442 -3.086 -29.388 1.00 28.61 544 LEU A O 1
#

Secondary structure (DSSP, 8-state):
-HHHHHHHHHHHHHHHHTT-GGG-EEEE--TTSTTHHHHHHHHHHTTSTT-SS--SSEEEEESS-SGGGGG-HHHHHHHHHTT--GGGSEEHHHHTTT--S-SEEEEES-SS--GGG--TT-EEEEEEE--SS--SPPTT-SEEEE-SS-S-HHHHHHHHHHHHHHHS---HHHHHHHHHHHHHHHHHHHTTT-TTSS--HHHHHHHHHHGGGSGGGGGGGGS-SSS-HHHHTHHHHHHHHHHHH--TT--HHHHHHHTEEEEE-TT--EEEEEEESS-HHHIIIIIISSHHHHHHHHHHHHH--SSSS---SEEEEEEEEEETTSTTS-EEEEEEEEE--TTSTTTT-HHHHHHHHHT-TTT-EEE-------TTEEEEEES-TT--HHHHHHHHHHHHHHHHHHHHHHHHHH----TTHHHHHHHHHHHHHHHT--TT-TT-HHHHHHHHHHHHHHHHHHHHHHHHHHHHH---S--TT-----HHHHHHHHHHHHHHHHHHHH-HHHHHHHHHHHTT-TT-SHHHHHHHHHHHHHHHHTT-

Organism: NCBI:txid1708541

Foldseek 3Di:
DLVVLQVLVVVCVVCLVVVNQQLEEEEEEDLLQLCQLLSVLLQVLLCFPPALHNRPRYAYERNDDLVLVVLQVLLVLLCVQLVHDSVSHHYCVVRLVRDDLLHEYAYFQDADDDPSNDDPNYADQYYQHADPDHDPDGPNHSYDHYHPPAQFSLLRSLVRRVVSVVVDDDDLSRLQSSLSNSLSSLCLSFVLVDVVTSHDPSSVVSNVSSLCSYPLNPPVPPDDPDPCRSVSCVVVSVVSVVSRLPCLVPALLSQQSNAWDWDAFPVGATEIEGEGADDPVCNQVRHQVHQVSNLVSVQVCQQPVPPPPGGHQKYKYKYWYADCPDPVRGDIWIKIKIAGHCPHPCHPVLVVLVVQLCPPPQQVWDWDPDPHPHPSMTMTTRPNRVDDCSRSVVSSSVSVVVVSLVVVVVVVVVDDDDDDVVVVNLVVLVVVVVVVDDPPPCPDPVNVVSVVVNVVSVVVVVVVVVVVCCVVVVDDPDDPPDPPDDPVVVVVVVVVLVVVLVVCVVPVVVVVVVVVVLVVDPPCPPVVVVVVVSVVVVVVVVVD

InterPro domains:
  IPR004097 DHHA2 domain [PF02833] (239-397)
  IPR004097 DHHA2 domain [SM01131] (237-400)
  IPR038222 DHHA2 domain superfamily [G3DSA:3.10.310.20] (246-402)
  IPR038763 DHH phosphoesterase superfamily [SSF64182] (24-288)

pLDDT: mean 78.35, std 22.18, range [28.61, 98.69]

Radius of gyration: 28.97 Å; chains: 1; bounding box: 98×46×62 Å